Protein AF-0000000067176131 (afdb_homodimer)

Structure (mmCIF, N/CA/C/O backbone):
data_AF-0000000067176131-model_v1
#
loop_
_entity.id
_entity.type
_entity.pdbx_description
1 polymer 'Epoxide hydrolase'
#
loop_
_atom_site.group_PDB
_atom_site.id
_atom_site.type_symbol
_atom_site.label_atom_id
_atom_site.label_alt_id
_atom_site.label_comp_id
_atom_site.label_asym_id
_atom_site.label_entity_id
_atom_site.label_seq_id
_atom_site.pdbx_PDB_ins_code
_atom_site.Cartn_x
_atom_site.Cartn_y
_atom_site.Cartn_z
_atom_site.occupancy
_atom_site.B_iso_or_equiv
_atom_site.auth_seq_id
_atom_site.auth_comp_id
_atom_site.auth_asym_id
_atom_site.auth_atom_id
_atom_site.pdbx_PDB_model_num
ATOM 1 N N . MET A 1 1 ? 10.133 44.125 2.357 1 37.44 1 MET A N 1
ATOM 2 C CA . MET A 1 1 ? 11.18 43.875 3.346 1 37.44 1 MET A CA 1
ATOM 3 C C . MET A 1 1 ? 10.859 42.656 4.18 1 37.44 1 MET A C 1
ATOM 5 O O . MET A 1 1 ? 9.844 42.594 4.871 1 37.44 1 MET A O 1
ATOM 9 N N . THR A 1 2 ? 11.188 41.375 3.748 1 45.94 2 THR A N 1
ATOM 10 C CA . THR A 1 2 ? 10.844 40.219 4.559 1 45.94 2 THR A CA 1
ATOM 11 C C . THR A 1 2 ? 11.297 40.406 6.004 1 45.94 2 THR A C 1
ATOM 13 O O . THR A 1 2 ? 12.5 40.469 6.277 1 45.94 2 THR A O 1
ATOM 16 N N . SER A 1 3 ? 10.68 41.219 6.742 1 50.34 3 SER A N 1
ATOM 17 C CA . SER A 1 3 ? 11.047 41.594 8.109 1 50.34 3 SER A CA 1
ATOM 18 C C . SER A 1 3 ? 11.586 40.375 8.875 1 50.34 3 SER A C 1
ATOM 20 O O . SER A 1 3 ? 11.148 39.25 8.648 1 50.34 3 SER A O 1
ATOM 22 N N . ASP A 1 4 ? 12.828 40.438 9.344 1 65.94 4 ASP A N 1
ATOM 23 C CA . ASP A 1 4 ? 13.523 39.469 10.188 1 65.94 4 ASP A CA 1
ATOM 24 C C . ASP A 1 4 ? 12.602 38.938 11.281 1 65.94 4 ASP A C 1
ATOM 26 O O . ASP A 1 4 ? 12.328 39.656 12.266 1 65.94 4 ASP A O 1
ATOM 30 N N . VAL A 1 5 ? 11.617 38 10.844 1 85.44 5 VAL A N 1
ATOM 31 C CA . VAL A 1 5 ? 10.688 37.438 11.82 1 85.44 5 VAL A CA 1
ATOM 32 C C . VAL A 1 5 ? 11.438 36.5 12.766 1 85.44 5 VAL A C 1
ATOM 34 O O . VAL A 1 5 ? 12.203 35.625 12.312 1 85.44 5 VAL A O 1
ATOM 37 N N . THR A 1 6 ? 11.414 36.875 14.016 1 90 6 THR A N 1
ATOM 38 C CA . THR A 1 6 ? 12.008 36 15.031 1 90 6 THR A CA 1
ATOM 39 C C . THR A 1 6 ? 11.117 34.781 15.297 1 90 6 THR A C 1
ATOM 41 O O . THR A 1 6 ? 9.961 34.938 15.688 1 90 6 THR A O 1
ATOM 44 N N . LEU A 1 7 ? 11.664 33.625 15.016 1 94.62 7 LEU A N 1
ATOM 45 C CA . LEU A 1 7 ? 10.984 32.375 15.32 1 94.62 7 LEU A CA 1
ATOM 46 C C . LEU A 1 7 ? 11.352 31.891 16.719 1 94.62 7 LEU A C 1
ATOM 48 O O . LEU A 1 7 ? 12.531 31.844 17.078 1 94.62 7 LEU A O 1
ATOM 52 N N . VAL A 1 8 ? 10.328 31.641 17.484 1 97.12 8 VAL A N 1
ATOM 53 C CA . VAL A 1 8 ? 10.562 31.141 18.844 1 97.12 8 VAL A CA 1
ATOM 54 C C . VAL A 1 8 ? 10.117 29.688 18.938 1 97.12 8 VAL A C 1
ATOM 56 O O . VAL A 1 8 ? 8.953 29.359 18.688 1 97.12 8 VAL A O 1
ATOM 59 N N . HIS A 1 9 ? 11.047 28.812 19.25 1 98.19 9 HIS A N 1
ATOM 60 C CA . HIS A 1 9 ? 10.742 27.422 19.562 1 98.19 9 HIS A CA 1
ATOM 61 C C . HIS A 1 9 ? 10.398 27.25 21.031 1 98.19 9 HIS A C 1
ATOM 63 O O . HIS A 1 9 ? 11.047 27.844 21.906 1 98.19 9 HIS A O 1
ATOM 69 N N . ASP A 1 10 ? 9.43 26.469 21.266 1 98.38 10 ASP A N 1
ATOM 70 C CA . ASP A 1 10 ? 9.047 26.172 22.641 1 98.38 10 ASP A CA 1
ATOM 71 C C . ASP A 1 10 ? 8.312 24.844 22.719 1 98.38 10 ASP A C 1
ATOM 73 O O . ASP A 1 10 ? 8.133 24.156 21.719 1 98.38 10 ASP A O 1
ATOM 77 N N . SER A 1 11 ? 8 24.391 23.938 1 98.56 11 SER A N 1
ATOM 78 C CA . SER A 1 11 ? 7.23 23.172 24.188 1 98.56 11 SER A CA 1
ATOM 79 C C . SER A 1 11 ? 6.141 23.406 25.219 1 98.56 11 SER A C 1
ATOM 81 O O . SER A 1 11 ? 6.352 24.125 26.203 1 98.56 11 SER A O 1
ATOM 83 N N . ALA A 1 12 ? 5.027 22.922 24.953 1 98.56 12 ALA A N 1
ATOM 84 C CA . ALA A 1 12 ? 3.969 22.812 25.953 1 98.56 12 ALA A CA 1
ATOM 85 C C . ALA A 1 12 ? 3.969 21.422 26.594 1 98.56 12 ALA A C 1
ATOM 87 O O . ALA A 1 12 ? 4.148 20.406 25.906 1 98.56 12 ALA A O 1
ATOM 88 N N . TYR A 1 13 ? 3.801 21.359 27.953 1 98 13 TYR A N 1
ATOM 89 C CA . TYR A 1 13 ? 3.803 20.094 28.703 1 98 13 TYR A CA 1
ATOM 90 C C . TYR A 1 13 ? 2.402 19.75 29.188 1 98 13 TYR A C 1
ATOM 92 O O . TYR A 1 13 ? 1.78 20.547 29.906 1 98 13 TYR A O 1
ATOM 100 N N . PHE A 1 14 ? 1.959 18.703 28.734 1 97.62 14 PHE A N 1
ATOM 101 C CA . PHE A 1 14 ? 0.714 18.109 29.219 1 97.62 14 PHE A CA 1
ATOM 102 C C . PHE A 1 14 ? 0.974 16.781 29.906 1 97.62 14 PHE A C 1
ATOM 104 O O . PHE A 1 14 ? 2.098 16.266 29.891 1 97.62 14 PHE A O 1
ATOM 111 N N . ASP A 1 15 ? 0.055 16.172 30.625 1 94.88 15 ASP A N 1
ATOM 112 C CA . ASP A 1 15 ? 0.247 14.938 31.375 1 94.88 15 ASP A CA 1
ATOM 113 C C . ASP A 1 15 ? 0.688 13.805 30.453 1 94.88 15 ASP A C 1
ATOM 115 O O . ASP A 1 15 ? 1.525 12.984 30.828 1 94.88 15 ASP A O 1
ATOM 119 N N . ASP A 1 16 ? 0.283 13.875 29.234 1 95.12 16 ASP A N 1
ATOM 120 C CA . ASP A 1 16 ? 0.465 12.727 28.344 1 95.12 16 ASP A CA 1
ATOM 121 C C . ASP A 1 16 ? 1.309 13.102 27.141 1 95.12 16 ASP A C 1
ATOM 123 O O . ASP A 1 16 ? 1.624 12.242 26.312 1 95.12 16 ASP A O 1
ATOM 127 N N . LEU A 1 17 ? 1.76 14.383 27.078 1 96.69 17 LEU A N 1
ATOM 128 C CA . LEU A 1 17 ? 2.342 14.844 25.828 1 96.69 17 LEU A CA 1
ATOM 129 C C . LEU A 1 17 ? 3.242 16.047 26.047 1 96.69 17 LEU A C 1
ATOM 131 O O . LEU A 1 17 ? 2.863 16.984 26.75 1 96.69 17 LEU A O 1
ATOM 135 N N . LYS A 1 18 ? 4.461 15.984 25.578 1 98.44 18 LYS A N 1
ATOM 136 C CA . LYS A 1 18 ? 5.254 17.188 25.344 1 98.44 18 LYS A CA 1
ATOM 137 C C . LYS A 1 18 ? 5.145 17.625 23.891 1 98.44 18 LYS A C 1
ATOM 139 O O . LYS A 1 18 ? 5.535 16.906 22.984 1 98.44 18 LYS A O 1
ATOM 144 N N . MET A 1 19 ? 4.625 18.828 23.672 1 98.75 19 MET A N 1
ATOM 145 C CA . MET A 1 19 ? 4.336 19.281 22.312 1 98.75 19 MET A CA 1
ATOM 146 C C . MET A 1 19 ? 5.254 20.438 21.922 1 98.75 19 MET A C 1
ATOM 148 O O . MET A 1 19 ? 5.23 21.5 22.547 1 98.75 19 MET A O 1
ATOM 152 N N . HIS A 1 20 ? 6.074 20.156 20.922 1 98.88 20 HIS A N 1
ATOM 153 C CA . HIS A 1 20 ? 6.906 21.219 20.344 1 98.88 20 HIS A CA 1
ATOM 154 C C . HIS A 1 20 ? 6.086 22.125 19.453 1 98.88 20 HIS A C 1
ATOM 156 O O . HIS A 1 20 ? 5.211 21.656 18.719 1 98.88 20 HIS A O 1
ATOM 162 N N . TYR A 1 21 ? 6.348 23.406 19.516 1 98.88 21 TYR A N 1
ATOM 163 C CA . TYR A 1 21 ? 5.738 24.359 18.578 1 98.88 21 TYR A CA 1
ATOM 164 C C . TYR A 1 21 ? 6.664 25.547 18.328 1 98.88 21 TYR A C 1
ATOM 166 O O . TYR A 1 21 ? 7.613 25.766 19.094 1 98.88 21 TYR A O 1
ATOM 174 N N . VAL A 1 22 ? 6.379 26.188 17.219 1 98.69 22 VAL A N 1
ATOM 175 C CA . VAL A 1 22 ? 7.047 27.438 16.859 1 98.69 22 VAL A CA 1
ATOM 176 C C . VAL A 1 22 ? 6.031 28.578 16.812 1 98.69 22 VAL A C 1
ATOM 178 O O . VAL A 1 22 ? 4.875 28.359 16.438 1 98.69 22 VAL A O 1
ATOM 181 N N . ARG A 1 23 ? 6.492 29.781 17.203 1 98.06 23 ARG A N 1
ATOM 182 C CA . ARG A 1 23 ? 5.637 30.969 17.156 1 98.06 23 ARG A CA 1
ATOM 183 C C . ARG A 1 23 ? 6.375 32.156 16.531 1 98.06 23 ARG A C 1
ATOM 185 O O . ARG A 1 23 ? 7.602 32.219 16.609 1 98.06 23 ARG A O 1
ATOM 192 N N . ALA A 1 24 ? 5.566 32.938 15.977 1 98.25 24 ALA A N 1
ATOM 193 C CA . ALA A 1 24 ? 6.086 34.188 15.414 1 98.25 24 ALA A CA 1
ATOM 194 C C . ALA A 1 24 ? 4.973 35.219 15.234 1 98.25 24 ALA A C 1
ATOM 196 O O . ALA A 1 24 ? 3.826 34.844 14.961 1 98.25 24 ALA A O 1
ATOM 197 N N . GLY A 1 25 ? 5.332 36.5 15.43 1 97.56 25 GLY A N 1
ATOM 198 C CA . GLY A 1 25 ? 4.41 37.594 15.125 1 97.56 25 GLY A CA 1
ATOM 199 C C . GLY A 1 25 ? 3.453 37.906 16.266 1 97.56 25 GLY A C 1
ATOM 200 O O . GLY A 1 25 ? 3.619 37.375 17.375 1 97.56 25 GLY A O 1
ATOM 201 N N . ALA A 1 26 ? 2.641 38.844 16.016 1 95.81 26 ALA A N 1
ATOM 202 C CA . ALA A 1 26 ? 1.606 39.281 16.953 1 95.81 26 ALA A CA 1
ATOM 203 C C . ALA A 1 26 ? 0.303 39.594 16.219 1 95.81 26 ALA A C 1
ATOM 205 O O . ALA A 1 26 ? 0.316 39.938 15.023 1 95.81 26 ALA A O 1
ATOM 206 N N . GLY A 1 27 ? -0.75 39.469 16.938 1 95.81 27 GLY A N 1
ATOM 207 C CA . GLY A 1 27 ? -2.068 39.688 16.344 1 95.81 27 GLY A CA 1
ATOM 208 C C . GLY A 1 27 ? -2.998 38.5 16.578 1 95.81 27 GLY A C 1
ATOM 209 O O . GLY A 1 27 ? -2.846 37.75 17.562 1 95.81 27 GLY A O 1
ATOM 210 N N . GLU A 1 28 ? -4.035 38.438 15.703 1 96.88 28 GLU A N 1
ATOM 211 C CA . GLU A 1 28 ? -4.934 37.281 15.805 1 96.88 28 GLU A CA 1
ATOM 212 C C . GLU A 1 28 ? -4.184 35.969 15.578 1 96.88 28 GLU A C 1
ATOM 214 O O . GLU A 1 28 ? -3.334 35.906 14.688 1 96.88 28 GLU A O 1
ATOM 219 N N . PRO A 1 29 ? -4.453 35 16.391 1 98.56 29 PRO A N 1
ATOM 220 C CA . PRO A 1 29 ? -3.705 33.75 16.281 1 98.56 29 PRO A CA 1
ATOM 221 C C . PRO A 1 29 ? -4.125 32.906 15.078 1 98.56 29 PRO A C 1
ATOM 223 O O . PRO A 1 29 ? -5.32 32.75 14.812 1 98.56 29 PRO A O 1
ATOM 226 N N . VAL A 1 30 ? -3.182 32.438 14.328 1 98.81 30 VAL A N 1
ATOM 227 C CA . VAL A 1 30 ? -3.35 31.484 13.234 1 98.81 30 VAL A CA 1
ATOM 228 C C . VAL A 1 30 ? -2.529 30.234 13.508 1 98.81 30 VAL A C 1
ATOM 230 O O . VAL A 1 30 ? -1.309 30.297 13.672 1 98.81 30 VAL A O 1
ATOM 233 N N . VAL A 1 31 ? -3.184 29.094 13.609 1 98.94 31 VAL A N 1
ATOM 234 C CA . VAL A 1 31 ? -2.516 27.797 13.797 1 98.94 31 VAL A CA 1
ATOM 235 C C . VAL A 1 31 ? -2.271 27.141 12.438 1 98.94 31 VAL A C 1
ATOM 237 O O . VAL A 1 31 ? -3.193 27.016 11.633 1 98.94 31 VAL A O 1
ATOM 240 N N . LEU A 1 32 ? -1.024 26.766 12.125 1 98.94 32 LEU A N 1
ATOM 241 C CA . LEU A 1 32 ? -0.66 26.062 10.906 1 98.94 32 LEU A CA 1
ATOM 242 C C . LEU A 1 32 ? -0.301 24.609 11.195 1 98.94 32 LEU A C 1
ATOM 244 O O . LEU A 1 32 ? 0.671 24.328 11.906 1 98.94 32 LEU A O 1
ATOM 248 N N . LEU A 1 33 ? -1.079 23.703 10.672 1 99 33 LEU A N 1
ATOM 249 C CA . LEU A 1 33 ? -0.899 22.281 10.922 1 99 33 LEU A CA 1
ATOM 250 C C . LEU A 1 33 ? -0.298 21.578 9.703 1 99 33 LEU A C 1
ATOM 252 O O . LEU A 1 33 ? -0.863 21.641 8.609 1 99 33 LEU A O 1
ATOM 256 N N . HIS A 1 34 ? 0.819 20.906 9.93 1 98.94 34 HIS A N 1
ATOM 257 C CA . HIS A 1 34 ? 1.607 20.344 8.836 1 98.94 34 HIS A CA 1
ATOM 258 C C . HIS A 1 34 ? 0.994 19.047 8.328 1 98.94 34 HIS A C 1
ATOM 260 O O . HIS A 1 34 ? 0.142 18.453 9 1 98.94 34 HIS A O 1
ATOM 266 N N . GLY A 1 35 ? 1.409 18.672 7.164 1 98.56 35 GLY A N 1
ATOM 267 C CA . GLY A 1 35 ? 0.997 17.406 6.559 1 98.56 35 GLY A CA 1
ATOM 268 C C . GLY A 1 35 ? 2.033 16.312 6.699 1 98.56 35 GLY A C 1
ATOM 269 O O . GLY A 1 35 ? 3.068 16.5 7.34 1 98.56 35 GLY A O 1
ATOM 270 N N . TRP A 1 36 ? 1.744 15.195 6.145 1 98.06 36 TRP A N 1
ATOM 271 C CA . TRP A 1 36 ? 2.629 14.039 6.094 1 98.06 36 TRP A CA 1
ATOM 272 C C . TRP A 1 36 ? 3.475 14.055 4.824 1 98.06 36 TRP A C 1
ATOM 274 O O . TRP A 1 36 ? 2.98 14.391 3.744 1 98.06 36 TRP A O 1
ATOM 284 N N . PRO A 1 37 ? 4.742 13.672 4.965 1 97.56 37 PRO A N 1
ATOM 285 C CA . PRO A 1 37 ? 5.512 13.227 6.129 1 97.56 37 PRO A CA 1
ATOM 286 C C . PRO A 1 37 ? 6.391 14.328 6.715 1 97.56 37 PRO A C 1
ATOM 288 O O . PRO A 1 37 ? 7.586 14.109 6.949 1 97.56 37 PRO A O 1
ATOM 291 N N . GLN A 1 38 ? 5.758 15.391 7.066 1 98.62 38 GLN A N 1
ATOM 292 C CA . GLN A 1 38 ? 6.5 16.609 7.387 1 98.62 38 GLN A CA 1
ATOM 293 C C . GLN A 1 38 ? 6.402 16.938 8.875 1 98.62 38 GLN A C 1
ATOM 295 O O . GLN A 1 38 ? 6.141 16.047 9.695 1 98.62 38 GLN A O 1
ATOM 300 N N . THR A 1 39 ? 6.875 18.125 9.266 1 98.69 39 THR A N 1
ATOM 301 C CA . THR A 1 39 ? 6.887 18.75 10.578 1 98.69 39 THR A CA 1
ATOM 302 C C . THR A 1 39 ? 6.508 20.219 10.484 1 98.69 39 THR A C 1
ATOM 304 O O . THR A 1 39 ? 6.121 20.703 9.422 1 98.69 39 THR A O 1
ATOM 307 N N . TRP A 1 40 ? 6.605 20.891 11.617 1 98.81 40 TRP A N 1
ATOM 308 C CA . TRP A 1 40 ? 6.387 22.328 11.602 1 98.81 40 TRP A CA 1
ATOM 309 C C . TRP A 1 40 ? 7.199 22.984 10.484 1 98.81 40 TRP A C 1
ATOM 311 O O . TRP A 1 40 ? 6.797 24.016 9.938 1 98.81 40 TRP A O 1
ATOM 321 N N . TYR A 1 41 ? 8.273 22.406 10.148 1 98.75 41 TYR A N 1
ATOM 322 C CA . TYR A 1 41 ? 9.266 22.969 9.242 1 98.75 41 TYR A CA 1
ATOM 323 C C . TYR A 1 41 ? 8.672 23.188 7.852 1 98.75 41 TYR A C 1
ATOM 325 O O . TYR A 1 41 ? 9.18 24 7.074 1 98.75 41 TYR A O 1
ATOM 333 N N . ALA A 1 42 ? 7.598 22.516 7.566 1 98.75 42 ALA A N 1
ATOM 334 C CA . ALA A 1 42 ? 6.918 22.641 6.281 1 98.75 42 ALA A CA 1
ATOM 335 C C . ALA A 1 42 ? 6.414 24.062 6.059 1 98.75 42 ALA A C 1
ATOM 337 O O . ALA A 1 42 ? 6.215 24.5 4.918 1 98.75 42 ALA A O 1
ATOM 338 N N . TRP A 1 43 ? 6.242 24.766 7.156 1 98.81 43 TRP A N 1
ATOM 339 C CA . TRP A 1 43 ? 5.629 26.094 7.098 1 98.81 43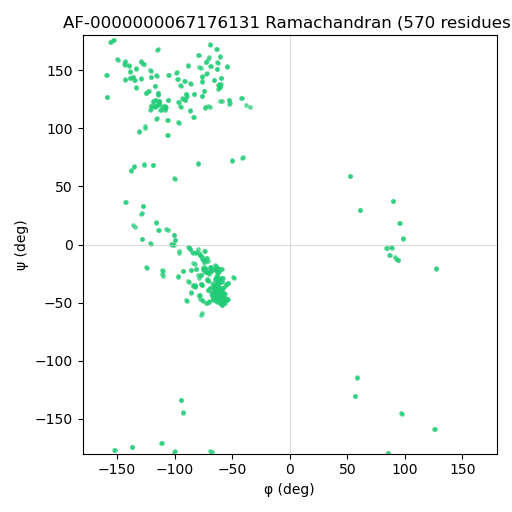 TRP A CA 1
ATOM 340 C C . TRP A 1 43 ? 6.691 27.188 7.172 1 98.81 43 TRP A C 1
ATOM 342 O O . TRP A 1 43 ? 6.367 28.375 7.172 1 98.81 43 TRP A O 1
ATOM 352 N N . ARG A 1 44 ? 7.98 26.875 7.102 1 98.19 44 ARG A N 1
ATOM 353 C CA . ARG A 1 44 ? 9.07 27.797 7.391 1 98.19 44 ARG A CA 1
ATOM 354 C C . ARG A 1 44 ? 9.062 28.984 6.43 1 98.19 44 ARG A C 1
ATOM 356 O O . ARG A 1 44 ? 9.43 30.094 6.805 1 98.19 44 ARG A O 1
ATOM 363 N N . LYS A 1 45 ? 8.602 28.75 5.195 1 98.12 45 LYS A N 1
ATOM 364 C CA . LYS A 1 45 ? 8.609 29.812 4.203 1 98.12 45 LYS A CA 1
ATOM 365 C C . LYS A 1 45 ? 7.348 30.672 4.305 1 98.12 45 LYS A C 1
ATOM 367 O O . LYS A 1 45 ? 7.336 31.828 3.873 1 98.12 45 LYS A O 1
ATOM 372 N N . VAL A 1 46 ? 6.301 30.125 4.887 1 98.56 46 VAL A N 1
ATOM 373 C CA . VAL A 1 46 ? 5.012 30.797 4.988 1 98.56 46 VAL A CA 1
ATOM 374 C C . VAL A 1 46 ? 4.969 31.641 6.258 1 98.56 46 VAL A C 1
ATOM 376 O O . VAL A 1 46 ? 4.375 32.719 6.273 1 98.56 46 VAL A O 1
ATOM 379 N N . ILE A 1 47 ? 5.648 31.25 7.332 1 98.56 47 ILE A N 1
ATOM 380 C CA . ILE A 1 47 ? 5.602 31.875 8.648 1 98.56 47 ILE A CA 1
ATOM 381 C C . ILE A 1 47 ? 5.969 33.344 8.539 1 98.56 47 ILE A C 1
ATOM 383 O O . ILE A 1 47 ? 5.207 34.219 8.969 1 98.56 47 ILE A O 1
ATOM 387 N N . PRO A 1 48 ? 7.082 33.719 7.824 1 97.81 48 PRO A N 1
ATOM 388 C CA . PRO A 1 48 ? 7.445 35.125 7.781 1 97.81 48 PRO A CA 1
ATOM 389 C C . PRO A 1 48 ? 6.457 35.969 6.98 1 97.81 48 PRO A C 1
ATOM 391 O O . PRO A 1 48 ? 6.359 37.188 7.188 1 97.81 48 PRO A O 1
ATOM 394 N N . LEU A 1 49 ? 5.672 35.344 6.117 1 97.94 49 LEU A N 1
ATOM 395 C CA . LEU A 1 49 ? 4.742 36.031 5.246 1 97.94 49 LEU A CA 1
ATOM 396 C C . LEU A 1 49 ? 3.438 36.344 5.977 1 97.94 49 LEU A C 1
ATOM 398 O O . LEU A 1 49 ? 2.666 37.219 5.547 1 97.94 49 LEU A O 1
ATOM 402 N N . LEU A 1 50 ? 3.186 35.688 7.113 1 98.06 50 LEU A N 1
ATOM 403 C CA . LEU A 1 50 ? 1.948 35.875 7.863 1 98.06 50 LEU A CA 1
ATOM 404 C C . LEU A 1 50 ? 2.219 36.594 9.188 1 98.06 50 LEU A C 1
ATOM 406 O O . LEU A 1 50 ? 1.326 37.219 9.742 1 98.06 50 LEU A O 1
ATOM 410 N N . ALA A 1 51 ? 3.439 36.531 9.648 1 97.56 51 ALA A N 1
ATOM 411 C CA . ALA A 1 51 ? 3.793 36.906 11.016 1 97.56 51 ALA A CA 1
ATOM 412 C C . ALA A 1 51 ? 3.727 38.438 11.188 1 97.56 51 ALA A C 1
ATOM 414 O O . ALA A 1 51 ? 3.742 38.938 12.312 1 97.56 51 ALA A O 1
ATOM 415 N N . GLY A 1 52 ? 3.615 39.188 10.148 1 95 52 GLY A N 1
ATOM 416 C CA . GLY A 1 52 ? 3.479 40.625 10.227 1 95 52 GLY A CA 1
ATOM 417 C C . GLY A 1 52 ? 2.098 41.062 10.672 1 95 52 GLY A C 1
ATOM 418 O O . GLY A 1 52 ? 1.926 42.188 11.164 1 95 52 GLY A O 1
ATOM 419 N N . GLU A 1 53 ? 1.151 40.219 10.531 1 96.06 53 GLU A N 1
ATOM 420 C CA . GLU A 1 53 ? -0.236 40.594 10.789 1 96.06 53 GLU A CA 1
ATOM 421 C C . GLU A 1 53 ? -0.877 39.656 11.812 1 96.06 53 GLU A C 1
ATOM 423 O O . GLU A 1 53 ? -1.893 40 12.422 1 96.06 53 GLU A O 1
ATOM 428 N N . PHE A 1 54 ? -0.298 38.5 11.984 1 97.75 54 PHE A N 1
ATOM 429 C CA . PHE A 1 54 ? -0.893 37.5 12.828 1 97.75 54 PHE A CA 1
ATOM 430 C C . PHE A 1 54 ? 0.125 36.969 13.836 1 97.75 54 PHE A C 1
ATOM 432 O O . PHE A 1 54 ? 1.333 37.094 13.641 1 97.75 54 PHE A O 1
ATOM 439 N N . GLU A 1 55 ? -0.35 36.438 14.883 1 98.12 55 GLU A N 1
ATOM 440 C CA . GLU A 1 55 ? 0.451 35.469 15.664 1 98.12 55 GLU A CA 1
ATOM 441 C C . GLU A 1 55 ? 0.364 34.062 15.086 1 98.12 55 GLU A C 1
ATOM 443 O O . GLU A 1 55 ? -0.675 33.406 15.195 1 98.12 55 GLU A O 1
ATOM 448 N N . VAL A 1 56 ? 1.449 33.656 14.539 1 98.75 56 VAL A N 1
ATOM 449 C CA . VAL A 1 56 ? 1.483 32.344 13.906 1 98.75 56 VAL A CA 1
ATOM 450 C C . VAL A 1 56 ? 1.928 31.281 14.93 1 98.75 56 VAL A C 1
ATOM 452 O O . VAL A 1 56 ? 2.941 31.469 15.609 1 98.75 56 VAL A O 1
ATOM 455 N N . ILE A 1 57 ? 1.145 30.25 15.125 1 98.88 57 ILE A N 1
ATOM 456 C CA . ILE A 1 57 ? 1.408 29.125 16.016 1 98.88 57 ILE A CA 1
ATOM 457 C C . ILE A 1 57 ? 1.522 27.844 15.203 1 98.88 57 ILE A C 1
ATOM 459 O O . ILE A 1 57 ? 0.569 27.438 14.531 1 98.88 57 ILE A O 1
ATOM 463 N N . VAL A 1 58 ? 2.66 27.156 15.242 1 98.94 58 VAL A N 1
ATOM 464 C CA . VAL A 1 58 ? 2.934 26.016 14.359 1 98.94 58 VAL A CA 1
ATOM 465 C C . VAL A 1 58 ? 3.449 24.844 15.172 1 98.94 58 VAL A C 1
ATOM 467 O O . VAL A 1 58 ? 4.656 24.703 15.398 1 98.94 58 VAL A O 1
ATOM 470 N N . PRO A 1 59 ? 2.643 23.938 15.516 1 98.94 59 PRO A N 1
ATOM 471 C CA . PRO A 1 59 ? 3.076 22.766 16.281 1 98.94 59 PRO A CA 1
ATOM 472 C C . PRO A 1 59 ? 3.549 21.625 15.391 1 98.94 59 PRO A C 1
ATOM 474 O O . PRO A 1 59 ? 3.164 21.547 14.227 1 98.94 59 PRO A O 1
ATOM 477 N N . ASP A 1 60 ? 4.414 20.812 15.961 1 98.94 60 ASP A N 1
ATOM 478 C CA . ASP A 1 60 ? 4.504 19.422 15.508 1 98.94 60 ASP A CA 1
ATOM 479 C C . ASP A 1 60 ? 3.338 18.594 16.031 1 98.94 60 ASP A C 1
ATOM 481 O O . ASP A 1 60 ? 3.078 18.578 17.234 1 98.94 60 ASP A O 1
ATOM 485 N N . LEU A 1 61 ? 2.701 17.953 15.188 1 98.88 61 LEU A N 1
ATOM 486 C CA . LEU A 1 61 ? 1.594 17.094 15.609 1 98.88 61 LEU A CA 1
ATOM 487 C C . LEU A 1 61 ? 2.104 15.898 16.391 1 98.88 61 LEU A C 1
ATOM 489 O O . LEU A 1 61 ? 3.254 15.484 16.234 1 98.88 61 LEU A O 1
ATOM 493 N N . ARG A 1 62 ? 1.242 15.391 17.25 1 98.5 62 ARG A N 1
ATOM 494 C CA . ARG A 1 62 ? 1.521 14.164 17.984 1 98.5 62 ARG A CA 1
ATOM 495 C C . ARG A 1 62 ? 2.164 13.117 17.078 1 98.5 62 ARG A C 1
ATOM 497 O O . ARG A 1 62 ? 1.677 12.859 15.977 1 98.5 62 ARG A O 1
ATOM 504 N N . GLY A 1 63 ? 3.336 12.609 17.516 1 98.5 63 GLY A N 1
ATOM 505 C CA . GLY A 1 63 ? 3.996 11.562 16.75 1 98.5 63 GLY A CA 1
ATOM 506 C C . GLY A 1 63 ? 4.941 12.102 15.695 1 98.5 63 GLY A C 1
ATOM 507 O O . GLY A 1 63 ? 5.652 11.336 15.047 1 98.5 63 GLY A O 1
ATOM 508 N N . CYS A 1 64 ? 5.051 13.406 15.516 1 98.62 64 CYS A N 1
ATOM 509 C CA . CYS A 1 64 ? 5.852 14.016 14.461 1 98.62 64 CYS A CA 1
ATOM 510 C C . CYS A 1 64 ? 6.828 15.039 15.039 1 98.62 64 CYS A C 1
ATOM 512 O O . CYS A 1 64 ? 6.578 15.617 16.094 1 98.62 64 CYS A O 1
ATOM 514 N N . GLY A 1 65 ? 7.902 15.242 14.258 1 98.56 65 GLY A N 1
ATOM 515 C CA . GLY A 1 65 ? 8.867 16.25 14.672 1 98.56 65 GLY A CA 1
ATOM 516 C C . GLY A 1 65 ? 9.422 16.016 16.062 1 98.56 65 GLY A C 1
ATOM 517 O O . GLY A 1 65 ? 9.859 14.906 16.375 1 98.56 65 GLY A O 1
ATOM 518 N N . ASP A 1 66 ? 9.391 17.062 16.844 1 98.69 66 ASP A N 1
ATOM 519 C CA . ASP A 1 66 ? 9.969 16.969 18.188 1 98.69 66 ASP A CA 1
ATOM 520 C C . ASP A 1 66 ? 8.883 16.906 19.25 1 98.69 66 ASP A C 1
ATOM 522 O O . ASP A 1 66 ? 9.141 17.203 20.422 1 98.69 66 ASP A O 1
ATOM 526 N N . THR A 1 67 ? 7.656 16.688 18.844 1 98.81 67 THR A N 1
ATOM 527 C CA . THR A 1 67 ? 6.566 16.344 19.75 1 98.81 67 THR A CA 1
ATOM 528 C C . THR A 1 67 ? 6.645 14.883 20.172 1 98.81 67 THR A C 1
ATOM 530 O O . THR A 1 67 ? 7.109 14.039 19.391 1 98.81 67 THR A O 1
ATOM 533 N N . SER A 1 68 ? 6.113 14.555 21.406 1 98.31 68 SER A N 1
ATOM 534 C CA . SER A 1 68 ? 6.121 13.203 21.953 1 98.31 68 SER A CA 1
ATOM 535 C C . SER A 1 68 ? 5.488 12.211 20.984 1 98.31 68 SER A C 1
ATOM 537 O O . SER A 1 68 ? 4.637 12.578 20.172 1 98.31 68 SER A O 1
ATOM 539 N N . LYS A 1 69 ? 5.93 10.953 21.125 1 98.25 69 LYS A N 1
ATOM 540 C CA . LYS A 1 69 ? 5.398 9.852 20.328 1 98.25 69 LYS A CA 1
ATOM 541 C C . LYS A 1 69 ? 4.754 8.789 21.219 1 98.25 69 LYS A C 1
ATOM 543 O O . LYS A 1 69 ? 5.23 7.656 21.297 1 98.25 69 LYS A O 1
ATOM 548 N N . PRO A 1 70 ? 3.65 9.211 21.797 1 97.62 70 PRO A N 1
ATOM 549 C CA . PRO A 1 70 ? 3.008 8.227 22.672 1 97.62 70 PRO A CA 1
ATOM 550 C C . PRO A 1 70 ? 2.525 6.988 21.922 1 97.62 70 PRO A C 1
ATOM 552 O O . PRO A 1 70 ? 2.486 6.988 20.688 1 97.62 70 PRO A O 1
ATOM 555 N N . SER A 1 71 ? 2.127 5.887 22.656 1 96.19 71 SER A N 1
ATOM 556 C CA . SER A 1 71 ? 1.764 4.609 22.047 1 96.19 71 SER A CA 1
ATOM 557 C C . SER A 1 71 ? 0.387 4.68 21.391 1 96.19 71 SER A C 1
ATOM 559 O O . SER A 1 71 ? 0.034 3.818 20.594 1 96.19 71 SER A O 1
ATOM 561 N N . GLY A 1 72 ? -0.409 5.695 21.672 1 97.19 72 GLY A N 1
ATOM 562 C CA . GLY A 1 72 ? -1.751 5.789 21.125 1 97.19 72 GLY A CA 1
ATOM 563 C C . GLY A 1 72 ? -2.248 7.219 21 1 97.19 72 GLY A C 1
ATOM 564 O O . GLY A 1 72 ? -1.484 8.164 21.188 1 97.19 72 GLY A O 1
ATOM 565 N N . GLY A 1 73 ? -3.512 7.395 20.562 1 98.06 73 GLY A N 1
ATOM 566 C CA . GLY A 1 73 ? -4.148 8.703 20.5 1 98.06 73 GLY A CA 1
ATOM 567 C C . GLY A 1 73 ? -3.924 9.406 19.172 1 98.06 73 GLY A C 1
ATOM 568 O O . GLY A 1 73 ? -3.795 10.633 19.141 1 98.06 73 GLY A O 1
ATOM 569 N N . TYR A 1 74 ? -3.924 8.672 18.078 1 98.75 74 TYR A N 1
ATOM 570 C CA . TYR A 1 74 ? -3.533 9.289 16.812 1 98.75 74 TYR A CA 1
ATOM 571 C C . TYR A 1 74 ? -4.754 9.602 15.961 1 98.75 74 TYR A C 1
ATOM 573 O O . TYR A 1 74 ? -4.625 10.086 14.836 1 98.75 74 TYR A O 1
ATOM 581 N N . ASP A 1 75 ? -6.004 9.25 16.516 1 98.88 75 ASP A N 1
ATOM 582 C CA . ASP A 1 75 ? -7.211 9.719 15.836 1 98.88 75 ASP A CA 1
ATOM 583 C C . ASP A 1 75 ? -7.285 11.242 15.836 1 98.88 75 ASP A C 1
ATOM 585 O O . ASP A 1 75 ? -6.812 11.891 16.766 1 98.88 75 ASP A O 1
ATOM 589 N N . LYS A 1 76 ? -7.918 11.805 14.844 1 98.88 76 LYS A N 1
ATOM 590 C CA . LYS A 1 76 ? -7.824 13.242 14.602 1 98.88 76 LYS A CA 1
ATOM 591 C C . LYS A 1 76 ? -8.578 14.031 15.672 1 98.88 76 LYS A C 1
ATOM 593 O O . LYS A 1 76 ? -8.266 15.203 15.914 1 98.88 76 LYS A O 1
ATOM 598 N N . LYS A 1 77 ? -9.547 13.453 16.344 1 98.88 77 LYS A N 1
ATOM 599 C CA . LYS A 1 77 ? -10.18 14.133 17.469 1 98.88 77 LYS A CA 1
ATOM 600 C C . LYS A 1 77 ? -9.18 14.367 18.609 1 98.88 77 LYS A C 1
ATOM 602 O O . LYS A 1 77 ? -9.117 15.461 19.172 1 98.88 77 LYS A O 1
ATOM 607 N N . THR A 1 78 ? -8.406 13.312 18.891 1 98.81 78 THR A N 1
ATOM 608 C CA . THR A 1 78 ? -7.418 13.406 19.953 1 98.81 78 THR A CA 1
ATOM 609 C C . THR A 1 78 ? -6.301 14.375 19.578 1 98.81 78 THR A C 1
ATOM 611 O O . THR A 1 78 ? -5.891 15.203 20.391 1 98.81 78 THR A O 1
ATOM 614 N N . VAL A 1 79 ? -5.84 14.297 18.359 1 98.94 79 VAL A N 1
ATOM 615 C CA . VAL A 1 79 ? -4.762 15.172 17.906 1 98.94 79 VAL A CA 1
ATOM 616 C C . VAL A 1 79 ? -5.238 16.625 17.906 1 98.94 79 VAL A C 1
ATOM 618 O O . VAL A 1 79 ? -4.488 17.531 18.266 1 98.94 79 VAL A O 1
ATOM 621 N N . ALA A 1 80 ? -6.484 16.844 17.5 1 98.94 80 ALA A N 1
ATOM 622 C CA . ALA A 1 80 ? -7.07 18.188 17.562 1 98.94 80 ALA A CA 1
ATOM 623 C C . ALA A 1 80 ? -7.137 18.688 19 1 98.94 80 ALA A C 1
ATOM 625 O O . ALA A 1 80 ? -6.938 19.891 19.25 1 98.94 80 ALA A O 1
ATOM 626 N N . HIS A 1 81 ? -7.449 17.797 19.891 1 98.81 81 HIS A N 1
ATOM 627 C CA . HIS A 1 81 ? -7.473 18.172 21.297 1 98.81 81 HIS A CA 1
ATOM 628 C C . HIS A 1 81 ? -6.102 18.656 21.766 1 98.81 81 HIS A C 1
ATOM 630 O O . HIS A 1 81 ? -6.008 19.609 22.547 1 98.81 81 HIS A O 1
ATOM 636 N N . ASP A 1 82 ? -5.027 18.016 21.344 1 98.88 82 ASP A N 1
ATOM 637 C CA . ASP A 1 82 ? -3.678 18.484 21.656 1 98.88 82 ASP A CA 1
ATOM 638 C C . ASP A 1 82 ? -3.486 19.922 21.203 1 98.88 82 ASP A C 1
ATOM 640 O O . ASP A 1 82 ? -2.957 20.75 21.938 1 98.88 82 ASP A O 1
ATOM 644 N N . VAL A 1 83 ? -3.904 20.203 19.953 1 98.88 83 VAL A N 1
ATOM 645 C CA . VAL A 1 83 ? -3.748 21.531 19.375 1 98.88 83 VAL A CA 1
ATOM 646 C C . VAL A 1 83 ? -4.551 22.547 20.188 1 98.88 83 VAL A C 1
ATOM 648 O O . VAL A 1 83 ? -4.066 23.641 20.484 1 98.88 83 VAL A O 1
ATOM 651 N N . ARG A 1 84 ? -5.777 22.203 20.562 1 98.88 84 ARG A N 1
ATOM 652 C CA . ARG A 1 84 ? -6.625 23.078 21.359 1 98.88 84 ARG A CA 1
ATOM 653 C C . ARG A 1 84 ? -5.961 23.422 22.688 1 98.88 84 ARG A C 1
ATOM 655 O O . ARG A 1 84 ? -5.949 24.578 23.109 1 98.88 84 ARG A O 1
ATOM 662 N N . ARG A 1 85 ? -5.438 22.375 23.328 1 98.69 85 ARG A N 1
ATOM 663 C CA . ARG A 1 85 ? -4.766 22.609 24.609 1 98.69 85 ARG A CA 1
ATOM 664 C C . ARG A 1 85 ? -3.602 23.578 24.453 1 98.69 85 ARG A C 1
ATOM 666 O O . ARG A 1 85 ? -3.369 24.422 25.312 1 98.69 85 ARG A O 1
ATOM 673 N N . LEU A 1 86 ? -2.857 23.422 23.359 1 98.81 86 LEU A N 1
ATOM 674 C CA . LEU A 1 86 ? -1.775 24.359 23.078 1 98.81 86 LEU A CA 1
ATOM 675 C C . LEU A 1 86 ? -2.312 25.781 22.953 1 98.81 86 LEU A C 1
ATOM 677 O O . LEU A 1 86 ? -1.77 26.719 23.547 1 98.81 86 LEU A O 1
ATOM 681 N N . VAL A 1 87 ? -3.365 25.953 22.188 1 98.75 87 VAL A N 1
ATOM 682 C CA . VAL A 1 87 ? -3.988 27.25 21.953 1 98.75 87 VAL A CA 1
ATOM 683 C C . VAL A 1 87 ? -4.426 27.859 23.281 1 98.75 87 VAL A C 1
ATOM 685 O O . VAL A 1 87 ? -4.148 29.031 23.547 1 98.75 87 VAL A O 1
ATOM 688 N N . GLU A 1 88 ? -5.066 27.031 24.109 1 98.38 88 GLU A N 1
ATOM 689 C CA . GLU A 1 88 ? -5.508 27.484 25.438 1 98.38 88 GLU A CA 1
ATOM 690 C C . GLU A 1 88 ? -4.324 27.891 26.297 1 98.38 88 GLU A C 1
ATOM 692 O O . GLU A 1 88 ? -4.375 28.906 27 1 98.38 88 GLU A O 1
ATOM 697 N N . THR A 1 89 ? -3.328 27.094 26.266 1 98.12 89 THR A N 1
ATOM 698 C CA . THR A 1 89 ? -2.125 27.359 27.047 1 98.12 89 THR A CA 1
ATOM 699 C C . THR A 1 89 ? -1.513 28.703 26.672 1 98.12 89 THR A C 1
ATOM 701 O O . THR A 1 89 ? -0.967 29.406 27.516 1 98.12 89 THR A O 1
ATOM 704 N N . LEU A 1 90 ? -1.667 29.062 25.406 1 98.19 90 LEU A N 1
ATOM 705 C CA . LEU A 1 90 ? -1.079 30.297 24.906 1 98.19 90 LEU A CA 1
ATOM 706 C C . LEU A 1 90 ? -2.023 31.484 25.109 1 98.19 90 LEU A C 1
ATOM 708 O O . LEU A 1 90 ? -1.717 32.594 24.719 1 98.19 90 LEU A O 1
ATOM 712 N N . GLY A 1 91 ? -3.223 31.25 25.641 1 98 91 GLY A N 1
ATOM 713 C CA . GLY A 1 91 ? -4.113 32.312 26.109 1 98 91 GLY A CA 1
ATOM 714 C C . GLY A 1 91 ? -5.129 32.719 25.078 1 98 91 GLY A C 1
ATOM 715 O O . GLY A 1 91 ? -5.676 33.844 25.156 1 98 91 GLY A O 1
ATOM 716 N N . HIS A 1 92 ? -5.352 31.891 24.094 1 98.12 92 HIS A N 1
ATOM 717 C CA . HIS A 1 92 ? -6.301 32.25 23.047 1 98.12 92 HIS A CA 1
ATOM 718 C C . HIS A 1 92 ? -7.605 31.484 23.188 1 98.12 92 HIS A C 1
ATOM 720 O O . HIS A 1 92 ? -7.598 30.312 23.578 1 98.12 92 HIS A O 1
ATOM 726 N N . SER A 1 93 ? -8.758 32.094 22.844 1 96.62 93 SER A N 1
ATOM 727 C CA . SER A 1 93 ? -10.07 31.469 22.938 1 96.62 93 SER A CA 1
ATOM 728 C C . SER A 1 93 ? -10.648 31.203 21.547 1 96.62 93 SER A C 1
ATOM 730 O O . SER A 1 93 ? -11.539 30.375 21.391 1 96.62 93 SER A O 1
ATOM 732 N N . ALA A 1 94 ? -10.18 32.031 20.531 1 97.12 94 ALA A N 1
ATOM 733 C CA . ALA A 1 94 ? -10.578 31.828 19.141 1 97.12 94 ALA A CA 1
ATOM 734 C C . ALA A 1 94 ? -9.367 31.938 18.219 1 97.12 94 ALA A C 1
ATOM 736 O O . ALA A 1 94 ? -8.492 32.781 18.406 1 97.12 94 ALA A O 1
ATOM 737 N N . VAL A 1 95 ? -9.344 31.094 17.203 1 98.5 95 VAL A N 1
ATOM 738 C CA . VAL A 1 95 ? -8.18 31.062 16.328 1 98.5 95 VAL A CA 1
ATOM 739 C C . VAL A 1 95 ? -8.625 30.812 14.891 1 98.5 95 VAL A C 1
ATOM 741 O O . VAL A 1 95 ? -9.75 30.375 14.648 1 98.5 95 VAL A O 1
ATOM 744 N N . HIS A 1 96 ? -7.781 31.219 13.914 1 98.81 96 HIS A N 1
ATOM 745 C CA . HIS A 1 96 ? -7.82 30.656 12.57 1 98.81 96 HIS A CA 1
ATOM 746 C C . HIS A 1 96 ? -7.039 29.344 12.492 1 98.81 96 HIS A C 1
ATOM 748 O O . HIS A 1 96 ? -5.902 29.266 12.961 1 98.81 96 HIS A O 1
ATOM 754 N N . VAL A 1 97 ? -7.629 28.344 11.969 1 98.94 97 VAL A N 1
ATOM 755 C CA . VAL A 1 97 ? -6.938 27.062 11.867 1 98.94 97 VAL A CA 1
ATOM 756 C C . VAL A 1 97 ? -6.699 26.719 10.398 1 98.94 97 VAL A C 1
ATOM 758 O O . VAL A 1 97 ? -7.641 26.688 9.602 1 98.94 97 VAL A O 1
ATOM 761 N N . VAL A 1 98 ? -5.461 26.5 10.031 1 98.94 98 VAL A N 1
ATOM 762 C CA . VAL A 1 98 ? -5.031 26.125 8.688 1 98.94 98 VAL A CA 1
ATOM 763 C C . VAL A 1 98 ? -4.344 24.766 8.719 1 98.94 98 VAL A C 1
ATOM 765 O O . VAL A 1 98 ? -3.379 24.578 9.469 1 98.94 98 VAL A O 1
ATOM 768 N N . GLY A 1 99 ? -4.836 23.844 7.961 1 98.94 99 GLY A N 1
ATOM 769 C CA . GLY A 1 99 ? -4.242 22.516 7.941 1 98.94 99 GLY A CA 1
ATOM 770 C C . GLY A 1 99 ? -3.941 22.016 6.539 1 98.94 99 GLY A C 1
ATOM 771 O O . GLY A 1 99 ? -4.719 22.25 5.613 1 98.94 99 GLY A O 1
ATOM 772 N N . HIS A 1 100 ? -2.85 21.328 6.402 1 98.88 100 HIS A N 1
ATOM 773 C CA . HIS A 1 100 ? -2.42 20.703 5.16 1 98.88 100 HIS A CA 1
ATOM 774 C C . HIS A 1 100 ? -2.418 19.172 5.289 1 98.88 100 HIS A C 1
ATOM 776 O O . HIS A 1 100 ? -1.831 18.625 6.227 1 98.88 100 HIS A O 1
ATOM 782 N N . ASP A 1 101 ? -3.092 18.453 4.285 1 98.31 101 ASP A N 1
ATOM 783 C CA . ASP A 1 101 ? -3.02 17 4.227 1 98.31 101 ASP A CA 1
ATOM 784 C C . ASP A 1 101 ? -3.531 16.359 5.52 1 98.31 101 ASP A C 1
ATOM 786 O O . ASP A 1 101 ? -4.68 16.578 5.91 1 98.31 101 ASP A O 1
ATOM 790 N N . ILE A 1 102 ? -2.744 15.695 6.328 1 98.56 102 ILE A N 1
ATOM 791 C CA . ILE A 1 102 ? -3.178 15.148 7.605 1 98.56 102 ILE A CA 1
ATOM 792 C C . ILE A 1 102 ? -3.537 16.281 8.562 1 98.56 102 ILE A C 1
ATOM 794 O O . ILE A 1 102 ? -4.449 16.141 9.383 1 98.56 102 ILE A O 1
ATOM 798 N N . GLY A 1 103 ? -2.785 17.344 8.453 1 98.88 103 GLY A N 1
ATOM 799 C CA . GLY A 1 103 ? -3.102 18.516 9.258 1 98.88 103 GLY A CA 1
ATOM 800 C C . GLY A 1 103 ? -4.461 19.109 8.945 1 98.88 103 GLY A C 1
ATOM 801 O O . GLY A 1 103 ? -5.105 19.703 9.812 1 98.88 103 GLY A O 1
ATOM 802 N N . ALA A 1 104 ? -4.871 18.984 7.699 1 98.88 104 ALA A N 1
ATOM 803 C CA . ALA A 1 104 ? -6.207 19.438 7.32 1 98.88 104 ALA A CA 1
ATOM 804 C C . ALA A 1 104 ? -7.289 18.609 8.016 1 98.88 104 ALA A C 1
ATOM 806 O O . ALA A 1 104 ? -8.297 19.156 8.477 1 98.88 104 ALA A O 1
ATOM 807 N N . ALA A 1 105 ? -7.047 17.312 8.094 1 98.88 105 ALA A N 1
ATOM 808 C CA . ALA A 1 105 ? -7.98 16.453 8.812 1 98.88 105 ALA A CA 1
ATOM 809 C C . ALA A 1 105 ? -8.055 16.828 10.289 1 98.88 105 ALA A C 1
ATOM 811 O O . ALA A 1 105 ? -9.125 16.797 10.891 1 98.88 105 ALA A O 1
ATOM 812 N N . VAL A 1 106 ? -6.922 17.203 10.836 1 98.94 106 VAL A N 1
ATOM 813 C CA . VAL A 1 106 ? -6.867 17.641 12.227 1 98.94 106 VAL A CA 1
ATOM 814 C C . VAL A 1 106 ? -7.598 18.969 12.375 1 98.94 106 VAL A C 1
ATOM 816 O O . VAL A 1 106 ? -8.344 19.172 13.328 1 98.94 106 VAL A O 1
ATOM 819 N N . ALA A 1 107 ? -7.391 19.859 11.422 1 98.94 107 ALA A N 1
ATOM 820 C CA . ALA A 1 107 ? -8.07 21.156 11.438 1 98.94 107 ALA A CA 1
ATOM 821 C C . ALA A 1 107 ? -9.586 20.984 11.406 1 98.94 107 ALA A C 1
ATOM 823 O O . ALA A 1 107 ? -10.305 21.656 12.148 1 98.94 107 ALA A O 1
ATOM 824 N N . TYR A 1 108 ? -10.055 20.094 10.594 1 98.94 108 TYR A N 1
ATOM 825 C CA . TYR A 1 108 ? -11.484 19.828 10.547 1 98.94 108 TYR A CA 1
ATOM 826 C C . TYR A 1 108 ? -11.992 19.312 11.891 1 98.94 108 TYR A C 1
ATOM 828 O O . TYR A 1 108 ? -13.016 19.781 12.391 1 98.94 108 TYR A O 1
ATOM 836 N N . ALA A 1 109 ? -11.281 18.312 12.43 1 98.94 109 ALA A N 1
ATOM 837 C CA . ALA A 1 109 ? -11.688 17.766 13.719 1 98.94 109 ALA A CA 1
ATOM 838 C C . ALA A 1 109 ? -11.758 18.859 14.789 1 98.94 109 ALA A C 1
ATOM 840 O O . ALA A 1 109 ? -12.68 18.875 15.609 1 98.94 109 ALA A O 1
ATOM 841 N N . TYR A 1 110 ? -10.75 19.734 14.766 1 98.94 110 TYR A N 1
ATOM 842 C CA . TYR A 1 110 ? -10.727 20.875 15.688 1 98.94 110 TYR A CA 1
ATOM 843 C C . TYR A 1 110 ? -11.961 21.75 15.5 1 98.94 110 TYR A C 1
ATOM 845 O O . TYR A 1 110 ? -12.711 21.984 16.453 1 98.94 110 TYR A O 1
ATOM 853 N N . ALA A 1 111 ? -12.266 22.156 14.32 1 98.94 111 ALA A N 1
ATOM 854 C CA . ALA A 1 111 ? -13.352 23.078 14.008 1 98.94 111 ALA A CA 1
ATOM 855 C C . ALA A 1 111 ? -14.711 22.453 14.305 1 98.94 111 ALA A C 1
ATOM 857 O O . ALA A 1 111 ? -15.633 23.125 14.758 1 98.94 111 ALA A O 1
ATOM 858 N N . ALA A 1 112 ? -14.812 21.156 14.078 1 98.94 112 ALA A N 1
ATOM 859 C CA . ALA A 1 112 ? -16.094 20.469 14.258 1 98.94 112 ALA A CA 1
ATOM 860 C C . ALA A 1 112 ? -16.391 20.234 15.734 1 98.94 112 ALA A C 1
ATOM 862 O O . ALA A 1 112 ? -17.547 20.297 16.156 1 98.94 112 ALA A O 1
ATOM 863 N N . GLN A 1 113 ? -15.344 19.984 16.516 1 98.81 113 GLN A N 1
ATOM 864 C CA . GLN A 1 113 ? -15.539 19.719 17.938 1 98.81 113 GLN A CA 1
ATOM 865 C C . GLN A 1 113 ? -15.805 21 18.703 1 98.81 113 GLN A C 1
ATOM 867 O O . GLN A 1 113 ? -16.562 21.016 19.672 1 98.81 113 GLN A O 1
ATOM 872 N N . TRP A 1 114 ? -15.18 22.078 18.266 1 98.69 114 TRP A N 1
ATOM 873 C CA . TRP A 1 114 ? -15.289 23.359 18.969 1 98.69 114 TRP A CA 1
ATOM 874 C C . TRP A 1 114 ? -15.516 24.5 18 1 98.69 114 TRP A C 1
ATOM 876 O O . TRP A 1 114 ? -14.703 25.438 17.906 1 98.69 114 TRP A O 1
ATOM 886 N N . PRO A 1 115 ? -16.688 24.516 17.344 1 98.56 115 PRO A N 1
ATOM 887 C CA . PRO A 1 115 ? -16.938 25.469 16.25 1 98.56 115 PRO A CA 1
ATOM 888 C C . PRO A 1 115 ? -16.875 26.922 16.719 1 98.56 115 PRO A C 1
ATOM 890 O O . PRO A 1 115 ? -16.469 27.797 15.953 1 98.56 115 PRO A O 1
ATOM 893 N N . SER A 1 116 ? -17.203 27.219 17.906 1 98.25 116 SER A N 1
ATOM 894 C CA . SER A 1 116 ? -17.234 28.594 18.406 1 98.25 116 SER A CA 1
ATOM 895 C C . SER A 1 116 ? -15.828 29.125 18.656 1 98.25 116 SER A C 1
ATOM 897 O O . SER A 1 116 ? -15.633 30.328 18.844 1 98.25 116 SER A O 1
ATOM 899 N N . GLU A 1 117 ? -14.844 28.234 18.656 1 98.69 117 GLU A N 1
ATOM 900 C CA . GLU A 1 117 ? -13.461 28.625 18.938 1 98.69 117 GLU A CA 1
ATOM 901 C C . GLU A 1 117 ? -12.656 28.781 17.656 1 98.69 117 GLU A C 1
ATOM 903 O O . GLU A 1 117 ? -11.461 29.094 17.703 1 98.69 117 GLU A O 1
ATOM 908 N N . VAL A 1 118 ? -13.297 28.641 16.531 1 98.69 118 VAL A N 1
ATOM 909 C CA . VAL A 1 118 ? -12.609 28.703 15.242 1 98.69 118 VAL A CA 1
ATOM 910 C C . VAL A 1 118 ? -13.203 29.828 14.398 1 98.69 118 VAL A C 1
ATOM 912 O O . VAL A 1 118 ? -14.375 29.781 14.023 1 98.69 118 VAL A O 1
ATOM 915 N N . GLN A 1 119 ? -12.367 30.797 14.125 1 98.25 119 GLN A N 1
ATOM 916 C CA . GLN A 1 119 ? -12.82 31.938 13.336 1 98.25 119 GLN A CA 1
ATOM 917 C C . GLN A 1 119 ? -12.945 31.562 11.859 1 98.25 119 GLN A C 1
ATOM 919 O O . GLN A 1 119 ? -13.93 31.938 11.203 1 98.25 119 GLN A O 1
ATOM 924 N N . THR A 1 120 ? -11.977 30.953 11.32 1 98.62 120 THR A N 1
ATOM 925 C CA . THR A 1 120 ? -11.977 30.391 9.977 1 98.62 120 THR A CA 1
ATOM 926 C C . THR A 1 120 ? -11.203 29.078 9.93 1 98.62 120 THR A C 1
ATOM 928 O O . THR A 1 120 ? -10.352 28.828 10.789 1 98.62 120 THR A O 1
ATOM 931 N N . MET A 1 121 ? -11.523 28.266 9.023 1 98.62 121 MET A N 1
ATOM 932 C CA . MET A 1 121 ? -10.812 27.016 8.805 1 98.62 121 MET A CA 1
ATOM 933 C C . MET A 1 121 ? -10.32 26.906 7.367 1 98.62 121 MET A C 1
ATOM 935 O O . MET A 1 121 ? -11.047 27.234 6.43 1 98.62 121 MET A O 1
ATOM 939 N N . THR A 1 122 ? -9.094 26.594 7.168 1 98.88 122 THR A N 1
ATOM 940 C CA . THR A 1 122 ? -8.539 26.359 5.84 1 98.88 122 THR A CA 1
ATOM 941 C C . THR A 1 122 ? -8.109 24.891 5.688 1 98.88 122 THR A C 1
ATOM 943 O O . THR A 1 122 ? -7.434 24.344 6.559 1 98.88 122 THR A O 1
ATOM 946 N N . PHE A 1 123 ? -8.539 24.297 4.633 1 98.81 123 PHE A N 1
ATOM 947 C CA . PHE A 1 123 ? -8.328 22.906 4.281 1 98.81 123 PHE A CA 1
ATOM 948 C C . PHE A 1 123 ? -7.496 22.781 3.014 1 98.81 123 PHE A C 1
ATOM 950 O O . PHE A 1 123 ? -7.996 23.016 1.912 1 98.81 123 PHE A O 1
ATOM 957 N N . ILE A 1 124 ? -6.215 22.328 3.17 1 98.75 124 ILE A N 1
ATOM 958 C CA . ILE A 1 124 ? -5.281 22.391 2.053 1 98.75 124 ILE A CA 1
ATOM 959 C C . ILE A 1 124 ? -4.922 20.984 1.605 1 98.75 124 ILE A C 1
ATOM 961 O O . ILE A 1 124 ? -4.387 20.188 2.389 1 98.75 124 ILE A O 1
ATOM 965 N N . GLU A 1 125 ? -5.156 20.594 0.361 1 98.19 125 GLU A N 1
ATOM 966 C CA . GLU A 1 125 ? -4.648 19.406 -0.325 1 98.19 125 GLU A CA 1
ATOM 967 C C . GLU A 1 125 ? -4.922 18.141 0.479 1 98.19 125 GLU A C 1
ATOM 969 O O . GLU A 1 125 ? -4 17.391 0.803 1 98.19 125 GLU A O 1
ATOM 974 N N . SER A 1 126 ? -6.227 17.828 0.78 1 97.75 126 SER A N 1
ATOM 975 C CA . SER A 1 126 ? -6.629 16.656 1.552 1 97.75 126 SER A CA 1
ATOM 976 C C . SER A 1 126 ? -8.039 16.219 1.183 1 97.75 126 SER A C 1
ATOM 978 O O . SER A 1 126 ? -8.625 16.719 0.217 1 97.75 126 SER A O 1
ATOM 980 N N . SER A 1 127 ? -8.484 15.172 1.729 1 97.44 127 SER A N 1
ATOM 981 C CA . SER A 1 127 ? -9.844 14.641 1.716 1 97.44 127 SER A CA 1
ATOM 982 C C . SER A 1 127 ? -10.195 14 3.053 1 97.44 127 SER A C 1
ATOM 984 O O . SER A 1 127 ? -9.336 13.391 3.703 1 97.44 127 SER A O 1
ATOM 986 N N . LEU A 1 128 ? -11.406 14.211 3.4 1 98.06 128 LEU A N 1
ATOM 987 C CA . LEU A 1 128 ? -11.836 13.773 4.723 1 98.06 128 LEU A CA 1
ATOM 988 C C . LEU A 1 128 ? -12.375 12.344 4.664 1 98.06 128 LEU A C 1
ATOM 990 O O . LEU A 1 128 ? -13.242 12.031 3.848 1 98.06 128 LEU A O 1
ATOM 994 N N . SER A 1 129 ? -11.883 11.469 5.562 1 98.31 129 SER A N 1
ATOM 995 C CA . SER A 1 129 ? -12.445 10.125 5.641 1 98.31 129 SER A CA 1
ATOM 996 C C . SER A 1 129 ? -13.922 10.156 6.008 1 98.31 129 SER A C 1
ATOM 998 O O . SER A 1 129 ? -14.336 10.953 6.852 1 98.31 129 SER A O 1
ATOM 1000 N N . GLY A 1 130 ? -14.695 9.375 5.387 1 98.31 130 GLY A N 1
ATOM 1001 C CA . GLY A 1 130 ? -16.141 9.43 5.539 1 98.31 130 GLY A CA 1
ATOM 1002 C C . GLY A 1 130 ? -16.828 10.32 4.52 1 98.31 130 GLY A C 1
ATOM 1003 O O . GLY A 1 130 ? -18.031 10.258 4.34 1 98.31 130 GLY A O 1
ATOM 1004 N N . PHE A 1 131 ? -16.062 11.094 3.834 1 98.44 131 PHE A N 1
ATOM 1005 C CA . PHE A 1 131 ? -16.641 12.07 2.918 1 98.44 131 PHE A CA 1
ATOM 1006 C C . PHE A 1 131 ? -15.805 12.188 1.648 1 98.44 131 PHE A C 1
ATOM 1008 O O . PHE A 1 131 ? -15.617 13.281 1.115 1 98.44 131 PHE A O 1
ATOM 1015 N N . GLY A 1 132 ? -15.266 11.055 1.189 1 96.69 132 GLY A N 1
ATOM 1016 C CA . GLY A 1 132 ? -14.633 11.039 -0.122 1 96.69 132 GLY A CA 1
ATOM 1017 C C . GLY A 1 132 ? -13.219 10.5 -0.103 1 96.69 132 GLY A C 1
ATOM 1018 O O . GLY A 1 132 ? -12.688 10.094 -1.141 1 96.69 132 GLY A O 1
ATOM 1019 N N . GLN A 1 133 ? -12.516 10.477 1.074 1 97.62 133 GLN A N 1
ATOM 1020 C CA . GLN A 1 133 ? -11.125 10.023 1.141 1 97.62 133 GLN A CA 1
ATOM 1021 C C . GLN A 1 133 ? -11.008 8.555 0.745 1 97.62 133 GLN A C 1
ATOM 1023 O O . GLN A 1 133 ? -9.938 8.109 0.326 1 97.62 133 GLN A O 1
ATOM 1028 N N . GLU A 1 134 ? -12.102 7.809 0.88 1 97.44 134 GLU A N 1
ATOM 1029 C CA . GLU A 1 134 ? -12.086 6.383 0.566 1 97.44 134 GLU A CA 1
ATOM 1030 C C . GLU A 1 134 ? -11.703 6.145 -0.892 1 97.44 134 GLU A C 1
ATOM 1032 O O . GLU A 1 134 ? -11.102 5.121 -1.219 1 97.44 134 GLU A O 1
ATOM 1037 N N . GLU A 1 135 ? -12.008 7.07 -1.756 1 95.19 135 GLU A N 1
ATOM 1038 C CA . GLU A 1 135 ? -11.648 6.953 -3.166 1 95.19 135 GLU A CA 1
ATOM 1039 C C . GLU A 1 135 ? -10.141 6.871 -3.346 1 95.19 135 GLU A C 1
ATOM 1041 O O . GLU A 1 135 ? -9.648 6.172 -4.238 1 95.19 135 GLU A O 1
ATOM 1046 N N . LEU A 1 136 ? -9.438 7.543 -2.49 1 95.81 136 LEU A N 1
ATOM 1047 C CA . LEU A 1 136 ? -7.98 7.594 -2.57 1 95.81 136 LEU A CA 1
ATOM 1048 C C . LEU A 1 136 ? -7.359 6.316 -2.018 1 95.81 136 LEU A C 1
ATOM 1050 O O . LEU A 1 136 ? -6.16 6.086 -2.174 1 95.81 136 LEU A O 1
ATOM 1054 N N . MET A 1 137 ? -8.156 5.473 -1.407 1 97.5 137 MET A N 1
ATOM 1055 C CA . MET A 1 137 ? -7.676 4.25 -0.769 1 97.5 137 MET A CA 1
ATOM 1056 C C . MET A 1 137 ? -7.926 3.037 -1.658 1 97.5 137 MET A C 1
ATOM 1058 O O . MET A 1 137 ? -7.617 1.907 -1.276 1 97.5 137 MET A O 1
ATOM 1062 N N . ASP A 1 138 ? -8.516 3.182 -2.834 1 97.38 138 ASP A N 1
ATOM 1063 C CA . ASP A 1 138 ? -8.852 2.127 -3.785 1 97.38 138 ASP A CA 1
ATOM 1064 C C . ASP A 1 138 ? -7.898 2.141 -4.977 1 97.38 138 ASP A C 1
ATOM 1066 O O . ASP A 1 138 ? -8.164 2.801 -5.984 1 97.38 138 ASP A O 1
ATOM 1070 N N . VAL A 1 139 ? -6.836 1.349 -4.953 1 97.19 139 VAL A N 1
ATOM 1071 C CA . VAL A 1 139 ? -5.777 1.413 -5.953 1 97.19 139 VAL A CA 1
ATOM 1072 C C . VAL A 1 139 ? -6.273 0.814 -7.27 1 97.19 139 VAL A C 1
ATOM 1074 O O . VAL A 1 139 ? -5.684 1.046 -8.328 1 97.19 139 VAL A O 1
ATOM 1077 N N . ALA A 1 140 ? -7.32 -0.01 -7.273 1 96.88 140 ALA A N 1
ATOM 1078 C CA . ALA A 1 140 ? -7.902 -0.526 -8.508 1 96.88 140 ALA A CA 1
ATOM 1079 C C . ALA A 1 140 ? -8.508 0.601 -9.344 1 96.88 140 ALA A C 1
ATOM 1081 O O . ALA A 1 140 ? -8.688 0.456 -10.555 1 96.88 140 ALA A O 1
ATOM 1082 N N . ASN A 1 141 ? -8.812 1.72 -8.664 1 95.38 141 ASN A N 1
ATOM 1083 C CA . ASN A 1 141 ? -9.484 2.828 -9.344 1 95.38 141 ASN A CA 1
ATOM 1084 C C . ASN A 1 141 ? -8.727 4.141 -9.148 1 95.38 141 ASN A C 1
ATOM 1086 O O . ASN A 1 141 ? -9.344 5.191 -8.961 1 95.38 141 ASN A O 1
ATOM 1090 N N . GLY A 1 142 ? -7.477 4.047 -9.07 1 92.62 142 GLY A N 1
ATOM 1091 C CA . GLY A 1 142 ? -6.645 5.238 -9.141 1 92.62 142 GLY A CA 1
ATOM 1092 C C . GLY A 1 142 ? -6.211 5.746 -7.777 1 92.62 142 GLY A C 1
ATOM 1093 O O . GLY A 1 142 ? -5.602 6.812 -7.672 1 92.62 142 GLY A O 1
ATOM 1094 N N . GLY A 1 143 ? -6.516 5.047 -6.684 1 94.38 143 GLY A N 1
ATOM 1095 C CA . GLY A 1 143 ? -6.082 5.445 -5.355 1 94.38 143 GLY A CA 1
ATOM 1096 C C . GLY A 1 143 ? -4.586 5.293 -5.145 1 94.38 143 GLY A C 1
ATOM 1097 O O . GLY A 1 143 ? -3.893 4.711 -5.98 1 94.38 143 GLY A O 1
ATOM 1098 N N . SER A 1 144 ? -4.18 5.809 -4.039 1 95.81 144 SER A N 1
ATOM 1099 C CA . SER A 1 144 ? -2.754 5.84 -3.727 1 95.81 144 SER A CA 1
ATOM 1100 C C . SER A 1 144 ? -2.361 4.676 -2.824 1 95.81 144 SER A C 1
ATOM 1102 O O . SER A 1 144 ? -3.068 4.359 -1.865 1 95.81 144 SER A O 1
ATOM 1104 N N . TRP A 1 145 ? -1.188 4.125 -3.057 1 97.31 145 TRP A N 1
ATOM 1105 C CA . TRP A 1 145 ? -0.747 2.904 -2.391 1 97.31 145 TRP A CA 1
ATOM 1106 C C . TRP A 1 145 ? -0.39 3.18 -0.933 1 97.31 145 TRP A C 1
ATOM 1108 O O . TRP A 1 145 ? -0.439 2.277 -0.094 1 97.31 145 TRP A O 1
ATOM 1118 N N . HIS A 1 146 ? -0.09 4.406 -0.601 1 96.75 146 HIS A N 1
ATOM 1119 C CA . HIS A 1 146 ? 0.513 4.676 0.7 1 96.75 146 HIS A CA 1
ATOM 1120 C C . HIS A 1 146 ? -0.512 4.543 1.821 1 96.75 146 HIS A C 1
ATOM 1122 O O . HIS A 1 146 ? -0.146 4.352 2.982 1 96.75 146 HIS A O 1
ATOM 1128 N N . PHE A 1 147 ? -1.844 4.715 1.472 1 97.75 147 PHE A N 1
ATOM 1129 C CA . PHE A 1 147 ? -2.836 4.555 2.527 1 97.75 147 PHE A CA 1
ATOM 1130 C C . PHE A 1 147 ? -2.756 3.16 3.139 1 97.75 147 PHE A C 1
ATOM 1132 O O . PHE A 1 147 ? -2.604 3.018 4.355 1 97.75 147 PHE A O 1
ATOM 1139 N N . GLY A 1 148 ? -2.762 2.178 2.258 1 98.12 148 GLY A N 1
ATOM 1140 C CA . GLY A 1 148 ? -2.65 0.815 2.752 1 98.12 148 GLY A CA 1
ATOM 1141 C C . GLY A 1 148 ? -1.31 0.523 3.4 1 98.12 148 GLY A C 1
ATOM 1142 O O . GLY A 1 148 ? -1.253 -0.06 4.484 1 98.12 148 GLY A O 1
ATOM 1143 N N . PHE A 1 149 ? -0.23 0.929 2.777 1 98.56 149 PHE A N 1
ATOM 1144 C CA . PHE A 1 149 ? 1.113 0.677 3.285 1 98.56 149 PHE A CA 1
ATOM 1145 C C . PHE A 1 149 ? 1.295 1.299 4.664 1 98.56 149 PHE A C 1
ATOM 1147 O O . PHE A 1 149 ? 1.794 0.646 5.586 1 98.56 149 PHE A O 1
ATOM 1154 N N . ASN A 1 150 ? 0.847 2.537 4.828 1 98.56 150 ASN A N 1
ATOM 1155 C CA . ASN A 1 150 ? 1.016 3.238 6.098 1 98.56 150 ASN A CA 1
ATOM 1156 C C . ASN A 1 150 ? 0.165 2.617 7.199 1 98.56 150 ASN A C 1
ATOM 1158 O O . ASN A 1 150 ? 0.485 2.744 8.383 1 98.56 150 ASN A O 1
ATOM 1162 N N . MET A 1 151 ? -0.83 1.885 6.852 1 97.75 151 MET A N 1
ATOM 1163 C CA . MET A 1 151 ? -1.734 1.292 7.832 1 97.75 151 MET A CA 1
ATOM 1164 C C . MET A 1 151 ? -1.324 -0.141 8.156 1 97.75 151 MET A C 1
ATOM 1166 O O . MET A 1 151 ? -1.902 -0.771 9.039 1 97.75 151 MET A O 1
ATOM 1170 N N . ALA A 1 152 ? -0.326 -0.706 7.48 1 96.19 152 ALA A N 1
ATOM 1171 C CA . ALA A 1 152 ? -0.031 -2.135 7.465 1 96.19 152 ALA A CA 1
ATOM 1172 C C . ALA A 1 152 ? 0.563 -2.588 8.797 1 96.19 152 ALA A C 1
ATOM 1174 O O . ALA A 1 152 ? 0.597 -3.783 9.094 1 96.19 152 ALA A O 1
ATOM 1175 N N . GLY A 1 153 ? 1.023 -1.676 9.703 1 93.5 153 GLY A N 1
ATOM 1176 C CA . GLY A 1 153 ? 1.583 -2.051 10.992 1 93.5 153 GLY A CA 1
ATOM 1177 C C . GLY A 1 153 ? 3.1 -2.111 10.992 1 93.5 153 GLY A C 1
ATOM 1178 O O . GLY A 1 153 ? 3.754 -1.363 10.266 1 93.5 153 GLY A O 1
ATOM 1179 N N . ASP A 1 154 ? 3.68 -3.016 11.742 1 95.62 154 ASP A N 1
ATOM 1180 C CA . ASP A 1 154 ? 5.113 -3.047 12.031 1 95.62 154 ASP A CA 1
ATOM 1181 C C . ASP A 1 154 ? 5.922 -3.262 10.75 1 95.62 154 ASP A C 1
ATOM 1183 O O . ASP A 1 154 ? 7.055 -2.793 10.648 1 95.62 154 ASP A O 1
ATOM 1187 N N . ILE A 1 155 ? 5.355 -3.928 9.781 1 97.81 155 ILE A N 1
ATOM 1188 C CA . ILE A 1 155 ? 6.082 -4.254 8.562 1 97.81 155 ILE A CA 1
ATOM 1189 C C . ILE A 1 155 ? 6.469 -2.969 7.832 1 97.81 155 ILE A C 1
ATOM 1191 O O . ILE A 1 155 ? 7.551 -2.879 7.254 1 97.81 155 ILE A O 1
ATOM 1195 N N . SER A 1 156 ? 5.562 -1.951 7.863 1 98.25 156 SER A N 1
ATOM 1196 C CA . SER A 1 156 ? 5.891 -0.672 7.242 1 98.25 156 SER A CA 1
ATOM 1197 C C . SER A 1 156 ? 7.09 -0.021 7.926 1 98.25 156 SER A C 1
ATOM 1199 O O . SER A 1 156 ? 8.016 0.448 7.254 1 98.25 156 SER A O 1
ATOM 1201 N N . GLU A 1 157 ? 7.043 0.004 9.289 1 98.38 157 GLU A N 1
ATOM 1202 C CA . GLU A 1 157 ? 8.164 0.555 10.039 1 98.38 157 GLU A CA 1
ATOM 1203 C C . GLU A 1 157 ? 9.461 -0.186 9.727 1 98.38 157 GLU A C 1
ATOM 1205 O O . GLU A 1 157 ? 10.492 0.439 9.477 1 98.38 157 GLU A O 1
ATOM 1210 N N . ASP A 1 158 ? 9.367 -1.519 9.672 1 98.25 158 ASP A N 1
ATOM 1211 C CA . ASP A 1 158 ? 10.57 -2.326 9.492 1 98.25 158 ASP A CA 1
ATOM 1212 C C . ASP A 1 158 ? 11.156 -2.146 8.094 1 98.25 158 ASP A C 1
ATOM 1214 O O . ASP A 1 158 ? 12.375 -2.137 7.922 1 98.25 158 ASP A O 1
ATOM 1218 N N . LEU A 1 159 ? 10.328 -2.016 7.105 1 98.5 159 LEU A N 1
ATOM 1219 C CA . LEU A 1 159 ? 10.812 -1.824 5.742 1 98.5 159 LEU A CA 1
ATOM 1220 C C . LEU A 1 159 ? 11.414 -0.436 5.566 1 98.5 159 LEU A C 1
ATOM 1222 O O . LEU A 1 159 ? 12.367 -0.26 4.805 1 98.5 159 LEU A O 1
ATOM 1226 N N . VAL A 1 160 ? 10.922 0.598 6.32 1 98.69 160 VAL A N 1
ATOM 1227 C CA . VAL A 1 160 ? 11.32 1.982 6.098 1 98.69 160 VAL A CA 1
ATOM 1228 C C . VAL A 1 160 ? 12.5 2.328 7.004 1 98.69 160 VAL A C 1
ATOM 1230 O O . VAL A 1 160 ? 13.242 3.277 6.73 1 98.69 160 VAL A O 1
ATOM 1233 N N . ARG A 1 161 ? 12.664 1.577 8.109 1 98.44 161 ARG A N 1
ATOM 1234 C CA . ARG A 1 161 ? 13.711 1.882 9.07 1 98.44 161 ARG A CA 1
ATOM 1235 C C . ARG A 1 161 ? 15.07 1.982 8.391 1 98.44 161 ARG A C 1
ATOM 1237 O O . ARG A 1 161 ? 15.5 1.048 7.707 1 98.44 161 ARG A O 1
ATOM 1244 N N . GLY A 1 162 ? 15.727 3.131 8.586 1 98.19 162 GLY A N 1
ATOM 1245 C CA . GLY A 1 162 ? 17.016 3.385 7.965 1 98.19 162 GLY A CA 1
ATOM 1246 C C . GLY A 1 162 ? 16.906 3.918 6.547 1 98.19 162 GLY A C 1
ATOM 1247 O O . GLY A 1 162 ? 17.906 4.219 5.91 1 98.19 162 GLY A O 1
ATOM 1248 N N . ARG A 1 163 ? 15.672 4.031 6.035 1 98.56 163 ARG A N 1
ATOM 1249 C CA . ARG A 1 163 ? 15.414 4.508 4.68 1 98.56 163 ARG A CA 1
ATOM 1250 C C . ARG A 1 163 ? 14.375 5.621 4.68 1 98.56 163 ARG A C 1
ATOM 1252 O O . ARG A 1 163 ? 13.641 5.793 3.703 1 98.56 163 ARG A O 1
ATOM 1259 N N . GLU A 1 164 ? 14.266 6.344 5.789 1 98.75 164 GLU A N 1
ATOM 1260 C CA . GLU A 1 164 ? 13.289 7.414 5.938 1 98.75 164 GLU A CA 1
ATOM 1261 C C . GLU A 1 164 ? 13.461 8.477 4.859 1 98.75 164 GLU A C 1
ATOM 1263 O O . GLU A 1 164 ? 12.492 8.906 4.234 1 98.75 164 GLU A O 1
ATOM 1268 N N . ARG A 1 165 ? 14.719 8.867 4.621 1 98.62 165 ARG A N 1
ATOM 1269 C CA . ARG A 1 165 ? 15.016 9.906 3.639 1 98.62 165 ARG A CA 1
ATOM 1270 C C . ARG A 1 165 ? 14.586 9.477 2.24 1 98.62 165 ARG A C 1
ATOM 1272 O O . ARG A 1 165 ? 14.062 10.281 1.472 1 98.62 165 ARG A O 1
ATOM 1279 N N . LEU A 1 166 ? 14.812 8.211 1.937 1 98.19 166 LEU A N 1
ATOM 1280 C CA . LEU A 1 166 ? 14.406 7.645 0.655 1 98.19 166 LEU A CA 1
ATOM 1281 C C . LEU A 1 166 ? 12.898 7.734 0.479 1 98.19 166 LEU A C 1
ATOM 1283 O O . LEU A 1 166 ? 12.414 8.211 -0.553 1 98.19 166 LEU A O 1
ATOM 1287 N N . LEU A 1 167 ? 12.172 7.281 1.466 1 98.38 167 LEU A N 1
ATOM 1288 C CA . LEU A 1 167 ? 10.719 7.301 1.394 1 98.38 167 LEU A CA 1
ATOM 1289 C C . LEU A 1 167 ? 10.203 8.727 1.253 1 98.38 167 LEU A C 1
ATOM 1291 O O . LEU A 1 167 ? 9.359 9.008 0.393 1 98.38 167 LEU A O 1
ATOM 1295 N N . ILE A 1 168 ? 10.695 9.617 2.061 1 98.44 168 ILE A N 1
ATOM 1296 C CA . ILE A 1 168 ? 10.219 11 2.102 1 98.44 168 ILE A CA 1
ATOM 1297 C C . ILE A 1 168 ? 10.508 11.68 0.764 1 98.44 168 ILE A C 1
ATOM 1299 O O . ILE A 1 168 ? 9.633 12.336 0.197 1 98.44 168 ILE A O 1
ATOM 1303 N N . GLU A 1 169 ? 11.695 11.539 0.317 1 97.81 169 GLU A N 1
ATOM 1304 C CA . GLU A 1 169 ? 12.055 12.156 -0.96 1 97.81 169 GLU A CA 1
ATOM 1305 C C . GLU A 1 169 ? 11.188 11.609 -2.094 1 97.81 169 GLU A C 1
ATOM 1307 O O . GLU A 1 169 ? 10.719 12.367 -2.939 1 97.81 169 GLU A O 1
ATOM 1312 N N . TYR A 1 170 ? 11.023 10.312 -2.115 1 97.44 170 TYR A N 1
ATOM 1313 C CA . TYR A 1 170 ? 10.148 9.719 -3.121 1 97.44 170 TYR A CA 1
ATOM 1314 C C . TYR A 1 170 ? 8.75 10.312 -3.047 1 97.44 170 TYR A C 1
ATOM 1316 O O . TYR A 1 170 ? 8.18 10.703 -4.07 1 97.44 170 TYR A O 1
ATOM 1324 N N . TRP A 1 171 ? 8.234 10.414 -1.834 1 95.12 171 TRP A N 1
ATOM 1325 C CA . TRP A 1 171 ? 6.859 10.859 -1.657 1 95.12 171 TRP A CA 1
ATOM 1326 C C . TRP A 1 171 ? 6.695 12.312 -2.105 1 95.12 171 TRP A C 1
ATOM 1328 O O . TRP A 1 171 ? 5.754 12.641 -2.834 1 95.12 171 TRP A O 1
ATOM 1338 N N . MET A 1 172 ? 7.559 13.125 -1.723 1 97.12 172 MET A N 1
ATOM 1339 C CA . MET A 1 172 ? 7.398 14.555 -1.979 1 97.12 172 MET A CA 1
ATOM 1340 C C . MET A 1 172 ? 7.684 14.883 -3.441 1 97.12 172 MET A C 1
ATOM 1342 O O . MET A 1 172 ? 7.172 15.875 -3.971 1 97.12 172 MET A O 1
ATOM 1346 N N . ARG A 1 173 ? 8.422 14.039 -4.133 1 95.94 173 ARG A N 1
ATOM 1347 C CA . ARG A 1 173 ? 8.805 14.328 -5.512 1 95.94 173 ARG A CA 1
ATOM 1348 C C . ARG A 1 173 ? 8.148 13.352 -6.48 1 95.94 173 ARG A C 1
ATOM 1350 O O . ARG A 1 173 ? 8.516 13.289 -7.652 1 95.94 173 ARG A O 1
ATOM 1357 N N . ARG A 1 174 ? 7.195 12.609 -6.008 1 92.06 174 ARG A N 1
ATOM 1358 C CA . ARG A 1 174 ? 6.555 11.586 -6.824 1 92.06 174 ARG A CA 1
ATOM 1359 C C . ARG A 1 174 ? 5.883 12.203 -8.047 1 92.06 174 ARG A C 1
ATOM 1361 O O . ARG A 1 174 ? 5.531 13.383 -8.039 1 92.06 174 ARG A O 1
ATOM 1368 N N . THR A 1 175 ? 5.594 11.375 -9.023 1 87 175 THR A N 1
ATOM 1369 C CA . THR A 1 175 ? 5.152 11.82 -10.344 1 87 175 THR A CA 1
ATOM 1370 C C . THR A 1 175 ? 3.674 12.195 -10.32 1 87 175 THR A C 1
ATOM 1372 O O . THR A 1 175 ? 3.225 13.008 -11.133 1 87 175 THR A O 1
ATOM 1375 N N . THR A 1 176 ? 2.883 11.648 -9.508 1 86.56 176 THR A N 1
ATOM 1376 C CA . THR A 1 176 ? 1.436 11.836 -9.539 1 86.56 176 THR A CA 1
ATOM 1377 C C . THR A 1 176 ? 1.051 13.195 -8.969 1 86.56 176 THR A C 1
ATOM 1379 O O . THR A 1 176 ? 0.459 14.023 -9.672 1 86.56 176 THR A O 1
ATOM 1382 N N . VAL A 1 177 ? 1.423 13.492 -7.672 1 92.44 177 VAL A N 1
ATOM 1383 C CA . VAL A 1 177 ? 0.961 14.734 -7.059 1 92.44 177 VAL A CA 1
ATOM 1384 C C . VAL A 1 177 ? 2.115 15.398 -6.309 1 92.44 177 VAL A C 1
ATOM 1386 O O . VAL A 1 177 ? 1.896 16.297 -5.496 1 92.44 177 VAL A O 1
ATOM 1389 N N . GLY A 1 178 ? 3.299 15.016 -6.57 1 95.44 178 GLY A N 1
ATOM 1390 C CA . GLY A 1 178 ? 4.449 15.625 -5.918 1 95.44 178 GLY A CA 1
ATOM 1391 C C . GLY A 1 178 ? 4.691 17.062 -6.359 1 95.44 178 GLY A C 1
ATOM 1392 O O . GLY A 1 178 ? 3.889 17.625 -7.094 1 95.44 178 GLY A O 1
ATOM 1393 N N . VAL A 1 179 ? 5.734 17.656 -5.84 1 97.94 179 VAL A N 1
ATOM 1394 C CA . VAL A 1 179 ? 6.066 19.031 -6.152 1 97.94 179 VAL A CA 1
ATOM 1395 C C . VAL A 1 179 ? 6.309 19.188 -7.652 1 97.94 179 VAL A C 1
ATOM 1397 O O . VAL A 1 179 ? 6.867 18.297 -8.289 1 97.94 179 VAL A O 1
ATOM 1400 N N . VAL A 1 180 ? 5.898 20.297 -8.195 1 97.62 180 VAL A N 1
ATOM 1401 C CA . VAL A 1 180 ? 6.098 20.594 -9.609 1 97.62 180 VAL A CA 1
ATOM 1402 C C . VAL A 1 180 ? 7.57 20.891 -9.875 1 97.62 180 VAL A C 1
ATOM 1404 O O . VAL A 1 180 ? 8.164 20.344 -10.812 1 97.62 180 VAL A O 1
ATOM 1407 N N . ASP A 1 181 ? 8.148 21.781 -9.078 1 97.25 181 ASP A N 1
ATOM 1408 C CA . ASP A 1 181 ? 9.578 22.094 -9.094 1 97.25 181 ASP A CA 1
ATOM 1409 C C . ASP A 1 181 ? 10.312 21.312 -8 1 97.25 181 ASP A C 1
ATOM 1411 O O . ASP A 1 181 ? 10.211 21.656 -6.816 1 97.25 181 ASP A O 1
ATOM 1415 N N . PRO A 1 182 ? 11.016 20.328 -8.367 1 95.5 182 PRO A N 1
ATOM 1416 C CA . PRO A 1 182 ? 11.672 19.5 -7.348 1 95.5 182 PRO A CA 1
ATOM 1417 C C . PRO A 1 182 ? 12.633 20.297 -6.473 1 95.5 182 PRO A C 1
ATOM 1419 O O . PRO A 1 182 ? 12.953 19.875 -5.359 1 95.5 182 PRO A O 1
ATOM 1422 N N . THR A 1 183 ? 13.07 21.406 -6.949 1 96.38 183 THR A N 1
ATOM 1423 C CA . THR A 1 183 ? 14.016 22.203 -6.176 1 96.38 183 THR A CA 1
ATOM 1424 C C . THR A 1 183 ? 13.297 23.031 -5.125 1 96.38 183 THR A C 1
ATOM 1426 O O . THR A 1 183 ? 13.93 23.656 -4.266 1 96.38 183 THR A O 1
ATOM 1429 N N . SER A 1 184 ? 11.93 23.031 -5.16 1 97 184 SER A N 1
ATOM 1430 C CA . SER A 1 184 ? 11.148 23.781 -4.184 1 97 184 SER A CA 1
ATOM 1431 C C . SER A 1 184 ? 11.281 23.172 -2.789 1 97 184 SER A C 1
ATOM 1433 O O . SER A 1 184 ? 11.031 23.844 -1.787 1 97 184 SER A O 1
ATOM 1435 N N . VAL A 1 185 ? 11.625 21.906 -2.699 1 97.5 185 VAL A N 1
ATOM 1436 C CA . VAL A 1 185 ? 11.969 21.25 -1.44 1 97.5 185 VAL A CA 1
ATOM 1437 C C . VAL A 1 185 ? 13.477 21.016 -1.371 1 97.5 185 VAL A C 1
ATOM 1439 O O . VAL A 1 185 ? 14 20.109 -2.016 1 97.5 185 VAL A O 1
ATOM 1442 N N . GLU A 1 186 ? 14.094 21.781 -0.555 1 97.25 186 GLU A N 1
ATOM 1443 C CA . GLU A 1 186 ? 15.547 21.734 -0.464 1 97.25 186 GLU A CA 1
ATOM 1444 C C . GLU A 1 186 ? 16.016 20.453 0.236 1 97.25 186 GLU A C 1
ATOM 1446 O O . GLU A 1 186 ? 15.281 19.891 1.048 1 97.25 186 GLU A O 1
ATOM 1451 N N . PRO A 1 187 ? 17.281 20.047 -0.035 1 97.44 187 PRO A N 1
ATOM 1452 C CA . PRO A 1 187 ? 17.828 18.875 0.647 1 97.44 187 PRO A CA 1
ATOM 1453 C C . PRO A 1 187 ? 17.766 19 2.168 1 97.44 187 PRO A C 1
ATOM 1455 O O . PRO A 1 187 ? 17.5 18.016 2.859 1 97.44 187 PRO A O 1
ATOM 1458 N N . ASP A 1 188 ? 17.938 20.203 2.658 1 97.5 188 ASP A N 1
ATOM 1459 C CA . ASP A 1 188 ? 17.906 20.406 4.105 1 97.5 188 ASP A CA 1
ATOM 1460 C C . ASP A 1 188 ? 16.516 20.109 4.668 1 97.5 188 ASP A C 1
ATOM 1462 O O . ASP A 1 188 ? 16.391 19.641 5.801 1 97.5 188 ASP A O 1
ATOM 1466 N N . ALA A 1 189 ? 15.547 20.469 3.949 1 98.31 189 ALA A N 1
ATOM 1467 C CA . ALA A 1 189 ? 14.188 20.172 4.383 1 98.31 189 ALA A CA 1
ATOM 1468 C C . ALA A 1 189 ? 13.953 18.656 4.43 1 98.31 189 ALA A C 1
ATOM 1470 O O . ALA A 1 189 ? 13.414 18.141 5.41 1 98.31 189 ALA A O 1
ATOM 1471 N N . LEU A 1 190 ? 14.367 18 3.371 1 98.44 190 LEU A N 1
ATOM 1472 C CA . LEU A 1 190 ? 14.25 16.547 3.334 1 98.44 190 LEU A CA 1
ATOM 1473 C C . LEU A 1 190 ? 15.008 15.914 4.492 1 98.44 190 LEU A C 1
ATOM 1475 O O . LEU A 1 190 ? 14.508 14.984 5.129 1 98.44 190 LEU A O 1
ATOM 1479 N N . ASP A 1 191 ? 16.203 16.422 4.754 1 98.56 191 ASP A N 1
ATOM 1480 C CA . ASP A 1 191 ? 17.016 15.906 5.852 1 98.56 191 ASP A CA 1
ATOM 1481 C C . ASP A 1 191 ? 16.312 16.125 7.195 1 98.56 191 ASP A C 1
ATOM 1483 O O . ASP A 1 191 ? 16.359 15.258 8.07 1 98.56 191 ASP A O 1
ATOM 1487 N N . GLU A 1 192 ? 15.68 17.234 7.312 1 98.62 192 GLU A N 1
ATOM 1488 C CA . GLU A 1 192 ? 14.969 17.531 8.555 1 98.62 192 GLU A CA 1
ATOM 1489 C C . GLU A 1 192 ? 13.781 16.594 8.758 1 98.62 192 GLU A C 1
ATOM 1491 O O . GLU A 1 192 ? 13.57 16.078 9.859 1 98.62 192 GLU A O 1
ATOM 1496 N N . TYR A 1 193 ? 13.023 16.406 7.777 1 98.81 193 TYR A N 1
ATOM 1497 C CA . TYR A 1 193 ? 11.898 15.477 7.875 1 98.81 193 TYR A CA 1
ATOM 1498 C C . TYR A 1 193 ? 12.375 14.062 8.164 1 98.81 193 TYR A C 1
ATOM 1500 O O . TYR A 1 193 ? 11.766 13.352 8.969 1 98.81 193 TYR A O 1
ATOM 1508 N N . ALA A 1 194 ? 13.461 13.672 7.504 1 98.81 194 ALA A N 1
ATOM 1509 C CA . ALA A 1 194 ? 14.023 12.344 7.727 1 98.81 194 ALA A CA 1
ATOM 1510 C C . ALA A 1 194 ? 14.531 12.195 9.156 1 98.81 194 ALA A C 1
ATOM 1512 O O . ALA A 1 194 ? 14.297 11.172 9.797 1 98.81 194 ALA A O 1
ATOM 1513 N N . ARG A 1 195 ? 15.25 13.203 9.633 1 98.62 195 ARG A N 1
ATOM 1514 C CA . ARG A 1 195 ? 15.727 13.203 11.016 1 98.62 195 ARG A CA 1
ATOM 1515 C C . ARG A 1 195 ? 14.57 12.992 11.992 1 98.62 195 ARG A C 1
ATOM 1517 O O . ARG A 1 195 ? 14.68 12.188 12.914 1 98.62 195 ARG A O 1
ATOM 1524 N N . ALA A 1 196 ? 13.516 13.727 11.766 1 98.69 196 ALA A N 1
ATOM 1525 C CA . ALA A 1 196 ? 12.352 13.672 12.648 1 98.69 196 ALA A CA 1
ATOM 1526 C C . ALA A 1 196 ? 11.719 12.281 12.625 1 98.69 196 ALA A C 1
ATOM 1528 O O . ALA A 1 196 ? 11.414 11.711 13.68 1 98.69 196 ALA A O 1
ATOM 1529 N N . MET A 1 197 ? 11.547 11.727 11.469 1 98.56 197 MET A N 1
ATOM 1530 C CA . MET A 1 197 ? 10.883 10.438 11.312 1 98.56 197 MET A CA 1
ATOM 1531 C C . MET A 1 197 ? 11.758 9.305 11.852 1 98.56 197 MET A C 1
ATOM 1533 O O . MET A 1 197 ? 11.25 8.281 12.297 1 98.56 197 MET A O 1
ATOM 1537 N N . ALA A 1 198 ? 13.055 9.516 11.875 1 98.62 198 ALA A N 1
ATOM 1538 C CA . ALA A 1 198 ? 14 8.469 12.266 1 98.62 198 ALA A CA 1
ATOM 1539 C C . ALA A 1 198 ? 14.156 8.398 13.781 1 98.62 198 ALA A C 1
ATOM 1541 O O . ALA A 1 198 ? 14.805 7.492 14.305 1 98.62 198 ALA A O 1
ATOM 1542 N N . GLN A 1 199 ? 13.578 9.328 14.516 1 98.38 199 GLN A N 1
ATOM 1543 C CA . GLN A 1 199 ? 13.648 9.312 15.977 1 98.38 199 GLN A CA 1
ATOM 1544 C C . GLN A 1 199 ? 12.969 8.062 16.547 1 98.38 199 GLN A C 1
ATOM 1546 O O . GLN A 1 199 ? 12.125 7.453 15.883 1 98.38 199 GLN A O 1
ATOM 1551 N N . PRO A 1 200 ? 13.391 7.684 17.781 1 97.62 200 PRO A N 1
ATOM 1552 C CA . PRO A 1 200 ? 12.641 6.598 18.422 1 97.62 200 PRO A CA 1
ATOM 1553 C C . PRO A 1 200 ? 11.133 6.852 18.453 1 97.62 200 PRO A C 1
ATOM 1555 O O . PRO A 1 200 ? 10.695 7.91 18.922 1 97.62 200 PRO A O 1
ATOM 1558 N N . GLY A 1 201 ? 10.375 5.949 17.859 1 97.81 201 GLY A N 1
ATOM 1559 C CA . GLY A 1 201 ? 8.93 6.07 17.812 1 97.81 201 GLY A CA 1
ATOM 1560 C C . GLY A 1 201 ? 8.445 6.902 16.641 1 97.81 201 GLY A C 1
ATOM 1561 O O . GLY A 1 201 ? 7.242 6.996 16.391 1 97.81 201 GLY A O 1
ATOM 1562 N N . GLY A 1 202 ? 9.367 7.574 15.914 1 98.5 202 GLY A N 1
ATOM 1563 C CA . GLY A 1 202 ? 8.992 8.477 14.836 1 98.5 202 GLY A CA 1
ATOM 1564 C C . GLY A 1 202 ? 8.242 7.785 13.711 1 98.5 202 GLY A C 1
ATOM 1565 O O . GLY A 1 202 ? 7.234 8.297 13.227 1 98.5 202 GLY A O 1
ATOM 1566 N N . LEU A 1 203 ? 8.758 6.594 13.289 1 98.69 203 LEU A N 1
ATOM 1567 C CA . LEU A 1 203 ? 8.047 5.828 12.266 1 98.69 203 LEU A CA 1
ATOM 1568 C C . LEU A 1 203 ? 6.676 5.391 12.758 1 98.69 203 LEU A C 1
ATOM 1570 O O . LEU A 1 203 ? 5.676 5.57 12.062 1 98.69 203 LEU A O 1
ATOM 1574 N N . ARG A 1 204 ? 6.625 4.875 13.977 1 98.31 204 ARG A N 1
ATOM 1575 C CA . ARG A 1 204 ? 5.363 4.426 14.555 1 98.31 204 ARG A CA 1
ATOM 1576 C C . ARG A 1 204 ? 4.359 5.574 14.633 1 98.31 204 ARG A C 1
ATOM 1578 O O . ARG A 1 204 ? 3.209 5.43 14.211 1 98.31 204 ARG A O 1
ATOM 1585 N N . GLY A 1 205 ? 4.797 6.684 15.211 1 98.5 205 GLY A N 1
ATOM 1586 C CA . GLY A 1 205 ? 3.922 7.836 15.336 1 98.5 205 GLY A CA 1
ATOM 1587 C C . GLY A 1 205 ? 3.438 8.367 14 1 98.5 205 GLY A C 1
ATOM 1588 O O . GLY A 1 205 ? 2.254 8.672 13.836 1 98.5 205 GLY A O 1
ATOM 1589 N N . SER A 1 206 ? 4.371 8.453 13.047 1 98.06 206 SER A N 1
ATOM 1590 C CA . SER A 1 206 ? 4.062 8.93 11.703 1 98.06 206 SER A CA 1
ATOM 1591 C C . SER A 1 206 ? 3 8.055 11.031 1 98.06 206 SER A C 1
ATOM 1593 O O . SER A 1 206 ? 1.996 8.562 10.531 1 98.06 206 SER A O 1
ATOM 1595 N N . PHE A 1 207 ? 3.131 6.742 11.086 1 98.75 207 PHE A N 1
ATOM 1596 C CA . PHE A 1 207 ? 2.217 5.816 10.43 1 98.75 207 PHE A CA 1
ATOM 1597 C C . PHE A 1 207 ? 0.919 5.684 11.2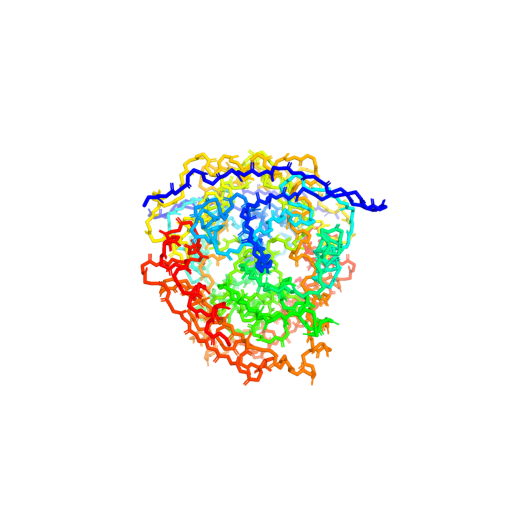19 1 98.75 207 PHE A C 1
ATOM 1599 O O . PHE A 1 207 ? -0.142 5.441 10.641 1 98.75 207 PHE A O 1
ATOM 1606 N N . ALA A 1 208 ? 0.969 5.918 12.531 1 98.69 208 ALA A N 1
ATOM 1607 C CA . ALA A 1 208 ? -0.212 5.797 13.375 1 98.69 208 ALA A CA 1
ATOM 1608 C C . ALA A 1 208 ? -1.279 6.812 12.984 1 98.69 208 ALA A C 1
ATOM 1610 O O . ALA A 1 208 ? -2.475 6.562 13.148 1 98.69 208 ALA A O 1
ATOM 1611 N N . LEU A 1 209 ? -0.835 7.902 12.414 1 98.69 209 LEU A N 1
ATOM 1612 C CA . LEU A 1 209 ? -1.787 8.898 11.938 1 98.69 209 LEU A CA 1
ATOM 1613 C C . LEU A 1 209 ? -2.674 8.312 10.844 1 98.69 209 LEU A C 1
ATOM 1615 O O . LEU A 1 209 ? -3.844 8.688 10.719 1 98.69 209 LEU A O 1
ATOM 1619 N N . TYR A 1 210 ? -2.164 7.422 10.055 1 98.56 210 TYR A N 1
ATOM 1620 C CA . TYR A 1 210 ? -2.938 6.754 9.008 1 98.56 210 TYR A CA 1
ATOM 1621 C C . TYR A 1 210 ? -3.705 5.566 9.578 1 98.56 210 TYR A C 1
ATOM 1623 O O . TYR A 1 210 ? -4.836 5.297 9.164 1 98.56 210 TYR A O 1
ATOM 1631 N N . ARG A 1 211 ? -3.133 4.871 10.539 1 98.25 211 ARG A N 1
ATOM 1632 C CA . ARG A 1 211 ? -3.779 3.707 11.133 1 98.25 211 ARG A CA 1
ATOM 1633 C C . ARG A 1 211 ? -5.059 4.105 11.867 1 98.25 211 ARG A C 1
ATOM 1635 O O . ARG A 1 211 ? -5.941 3.273 12.078 1 98.25 211 ARG A O 1
ATOM 1642 N N . ALA A 1 212 ? -5.18 5.371 12.156 1 98.69 212 ALA A N 1
ATOM 1643 C CA . ALA A 1 212 ? -6.336 5.875 12.891 1 98.69 212 ALA A CA 1
ATOM 1644 C C . ALA A 1 212 ? -7.488 6.199 11.945 1 98.69 212 ALA A C 1
ATOM 1646 O O . ALA A 1 212 ? -8.594 6.523 12.391 1 98.69 212 ALA A O 1
ATOM 1647 N N . ILE A 1 213 ? -7.305 6.086 10.672 1 98.62 213 ILE A N 1
ATOM 1648 C CA . ILE A 1 213 ? -8.25 6.57 9.672 1 98.62 213 ILE A CA 1
ATOM 1649 C C . ILE A 1 213 ? -9.594 5.863 9.852 1 98.62 213 ILE A C 1
ATOM 1651 O O . ILE A 1 213 ? -10.648 6.492 9.758 1 98.62 213 ILE A O 1
ATOM 1655 N N . PRO A 1 214 ? -9.617 4.531 10.141 1 98.12 214 PRO A N 1
ATOM 1656 C CA . PRO A 1 214 ? -10.93 3.922 10.352 1 98.12 214 PRO A CA 1
ATOM 1657 C C . PRO A 1 214 ? -11.711 4.574 11.484 1 98.12 214 PRO A C 1
ATOM 1659 O O . PRO A 1 214 ? -12.914 4.809 11.367 1 98.12 214 PRO A O 1
ATOM 1662 N N . GLN A 1 215 ? -11.016 4.875 12.57 1 98.69 215 GLN A N 1
ATOM 1663 C CA . GLN A 1 215 ? -11.656 5.602 13.656 1 98.69 215 GLN A CA 1
ATOM 1664 C C . GLN A 1 215 ? -12.047 7.012 13.219 1 98.69 215 GLN A C 1
ATOM 1666 O O . GLN A 1 215 ? -13.133 7.492 13.555 1 98.69 215 GLN A O 1
ATOM 1671 N N . ASP A 1 216 ? -11.195 7.68 12.516 1 98.88 216 ASP A N 1
ATOM 1672 C CA . ASP A 1 216 ? -11.484 9.016 12.008 1 98.88 216 ASP A CA 1
ATOM 1673 C C . ASP A 1 216 ? -12.742 9.008 11.133 1 98.88 216 ASP A C 1
ATOM 1675 O O . ASP A 1 216 ? -13.539 9.953 11.188 1 98.88 216 ASP A O 1
ATOM 1679 N N . ARG A 1 217 ? -12.891 8.023 10.305 1 98.69 217 ARG A N 1
ATOM 1680 C CA . ARG A 1 217 ? -14.047 7.898 9.422 1 98.69 217 ARG A CA 1
ATOM 1681 C C . ARG A 1 217 ? -15.344 7.895 10.227 1 98.69 217 ARG A C 1
ATOM 1683 O O . ARG A 1 217 ? -16.281 8.633 9.914 1 98.69 217 ARG A O 1
ATOM 1690 N N . ALA A 1 218 ? -15.359 7.051 11.227 1 98.75 218 ALA A N 1
ATOM 1691 C CA . ALA A 1 218 ? -16.531 6.992 12.102 1 98.75 218 ALA A CA 1
ATOM 1692 C C . ALA A 1 218 ? -16.766 8.336 12.789 1 98.75 218 ALA A C 1
ATOM 1694 O O . ALA A 1 218 ? -17.891 8.828 12.836 1 98.75 218 ALA A O 1
ATOM 1695 N N . ASP A 1 219 ? -15.727 8.914 13.297 1 98.88 219 ASP A N 1
ATOM 1696 C CA . ASP A 1 219 ? -15.812 10.195 13.984 1 98.88 219 ASP A CA 1
ATOM 1697 C C . ASP A 1 219 ? -16.297 11.297 13.039 1 98.88 219 ASP A C 1
ATOM 1699 O O . ASP A 1 219 ? -17.141 12.109 13.398 1 98.88 219 ASP A O 1
ATOM 1703 N N . ASN A 1 220 ? -15.734 11.328 11.859 1 98.88 220 ASN A N 1
ATOM 1704 C CA . ASN A 1 220 ? -16.109 12.344 10.883 1 98.88 220 ASN A CA 1
ATOM 1705 C C . ASN A 1 220 ? -17.578 12.227 10.492 1 98.88 220 ASN A C 1
ATOM 1707 O O . ASN A 1 220 ? -18.25 13.242 10.273 1 98.88 220 ASN A O 1
ATOM 1711 N N . ARG A 1 221 ? -18.062 11.016 10.359 1 98.62 221 ARG A N 1
ATOM 1712 C CA . ARG A 1 221 ? -19.469 10.836 10.031 1 98.62 221 ARG A CA 1
ATOM 1713 C C . ARG A 1 221 ? -20.375 11.422 11.117 1 98.62 221 ARG A C 1
ATOM 1715 O O . ARG A 1 221 ? -21.422 12.008 10.812 1 98.62 221 ARG A O 1
ATOM 1722 N N . GLU A 1 222 ? -19.938 11.242 12.344 1 98.75 222 GLU A N 1
ATOM 1723 C CA . GLU A 1 222 ? -20.688 11.828 13.453 1 98.75 222 GLU A CA 1
ATOM 1724 C C . GLU A 1 222 ? -20.562 13.352 13.461 1 98.75 222 GLU A C 1
ATOM 1726 O O . GLU A 1 222 ? -21.562 14.062 13.539 1 98.75 222 GLU A O 1
ATOM 1731 N N . LEU A 1 223 ? -19.391 13.836 13.352 1 98.75 223 LEU A N 1
ATOM 1732 C CA . LEU A 1 223 ? -19.125 15.273 13.359 1 98.75 223 LEU A CA 1
ATOM 1733 C C . LEU A 1 223 ? -19.781 15.953 12.172 1 98.75 223 LEU A C 1
ATOM 1735 O O . LEU A 1 223 ? -20.281 17.078 12.281 1 98.75 223 LEU A O 1
ATOM 1739 N N . GLY A 1 224 ? -19.781 15.242 11.07 1 98.38 224 GLY A N 1
ATOM 1740 C CA . GLY A 1 224 ? -20.281 15.797 9.82 1 98.38 224 GLY A CA 1
ATOM 1741 C C . GLY A 1 224 ? -21.797 15.906 9.773 1 98.38 224 GLY A C 1
ATOM 1742 O O . GLY A 1 224 ? -22.344 16.469 8.836 1 98.38 224 GLY A O 1
ATOM 1743 N N . ARG A 1 225 ? -22.484 15.398 10.797 1 98.06 225 ARG A N 1
ATOM 1744 C CA . ARG A 1 225 ? -23.938 15.562 10.875 1 98.06 225 ARG A CA 1
ATOM 1745 C C . ARG A 1 225 ? -24.312 17.031 11 1 98.06 225 ARG A C 1
ATOM 1747 O O . ARG A 1 225 ? -25.422 17.438 10.633 1 98.06 225 ARG A O 1
ATOM 1754 N N . THR A 1 226 ? -23.438 17.828 11.57 1 98.5 226 THR A N 1
ATOM 1755 C CA . THR A 1 226 ? -23.594 19.281 11.641 1 98.5 226 THR A CA 1
ATOM 1756 C C . THR A 1 226 ? -22.516 19.984 10.82 1 98.5 226 THR A C 1
ATOM 1758 O O . THR A 1 226 ? -21.328 19.844 11.117 1 98.5 226 THR A O 1
ATOM 1761 N N . LYS A 1 227 ? -22.922 20.719 9.883 1 98.69 227 LYS A N 1
ATOM 1762 C CA . LYS A 1 227 ? -21.953 21.391 9.031 1 98.69 227 LYS A CA 1
ATOM 1763 C C . LYS A 1 227 ? -21.266 22.531 9.773 1 98.69 227 LYS A C 1
ATOM 1765 O O . LYS A 1 227 ? -21.875 23.172 10.641 1 98.69 227 LYS A O 1
ATOM 1770 N N . LEU A 1 228 ? -20.016 22.734 9.398 1 98.81 228 LEU A N 1
ATOM 1771 C CA . LEU A 1 228 ? -19.297 23.891 9.922 1 98.81 228 LEU A CA 1
ATOM 1772 C C . LEU A 1 228 ? -19.969 25.188 9.492 1 98.81 228 LEU A C 1
ATOM 1774 O O . LEU A 1 228 ? -20.281 25.375 8.312 1 98.81 228 LEU A O 1
ATOM 1778 N N . ALA A 1 229 ? -20.156 26.094 10.383 1 98.25 229 ALA A N 1
ATOM 1779 C CA . ALA A 1 229 ? -20.859 27.344 10.078 1 98.25 229 ALA A CA 1
ATOM 1780 C C . ALA A 1 229 ? -19.875 28.469 9.766 1 98.25 229 ALA A C 1
ATOM 1782 O O . ALA A 1 229 ? -20.234 29.438 9.094 1 98.25 229 ALA A O 1
ATOM 1783 N N . MET A 1 230 ? -18.625 28.359 10.359 1 98.25 230 MET A N 1
ATOM 1784 C CA . MET A 1 230 ? -17.641 29.406 10.094 1 98.25 230 MET A CA 1
ATOM 1785 C C . MET A 1 230 ? -17.141 29.344 8.656 1 98.25 230 MET A C 1
ATOM 1787 O O . MET A 1 230 ? -17.281 28.312 7.992 1 98.25 230 MET A O 1
ATOM 1791 N N . PRO A 1 231 ? -16.547 30.406 8.102 1 98.44 231 PRO A N 1
ATOM 1792 C CA . PRO A 1 231 ? -16.016 30.375 6.738 1 98.44 231 PRO A CA 1
ATOM 1793 C C . PRO A 1 231 ? -14.898 29.344 6.574 1 98.44 231 PRO A C 1
ATOM 1795 O O . PRO A 1 231 ? -14.055 29.188 7.461 1 98.44 231 PRO A O 1
ATOM 1798 N N . VAL A 1 232 ? -14.938 28.609 5.48 1 98.75 232 VAL A N 1
ATOM 1799 C CA . VAL A 1 232 ? -13.945 27.594 5.172 1 98.75 232 VAL A CA 1
ATOM 1800 C C . VAL A 1 232 ? -13.289 27.891 3.826 1 98.75 232 VAL A C 1
ATOM 1802 O O . VAL A 1 232 ? -13.977 28.234 2.859 1 98.75 232 VAL A O 1
ATOM 1805 N N . LEU A 1 233 ? -12 27.844 3.779 1 98.81 233 LEU A N 1
ATOM 1806 C CA . LEU A 1 233 ? -11.227 27.953 2.545 1 98.81 233 LEU A CA 1
ATOM 1807 C C . LEU A 1 233 ? -10.633 26.594 2.168 1 98.81 233 LEU A C 1
ATOM 1809 O O . LEU A 1 233 ? -9.898 26 2.955 1 98.81 233 LEU A O 1
ATOM 1813 N N . ALA A 1 234 ? -11.008 26.078 1.042 1 98.75 234 ALA A N 1
ATOM 1814 C CA . ALA A 1 234 ? -10.383 24.891 0.472 1 98.75 234 ALA A CA 1
ATOM 1815 C C . ALA A 1 234 ? -9.312 25.266 -0.551 1 98.75 234 ALA A C 1
ATOM 1817 O O . ALA A 1 234 ? -9.594 25.969 -1.523 1 98.75 234 ALA A O 1
ATOM 1818 N N . VAL A 1 235 ? -8.086 24.812 -0.33 1 98.75 235 VAL A N 1
ATOM 1819 C CA . VAL A 1 235 ? -6.965 25.172 -1.197 1 98.75 235 VAL A CA 1
ATOM 1820 C C . VAL A 1 235 ? -6.418 23.906 -1.874 1 98.75 235 VAL A C 1
ATOM 1822 O O . VAL A 1 235 ? -6.246 22.875 -1.229 1 98.75 235 VAL A O 1
ATOM 1825 N N . GLU A 1 236 ? -6.145 24 -3.104 1 98.19 236 GLU A N 1
ATOM 1826 C CA . GLU A 1 236 ? -5.574 22.906 -3.881 1 98.19 236 GLU A CA 1
ATOM 1827 C C . GLU A 1 236 ? -4.449 23.391 -4.785 1 98.19 236 GLU A C 1
ATOM 1829 O O . GLU A 1 236 ? -4.453 24.547 -5.223 1 98.19 236 GLU A O 1
ATOM 1834 N N . GLY A 1 237 ? -3.432 22.562 -4.961 1 97.88 237 GLY A N 1
ATOM 1835 C CA . GLY A 1 237 ? -2.453 22.844 -6.004 1 97.88 237 GLY A CA 1
ATOM 1836 C C . GLY A 1 237 ? -2.959 22.516 -7.398 1 97.88 237 GLY A C 1
ATOM 1837 O O . GLY A 1 237 ? -3.672 21.516 -7.586 1 97.88 237 GLY A O 1
ATOM 1838 N N . GLU A 1 238 ? -2.584 23.266 -8.352 1 97.12 238 GLU A N 1
ATOM 1839 C CA . GLU A 1 238 ? -2.996 23.047 -9.742 1 97.12 238 GLU A CA 1
ATOM 1840 C C . GLU A 1 238 ? -2.676 21.625 -10.195 1 97.12 238 GLU A C 1
ATOM 1842 O O . GLU A 1 238 ? -3.43 21.031 -10.961 1 97.12 238 GLU A O 1
ATOM 1847 N N . HIS A 1 239 ? -1.606 21.109 -9.68 1 96.25 239 HIS A N 1
ATOM 1848 C CA . HIS A 1 239 ? -1.152 19.766 -10.055 1 96.25 239 HIS A CA 1
ATOM 1849 C C . HIS A 1 239 ? -1.189 18.828 -8.859 1 96.25 239 HIS A C 1
ATOM 1851 O O . HIS A 1 239 ? -0.446 17.844 -8.82 1 96.25 239 HIS A O 1
ATOM 1857 N N . GLY A 1 240 ? -1.973 19.188 -7.816 1 96 240 GLY A N 1
ATOM 1858 C CA . GLY A 1 240 ? -2.125 18.359 -6.637 1 96 240 GLY A CA 1
ATOM 1859 C C . GLY A 1 240 ? -3.316 17.422 -6.723 1 96 240 GLY A C 1
ATOM 1860 O O . GLY A 1 240 ? -3.562 16.812 -7.766 1 96 240 GLY A O 1
ATOM 1861 N N . GLN A 1 241 ? -3.938 17.203 -5.609 1 90.69 241 GLN A N 1
ATOM 1862 C CA . GLN A 1 241 ? -5.148 16.391 -5.543 1 90.69 241 GLN A CA 1
ATOM 1863 C C . GLN A 1 241 ? -6.371 17.188 -5.984 1 90.69 241 GLN A C 1
ATOM 1865 O O . GLN A 1 241 ? -7.316 17.359 -5.211 1 90.69 241 GLN A O 1
ATOM 1870 N N . ALA A 1 242 ? -6.449 17.5 -7.234 1 83.94 242 ALA A N 1
ATOM 1871 C CA . ALA A 1 242 ? -7.418 18.438 -7.789 1 83.94 242 ALA A CA 1
ATOM 1872 C C . ALA A 1 242 ? -8.844 17.984 -7.512 1 83.94 242 ALA A C 1
ATOM 1874 O O . ALA A 1 242 ? -9.203 16.828 -7.773 1 83.94 242 ALA A O 1
ATOM 1875 N N . GLY A 1 243 ? -9.539 18.844 -6.895 1 89.75 243 GLY A N 1
ATOM 1876 C CA . GLY A 1 243 ? -10.969 18.688 -6.707 1 89.75 243 GLY A CA 1
ATOM 1877 C C . GLY A 1 243 ? -11.328 18.031 -5.383 1 89.75 243 GLY A C 1
ATOM 1878 O O . GLY A 1 243 ? -12.469 18.141 -4.922 1 89.75 243 GLY A O 1
ATOM 1879 N N . HIS A 1 244 ? -10.438 17.453 -4.688 1 93.38 244 HIS A N 1
ATOM 1880 C CA . HIS A 1 244 ? -10.758 16.656 -3.506 1 93.38 244 HIS A CA 1
ATOM 1881 C C . HIS A 1 244 ? -11.047 17.547 -2.305 1 93.38 244 HIS A C 1
ATOM 1883 O O . HIS A 1 244 ? -12.023 17.328 -1.58 1 93.38 244 HIS A O 1
ATOM 1889 N N . SER A 1 245 ? -10.211 18.594 -2.117 1 97.75 245 SER A N 1
ATOM 1890 C CA . SER A 1 245 ? -10.383 19.453 -0.961 1 97.75 245 SER A CA 1
ATOM 1891 C C . SER A 1 245 ? -11.711 20.219 -1.03 1 97.75 245 SER A C 1
ATOM 1893 O O . SER A 1 245 ? -12.445 20.266 -0.047 1 97.75 245 SER A O 1
ATOM 1895 N N . THR A 1 246 ? -11.969 20.75 -2.197 1 98 246 THR A N 1
ATOM 1896 C CA . THR A 1 246 ? -13.188 21.531 -2.373 1 98 246 THR A CA 1
ATOM 1897 C C . THR A 1 246 ? -14.422 20.641 -2.242 1 98 246 THR A C 1
ATOM 1899 O O . THR A 1 246 ? -15.359 20.969 -1.517 1 98 246 THR A O 1
ATOM 1902 N N . GLU A 1 247 ? -14.414 19.484 -2.865 1 97.56 247 GLU A N 1
ATOM 1903 C CA . GLU A 1 247 ? -15.57 18.594 -2.871 1 97.56 247 GLU A CA 1
ATOM 1904 C C . GLU A 1 247 ? -15.867 18.062 -1.47 1 97.56 247 GLU A C 1
ATOM 1906 O O . GLU A 1 247 ? -17.031 18.016 -1.053 1 97.56 247 GLU A O 1
ATOM 1911 N N . THR A 1 248 ? -14.867 17.734 -0.767 1 98.19 248 THR A N 1
ATOM 1912 C CA . THR A 1 248 ? -15.078 17.156 0.562 1 98.19 248 THR A CA 1
ATOM 1913 C C . THR A 1 248 ? -15.586 18.234 1.527 1 98.19 248 THR A C 1
ATOM 1915 O O . THR A 1 248 ? -16.469 17.969 2.342 1 98.19 248 THR A O 1
ATOM 1918 N N . MET A 1 249 ? -15.055 19.438 1.417 1 98.56 249 MET A N 1
ATOM 1919 C CA . MET A 1 249 ? -15.445 20.484 2.355 1 98.56 249 MET A CA 1
ATOM 1920 C C . MET A 1 249 ? -16.875 20.969 2.076 1 98.56 249 MET A C 1
ATOM 1922 O O . MET A 1 249 ? -17.594 21.328 3 1 98.56 249 MET A O 1
ATOM 1926 N N . LYS A 1 250 ? -17.297 20.906 0.83 1 98.5 250 LYS A N 1
ATOM 1927 C CA . LYS A 1 250 ? -18.656 21.297 0.487 1 98.5 250 LYS A CA 1
ATOM 1928 C C . LYS A 1 250 ? -19.672 20.359 1.138 1 98.5 250 LYS A C 1
ATOM 1930 O O . LYS A 1 250 ? -20.844 20.734 1.333 1 98.5 250 LYS A O 1
ATOM 1935 N N . LYS A 1 251 ? -19.25 19.188 1.476 1 98.44 251 LYS A N 1
ATOM 1936 C CA . LYS A 1 251 ? -20.141 18.203 2.104 1 98.44 251 LYS A CA 1
ATOM 1937 C C . LYS A 1 251 ? -20.281 18.484 3.598 1 98.44 251 LYS A C 1
ATOM 1939 O O . LYS A 1 251 ? -21.281 18.094 4.207 1 98.44 251 LYS A O 1
ATOM 1944 N N . VAL A 1 252 ? -19.297 19.234 4.207 1 98.81 252 VAL A N 1
ATOM 1945 C CA . VAL A 1 252 ? -19.281 19.281 5.668 1 98.81 252 VAL A CA 1
ATOM 1946 C C . VAL A 1 252 ? -19.234 20.719 6.148 1 98.81 252 VAL A C 1
ATOM 1948 O O . VAL A 1 252 ? -19.094 20.984 7.344 1 98.81 252 VAL A O 1
ATOM 1951 N N . ALA A 1 253 ? -19.312 21.734 5.312 1 98.81 253 ALA A N 1
ATOM 1952 C CA . ALA A 1 253 ? -19.297 23.141 5.691 1 98.81 253 ALA A CA 1
ATOM 1953 C C . ALA A 1 253 ? -20.312 23.938 4.883 1 98.81 253 ALA A C 1
ATOM 1955 O O . ALA A 1 253 ? -20.578 23.625 3.721 1 98.81 253 ALA A O 1
ATOM 1956 N N . ASP A 1 254 ? -20.875 24.984 5.43 1 98.5 254 ASP A N 1
ATOM 1957 C CA . ASP A 1 254 ? -21.938 25.781 4.812 1 98.5 254 ASP A CA 1
ATOM 1958 C C . ASP A 1 254 ? -21.375 26.797 3.828 1 98.5 254 ASP A C 1
ATOM 1960 O O . ASP A 1 254 ? -22 27.109 2.818 1 98.5 254 ASP A O 1
ATOM 1964 N N . HIS A 1 255 ? -20.25 27.344 4.152 1 97.88 255 HIS A N 1
ATOM 1965 C CA . HIS A 1 255 ? -19.641 28.391 3.355 1 97.88 255 HIS A CA 1
ATOM 1966 C C . HIS A 1 255 ? -18.203 28.031 2.965 1 97.88 255 HIS A C 1
ATOM 1968 O O . HIS A 1 255 ? -17.266 28.266 3.736 1 97.88 255 HIS A O 1
ATOM 1974 N N . VAL A 1 256 ? -18.047 27.594 1.733 1 98.44 256 VAL A N 1
ATOM 1975 C CA . VAL A 1 256 ? -16.734 27.141 1.266 1 98.44 256 VAL A CA 1
ATOM 1976 C C . VAL A 1 256 ? -16.266 28.016 0.108 1 98.44 256 VAL A C 1
ATOM 1978 O O . VAL A 1 256 ? -16.984 28.172 -0.889 1 98.44 256 VAL A O 1
ATOM 1981 N N . THR A 1 257 ? -15.188 28.656 0.282 1 97.69 257 THR A N 1
ATOM 1982 C CA . THR A 1 257 ? -14.438 29.297 -0.791 1 97.69 257 THR A CA 1
ATOM 1983 C C . THR A 1 257 ? -13.273 28.422 -1.242 1 97.69 257 THR A C 1
ATOM 1985 O O . THR A 1 257 ? -12.75 27.625 -0.457 1 97.69 257 THR A O 1
ATOM 1988 N N . SER A 1 258 ? -12.945 28.5 -2.494 1 97.75 258 SER A N 1
ATOM 1989 C CA . SER A 1 258 ? -11.859 27.672 -3.014 1 97.75 258 SER A CA 1
ATOM 1990 C C . SER A 1 258 ? -10.75 28.531 -3.607 1 97.75 258 SER A C 1
ATOM 1992 O O . SER A 1 258 ? -10.992 29.641 -4.066 1 97.75 258 SER A O 1
ATOM 1994 N N . ALA A 1 259 ? -9.578 28.062 -3.539 1 98 259 ALA A N 1
ATOM 1995 C CA . ALA A 1 259 ? -8.406 28.656 -4.18 1 98 259 ALA A CA 1
ATOM 1996 C C . ALA A 1 259 ? -7.508 27.578 -4.789 1 98 259 ALA A C 1
ATOM 1998 O O . ALA A 1 259 ? -7.383 26.484 -4.238 1 98 259 ALA A O 1
ATOM 1999 N N . VAL A 1 260 ? -6.922 27.875 -5.918 1 98.12 260 VAL A N 1
ATOM 2000 C CA . VAL A 1 260 ? -5.953 27 -6.578 1 98.12 260 VAL A CA 1
ATOM 2001 C C . VAL A 1 260 ? -4.594 27.688 -6.641 1 98.12 260 VAL A C 1
ATOM 2003 O O . VAL A 1 260 ? -4.492 28.844 -7.066 1 98.12 260 VAL A O 1
ATOM 2006 N N . ILE A 1 261 ? -3.572 27.094 -6.141 1 98.38 261 ILE A N 1
ATOM 2007 C CA . ILE A 1 261 ? -2.211 27.609 -6.242 1 98.38 261 ILE A CA 1
ATOM 2008 C C . ILE A 1 261 ? -1.574 27.141 -7.547 1 98.38 261 ILE A C 1
ATOM 2010 O O . ILE A 1 261 ? -1.345 25.938 -7.734 1 98.38 261 ILE A O 1
ATOM 2014 N N . ALA A 1 262 ? -1.27 28.078 -8.414 1 96.69 262 ALA A N 1
ATOM 2015 C CA . ALA A 1 262 ? -0.714 27.75 -9.727 1 96.69 262 ALA A CA 1
ATOM 2016 C C . ALA A 1 262 ? 0.671 27.125 -9.594 1 96.69 262 ALA A C 1
ATOM 2018 O O . ALA A 1 262 ? 1.474 27.547 -8.758 1 96.69 262 ALA A O 1
ATOM 2019 N N . ARG A 1 263 ? 0.968 26.141 -10.43 1 96.69 263 ARG A N 1
ATOM 2020 C CA . ARG A 1 263 ? 2.262 25.484 -10.539 1 96.69 263 ARG A CA 1
ATOM 2021 C C . ARG A 1 263 ? 2.648 24.812 -9.227 1 96.69 263 ARG A C 1
ATOM 2023 O O . ARG A 1 263 ? 3.822 24.812 -8.844 1 96.69 263 ARG A O 1
ATOM 2030 N N . ALA A 1 264 ? 1.688 24.375 -8.453 1 97.69 264 ALA A N 1
ATOM 2031 C CA . ALA A 1 264 ? 1.955 23.641 -7.227 1 97.69 264 ALA A CA 1
ATOM 2032 C C . ALA A 1 264 ? 1.314 22.25 -7.27 1 97.69 264 ALA A C 1
ATOM 2034 O O . ALA A 1 264 ? 0.261 22.062 -7.883 1 97.69 264 ALA A O 1
ATOM 2035 N N . GLY A 1 265 ? 2.035 21.344 -6.688 1 98 265 GLY A N 1
ATOM 2036 C CA . GLY A 1 265 ? 1.468 20.031 -6.398 1 98 265 GLY A CA 1
ATOM 2037 C C . GLY A 1 265 ? 0.902 19.922 -4.996 1 98 265 GLY A C 1
ATOM 2038 O O . GLY A 1 265 ? 0.152 20.797 -4.555 1 98 265 GLY A O 1
ATOM 2039 N N . HIS A 1 266 ? 1.245 18.844 -4.336 1 97.94 266 HIS A N 1
ATOM 2040 C CA . HIS A 1 266 ? 0.624 18.484 -3.066 1 97.94 266 HIS A CA 1
ATOM 2041 C C . HIS A 1 266 ? 1.162 19.344 -1.926 1 97.94 266 HIS A C 1
ATOM 2043 O O . HIS A 1 266 ? 0.586 19.375 -0.835 1 97.94 266 HIS A O 1
ATOM 2049 N N . TYR A 1 267 ? 2.264 20.141 -2.129 1 98.44 267 TYR A N 1
ATOM 2050 C CA . TYR A 1 267 ? 2.93 20.844 -1.034 1 98.44 267 TYR A CA 1
ATOM 2051 C C . TYR A 1 267 ? 3.057 22.328 -1.333 1 98.44 267 TYR A C 1
ATOM 2053 O O . TYR A 1 267 ? 4.168 22.859 -1.386 1 98.44 267 TYR A O 1
ATOM 2061 N N . PRO A 1 268 ? 1.947 23.016 -1.333 1 98.44 268 PRO A N 1
ATOM 2062 C CA . PRO A 1 268 ? 1.992 24.422 -1.759 1 98.44 268 PRO A CA 1
ATOM 2063 C C . PRO A 1 268 ? 2.82 25.297 -0.821 1 98.44 268 PRO A C 1
ATOM 2065 O O . PRO A 1 268 ? 3.434 26.266 -1.262 1 98.44 268 PRO A O 1
ATOM 2068 N N . ALA A 1 269 ? 2.92 25 0.477 1 98.69 269 ALA A N 1
ATOM 2069 C CA . ALA A 1 269 ? 3.725 25.781 1.411 1 98.69 269 ALA A CA 1
ATOM 2070 C C . ALA A 1 269 ? 5.207 25.719 1.051 1 98.69 269 ALA A C 1
ATOM 2072 O O . ALA A 1 269 ? 5.949 26.672 1.27 1 98.69 269 ALA A O 1
ATOM 2073 N N . GLU A 1 270 ? 5.633 24.578 0.502 1 98.31 270 GLU A N 1
ATOM 2074 C CA . GLU A 1 270 ? 7.008 24.391 0.056 1 98.31 270 GLU A CA 1
ATOM 2075 C C . GLU A 1 270 ? 7.227 24.984 -1.333 1 98.31 270 GLU A C 1
ATOM 2077 O O . GLU A 1 270 ? 8.266 25.578 -1.603 1 98.31 270 GLU A O 1
ATOM 2082 N N . GLU A 1 271 ? 6.227 24.906 -2.16 1 98.38 271 GLU A N 1
ATOM 2083 C CA . GLU A 1 271 ? 6.395 25.156 -3.588 1 98.38 271 GLU A CA 1
ATOM 2084 C C . GLU A 1 271 ? 6.168 26.625 -3.916 1 98.38 271 GLU A C 1
ATOM 2086 O O . GLU A 1 271 ? 6.973 27.234 -4.621 1 98.38 271 GLU A O 1
ATOM 2091 N N . ASN A 1 272 ? 5.094 27.172 -3.408 1 98.38 272 ASN A N 1
ATOM 2092 C CA . ASN A 1 272 ? 4.664 28.531 -3.711 1 98.38 272 ASN A CA 1
ATOM 2093 C C . ASN A 1 272 ? 4.18 29.266 -2.459 1 98.38 272 ASN A C 1
ATOM 2095 O O . ASN A 1 272 ? 3.029 29.703 -2.396 1 98.38 272 ASN A O 1
ATOM 2099 N N . PRO A 1 273 ? 5.137 29.438 -1.538 1 98.56 273 PRO A N 1
ATOM 2100 C CA . PRO A 1 273 ? 4.754 30 -0.237 1 98.56 273 PRO A CA 1
ATOM 2101 C C . PRO A 1 273 ? 4.137 31.391 -0.348 1 98.56 273 PRO A C 1
ATOM 2103 O O . PRO A 1 273 ? 3.217 31.719 0.403 1 98.56 273 PRO A O 1
ATOM 2106 N N . ALA A 1 274 ? 4.59 32.219 -1.218 1 98.5 274 ALA A N 1
ATOM 2107 C CA . ALA A 1 274 ? 4.062 33.562 -1.35 1 98.5 274 ALA A CA 1
ATOM 2108 C C . ALA A 1 274 ? 2.615 33.562 -1.836 1 98.5 274 ALA A C 1
ATOM 2110 O O . ALA A 1 274 ? 1.768 34.281 -1.311 1 98.5 274 ALA A O 1
ATOM 2111 N N . GLU A 1 275 ? 2.348 32.75 -2.861 1 98.56 275 GLU A N 1
ATOM 2112 C CA . GLU A 1 275 ? 0.991 32.625 -3.387 1 98.56 275 GLU A CA 1
ATOM 2113 C C . GLU A 1 275 ? 0.044 32.031 -2.348 1 98.56 275 GLU A C 1
ATOM 2115 O O . GLU A 1 275 ? -1.091 32.5 -2.199 1 98.56 275 GLU A O 1
ATOM 2120 N N . LEU A 1 276 ? 0.519 31.016 -1.674 1 98.75 276 LEU A N 1
ATOM 2121 C CA . LEU A 1 276 ? -0.3 30.422 -0.62 1 98.75 276 LEU A CA 1
ATOM 2122 C C . LEU A 1 276 ? -0.575 31.438 0.487 1 98.75 276 LEU A C 1
ATOM 2124 O O . LEU A 1 276 ? -1.717 31.578 0.928 1 98.75 276 LEU A O 1
ATOM 2128 N N . ALA A 1 277 ? 0.454 32.156 0.943 1 98.69 277 ALA A N 1
ATOM 2129 C CA . ALA A 1 277 ? 0.295 33.156 2 1 98.69 277 ALA A CA 1
ATOM 2130 C C . ALA A 1 277 ? -0.679 34.25 1.579 1 98.69 277 ALA A C 1
ATOM 2132 O O . ALA A 1 277 ? -1.47 34.719 2.393 1 98.69 277 ALA A O 1
ATOM 2133 N N . ALA A 1 278 ? -0.603 34.594 0.34 1 98.25 278 ALA A N 1
ATOM 2134 C CA . ALA A 1 278 ? -1.521 35.625 -0.164 1 98.25 278 ALA A CA 1
ATOM 2135 C C . ALA A 1 278 ? -2.967 35.156 -0.097 1 98.25 278 ALA A C 1
ATOM 2137 O O . ALA A 1 278 ? -3.859 35.875 0.319 1 98.25 278 ALA A O 1
ATOM 2138 N N . ALA A 1 279 ? -3.217 33.906 -0.539 1 98.25 279 ALA A N 1
ATOM 2139 C CA . ALA A 1 279 ? -4.555 33.344 -0.464 1 98.25 279 ALA A CA 1
ATOM 2140 C C . ALA A 1 279 ? -5.043 33.281 0.98 1 98.25 279 ALA A C 1
ATOM 2142 O O . ALA A 1 279 ? -6.195 33.625 1.269 1 98.25 279 ALA A O 1
ATOM 2143 N N . LEU A 1 280 ? -4.141 32.844 1.863 1 98.56 280 LEU A N 1
ATOM 2144 C CA . LEU A 1 280 ? -4.492 32.781 3.277 1 98.56 280 LEU A CA 1
ATOM 2145 C C . LEU A 1 280 ? -4.805 34.156 3.848 1 98.56 280 LEU A C 1
ATOM 2147 O O . LEU A 1 280 ? -5.832 34.344 4.504 1 98.56 280 LEU A O 1
ATOM 2151 N N . ARG A 1 281 ? -3.963 35.125 3.578 1 97.12 281 ARG A N 1
ATOM 2152 C CA . ARG A 1 281 ? -4.133 36.469 4.102 1 97.12 281 ARG A CA 1
ATOM 2153 C C . ARG A 1 281 ? -5.469 37.062 3.662 1 97.12 281 ARG A C 1
ATOM 2155 O O . ARG A 1 281 ? -6.211 37.625 4.484 1 97.12 281 ARG A O 1
ATOM 2162 N N . GLY A 1 282 ? -5.719 36.938 2.346 1 95.75 282 GLY A N 1
ATOM 2163 C CA . GLY A 1 282 ? -6.98 37.438 1.829 1 95.75 282 GLY A CA 1
ATOM 2164 C C . GLY A 1 282 ? -8.195 36.812 2.514 1 95.75 282 GLY A C 1
ATOM 2165 O O . GLY A 1 282 ? -9.148 37.531 2.832 1 95.75 282 GLY A O 1
ATOM 2166 N N . PHE A 1 283 ? -8.148 35.625 2.834 1 97.75 283 PHE A N 1
ATOM 2167 C CA . PHE A 1 283 ? -9.258 34.906 3.439 1 97.75 283 PHE A CA 1
ATOM 2168 C C . PHE A 1 283 ? -9.375 35.219 4.922 1 97.75 283 PHE A C 1
ATOM 2170 O O . PHE A 1 283 ? -10.477 35.469 5.426 1 97.75 283 PHE A O 1
ATOM 2177 N N . LEU A 1 284 ? -8.195 35.219 5.641 1 96.56 284 LEU A N 1
ATOM 2178 C CA . LEU A 1 284 ? -8.156 35.406 7.082 1 96.56 284 LEU A CA 1
ATOM 2179 C C . LEU A 1 284 ? -8.594 36.844 7.441 1 96.56 284 LEU A C 1
ATOM 2181 O O . LEU A 1 284 ? -9.211 37.062 8.492 1 96.56 284 LEU A O 1
ATOM 2185 N N . LEU A 1 285 ? -8.258 37.812 6.539 1 91 285 LEU A N 1
ATOM 2186 C CA . LEU A 1 285 ? -8.602 39.219 6.793 1 91 285 LEU A CA 1
ATOM 2187 C C . LEU A 1 285 ? -10.016 39.531 6.312 1 91 285 LEU A C 1
ATOM 2189 O O . LEU A 1 285 ? -10.648 40.469 6.789 1 91 285 LEU A O 1
ATOM 2193 N N . GLY A 1 286 ? -10.422 39 5.102 1 79.94 286 GLY A N 1
ATOM 2194 C CA . GLY A 1 286 ? -11.695 39.312 4.48 1 79.94 286 GLY A CA 1
ATOM 2195 C C . GLY A 1 286 ? -12.852 38.531 5.07 1 79.94 286 GLY A C 1
ATOM 2196 O O . GLY A 1 286 ? -14.008 38.719 4.688 1 79.94 286 GLY A O 1
ATOM 2197 N N . GLY A 1 287 ? -12.586 37.688 5.941 1 54.88 287 GLY A N 1
ATOM 2198 C CA . GLY A 1 287 ? -13.727 37 6.48 1 54.88 287 GLY A CA 1
ATOM 2199 C C . GLY A 1 287 ? -14.758 37.906 7.117 1 54.88 287 GLY A C 1
ATOM 2200 O O . GLY A 1 287 ? -14.469 39.062 7.418 1 54.88 287 GLY A O 1
ATOM 2201 N N . MET B 1 1 ? 4.039 -45.625 1.275 1 37.12 1 MET B N 1
ATOM 2202 C CA . MET B 1 1 ? 5.461 -45.562 0.938 1 37.12 1 MET B CA 1
ATOM 2203 C C . MET B 1 1 ? 5.754 -44.344 0.069 1 37.12 1 MET B C 1
ATOM 2205 O O . MET B 1 1 ? 5.227 -44.219 -1.037 1 37.12 1 MET B O 1
ATOM 2209 N N . THR B 1 2 ? 5.969 -43.125 0.629 1 44.97 2 THR B N 1
ATOM 2210 C CA . THR B 1 2 ? 6.207 -41.969 -0.22 1 44.97 2 THR B CA 1
ATOM 2211 C C . THR B 1 2 ? 7.293 -42.25 -1.247 1 44.97 2 THR B C 1
ATOM 2213 O O . THR B 1 2 ? 8.445 -42.531 -0.885 1 44.97 2 THR B O 1
ATOM 2216 N N . SER B 1 3 ? 7.023 -43.031 -2.195 1 49.84 3 SER B N 1
ATOM 2217 C CA . SER B 1 3 ? 7.977 -43.5 -3.201 1 49.84 3 SER B CA 1
ATOM 2218 C C . SER B 1 3 ? 8.992 -42.406 -3.533 1 49.84 3 SER B C 1
ATOM 2220 O O . SER B 1 3 ? 8.672 -41.219 -3.504 1 49.84 3 SER B O 1
ATOM 2222 N N . ASP B 1 4 ? 10.273 -42.625 -3.301 1 65.44 4 ASP B N 1
ATOM 2223 C CA . ASP B 1 4 ? 11.438 -41.812 -3.643 1 65.44 4 ASP B CA 1
ATOM 2224 C C . ASP B 1 4 ? 11.297 -41.219 -5.035 1 65.44 4 ASP B C 1
ATOM 2226 O O . ASP B 1 4 ? 11.469 -41.906 -6.043 1 65.44 4 ASP B O 1
ATOM 2230 N N . VAL B 1 5 ? 10.352 -40.094 -5.117 1 85.31 5 VAL B N 1
ATOM 2231 C CA . VAL B 1 5 ? 10.148 -39.469 -6.41 1 85.31 5 VAL B CA 1
ATOM 2232 C C . VAL B 1 5 ? 11.391 -38.688 -6.801 1 85.31 5 VAL B C 1
ATOM 2234 O O . VAL B 1 5 ? 11.93 -37.906 -5.992 1 85.31 5 VAL B O 1
ATOM 2237 N N . THR B 1 6 ? 11.977 -39.094 -7.906 1 89.75 6 THR B N 1
ATOM 2238 C CA . THR B 1 6 ? 13.109 -38.344 -8.445 1 89.75 6 THR B CA 1
ATOM 2239 C C . THR B 1 6 ? 12.656 -37.031 -9.086 1 89.75 6 THR B C 1
ATOM 2241 O O . THR B 1 6 ? 11.852 -37.031 -10.023 1 89.75 6 THR B O 1
ATOM 2244 N N . LEU B 1 7 ? 13.125 -35.938 -8.516 1 94.5 7 LEU B N 1
ATOM 2245 C CA . LEU B 1 7 ? 12.875 -34.625 -9.078 1 94.5 7 LEU B CA 1
ATOM 2246 C C . LEU B 1 7 ? 13.961 -34.25 -10.078 1 94.5 7 LEU B C 1
ATOM 2248 O O . LEU B 1 7 ? 15.156 -34.375 -9.781 1 94.5 7 LEU B O 1
ATOM 2252 N N . VAL B 1 8 ? 13.523 -33.875 -11.25 1 97.06 8 VAL B N 1
ATOM 2253 C CA . VAL B 1 8 ? 14.477 -33.469 -12.273 1 97.06 8 VAL B CA 1
ATOM 2254 C C . VAL B 1 8 ? 14.352 -31.969 -12.531 1 97.06 8 VAL B C 1
ATOM 2256 O O . VAL B 1 8 ? 13.281 -31.484 -12.898 1 97.06 8 VAL B O 1
ATOM 2259 N N . HIS B 1 9 ? 15.414 -31.25 -12.281 1 98.19 9 HIS B N 1
ATOM 2260 C CA . HIS B 1 9 ? 15.5 -29.844 -12.656 1 98.19 9 HIS B CA 1
ATOM 2261 C C . HIS B 1 9 ? 15.984 -29.672 -14.094 1 98.19 9 HIS B C 1
ATOM 2263 O O . HIS B 1 9 ? 16.891 -30.391 -14.531 1 98.19 9 HIS B O 1
ATOM 2269 N N . ASP B 1 10 ? 15.375 -28.797 -14.75 1 98.38 10 ASP B N 1
ATOM 2270 C CA . ASP B 1 10 ? 15.797 -28.5 -16.125 1 98.38 10 ASP B CA 1
ATOM 2271 C C . ASP B 1 10 ? 15.398 -27.078 -16.516 1 98.38 10 ASP B C 1
ATOM 2273 O O . ASP B 1 10 ? 14.82 -26.344 -15.719 1 98.38 10 ASP B O 1
ATOM 2277 N N . SER B 1 11 ? 15.812 -26.625 -17.703 1 98.56 11 SER B N 1
ATOM 2278 C CA . SER B 1 11 ? 15.453 -25.328 -18.266 1 98.56 11 SER B CA 1
ATOM 2279 C C . SER B 1 11 ? 15.031 -25.438 -19.719 1 98.56 11 SER B C 1
ATOM 2281 O O . SER B 1 11 ? 15.617 -26.219 -20.484 1 98.56 11 SER B O 1
ATOM 2283 N N . ALA B 1 12 ? 14.016 -24.812 -20.031 1 98.56 12 ALA B N 1
ATOM 2284 C CA . ALA B 1 12 ? 13.648 -24.578 -21.422 1 98.56 12 ALA B CA 1
ATOM 2285 C C . ALA B 1 12 ? 14.156 -23.234 -21.922 1 98.56 12 ALA B C 1
ATOM 2287 O O . ALA B 1 12 ? 14.086 -22.234 -21.203 1 98.56 12 ALA B O 1
ATOM 2288 N N . TYR B 1 13 ? 14.719 -23.188 -23.172 1 98 13 TYR B N 1
ATOM 2289 C CA . TYR B 1 13 ? 15.273 -21.969 -23.766 1 98 13 TYR B CA 1
ATOM 2290 C C . TYR B 1 13 ? 14.383 -21.453 -24.891 1 98 13 TYR B C 1
ATOM 2292 O O . TYR B 1 13 ? 14.117 -22.172 -25.859 1 98 13 TYR B O 1
ATOM 2300 N N . PHE B 1 14 ? 13.914 -20.344 -24.688 1 97.62 14 PHE B N 1
ATOM 2301 C CA . PHE B 1 14 ? 13.188 -19.609 -25.719 1 97.62 14 PHE B CA 1
ATOM 2302 C C . PHE B 1 14 ? 13.93 -18.344 -26.109 1 97.62 14 PHE B C 1
ATOM 2304 O O . PHE B 1 14 ? 14.938 -17.984 -25.5 1 97.62 14 PHE B O 1
ATOM 2311 N N . ASP B 1 15 ? 13.609 -17.641 -27.188 1 94.75 15 ASP B N 1
ATOM 2312 C CA . ASP B 1 15 ? 14.32 -16.469 -27.672 1 94.75 15 ASP B CA 1
ATOM 2313 C C . ASP B 1 15 ? 14.375 -15.383 -26.609 1 94.75 15 ASP B C 1
ATOM 2315 O O . ASP B 1 15 ? 15.391 -14.695 -26.453 1 94.75 15 ASP B O 1
ATOM 2319 N N . ASP B 1 16 ? 13.398 -15.352 -25.766 1 95.12 16 ASP B N 1
ATOM 2320 C CA . ASP B 1 16 ? 13.258 -14.211 -24.875 1 95.12 16 ASP B CA 1
ATOM 2321 C C . ASP B 1 16 ? 13.297 -14.648 -23.406 1 95.12 16 ASP B C 1
ATOM 2323 O O . ASP B 1 16 ? 13.242 -13.82 -22.5 1 95.12 16 ASP B O 1
ATOM 2327 N N . LEU B 1 17 ? 13.484 -15.984 -23.188 1 96.75 17 LEU B N 1
ATOM 2328 C CA . LEU B 1 17 ? 13.273 -16.469 -21.828 1 96.75 17 LEU B CA 1
ATOM 2329 C C . LEU B 1 17 ? 13.992 -17.797 -21.609 1 96.75 17 LEU B C 1
ATOM 2331 O O . LEU B 1 17 ? 13.914 -18.703 -22.453 1 96.75 17 LEU B O 1
ATOM 2335 N N . LYS B 1 18 ? 14.789 -17.891 -20.594 1 98.44 18 LYS B N 1
ATOM 2336 C CA . LYS B 1 18 ? 15.172 -19.172 -20.016 1 98.44 18 LYS B CA 1
ATOM 2337 C C . LYS B 1 18 ? 14.273 -19.547 -18.844 1 98.44 18 LYS B C 1
ATOM 2339 O O . LYS B 1 18 ? 14.234 -18.844 -17.828 1 98.44 18 LYS B O 1
ATOM 2344 N N . MET B 1 19 ? 13.562 -20.656 -18.984 1 98.75 19 MET B N 1
ATOM 2345 C CA . MET B 1 19 ? 12.562 -21.016 -17.984 1 98.75 19 MET B CA 1
ATOM 2346 C C . MET B 1 19 ? 12.992 -22.266 -17.219 1 98.75 19 MET B C 1
ATOM 2348 O O . MET B 1 19 ? 13.148 -23.344 -17.812 1 98.75 19 MET B O 1
ATOM 2352 N N . HIS B 1 20 ? 13.211 -22.062 -15.938 1 98.88 20 HIS B N 1
ATOM 2353 C CA . HIS B 1 20 ? 13.477 -23.203 -15.055 1 98.88 20 HIS B CA 1
ATOM 2354 C C . HIS B 1 20 ? 12.195 -23.969 -14.734 1 98.88 20 HIS B C 1
ATOM 2356 O O . HIS B 1 20 ? 11.141 -23.359 -14.539 1 98.88 20 HIS B O 1
ATOM 2362 N N . TYR B 1 21 ? 12.281 -25.281 -14.711 1 98.88 21 TYR B N 1
ATOM 2363 C CA . TYR B 1 21 ? 11.164 -26.109 -14.266 1 98.88 21 TYR B CA 1
ATOM 2364 C C . TYR B 1 21 ? 11.656 -27.391 -13.625 1 98.88 21 TYR B C 1
ATOM 2366 O O . TYR B 1 21 ? 12.82 -27.766 -13.797 1 98.88 21 TYR B O 1
ATOM 2374 N N . VAL B 1 22 ? 10.758 -27.953 -12.828 1 98.69 22 VAL B N 1
ATOM 2375 C CA . VAL B 1 22 ? 10.969 -29.266 -12.219 1 98.69 22 VAL B CA 1
ATOM 2376 C C . VAL B 1 22 ? 9.938 -30.25 -12.75 1 98.69 22 VAL B C 1
ATOM 2378 O O . VAL B 1 22 ? 8.789 -29.875 -13.008 1 98.69 22 VAL B O 1
ATOM 2381 N N . ARG B 1 23 ? 10.375 -31.531 -12.906 1 98.06 23 ARG B N 1
ATOM 2382 C CA . ARG B 1 23 ? 9.469 -32.594 -13.344 1 98.06 23 ARG B CA 1
ATOM 2383 C C . ARG B 1 23 ? 9.617 -33.844 -12.484 1 98.06 23 ARG B C 1
ATOM 2385 O O . ARG B 1 23 ? 10.68 -34.062 -11.914 1 98.06 23 ARG B O 1
ATOM 2392 N N . ALA B 1 24 ? 8.539 -34.469 -12.438 1 98.25 24 ALA B N 1
ATOM 2393 C CA . ALA B 1 24 ? 8.523 -35.75 -11.742 1 98.25 24 ALA B CA 1
ATOM 2394 C C . ALA B 1 24 ? 7.348 -36.625 -12.195 1 98.25 24 ALA B C 1
ATOM 2396 O O . ALA B 1 24 ? 6.285 -36.094 -12.539 1 98.25 24 ALA B O 1
ATOM 2397 N N . GLY B 1 25 ? 7.574 -37.969 -12.234 1 97.56 25 GLY B N 1
ATOM 2398 C CA . GLY B 1 25 ? 6.492 -38.906 -12.484 1 97.56 25 GLY B CA 1
ATOM 2399 C C . GLY B 1 25 ? 6.223 -39.125 -13.961 1 97.56 25 GLY B C 1
ATOM 2400 O O . GLY B 1 25 ? 7.004 -38.688 -14.812 1 97.56 25 GLY B O 1
ATOM 2401 N N . ALA B 1 26 ? 5.273 -39.938 -14.211 1 95.75 26 ALA B N 1
ATOM 2402 C CA . ALA B 1 26 ? 4.812 -40.281 -15.547 1 95.75 26 ALA B CA 1
ATOM 2403 C C . ALA B 1 26 ? 3.289 -40.375 -15.594 1 95.75 26 ALA B C 1
ATOM 2405 O O . ALA B 1 26 ? 2.648 -40.688 -14.586 1 95.75 26 ALA B O 1
ATOM 2406 N N . GLY B 1 27 ? 2.777 -40.156 -16.734 1 95.81 27 GLY B N 1
ATOM 2407 C CA . GLY B 1 27 ? 1.334 -40.125 -16.922 1 95.81 27 GLY B CA 1
ATOM 2408 C C . GLY B 1 27 ? 0.82 -38.875 -17.547 1 95.81 27 GLY B C 1
ATOM 2409 O O . GLY B 1 27 ? 1.549 -38.188 -18.281 1 95.81 27 GLY B O 1
ATOM 2410 N N . GLU B 1 28 ? -0.501 -38.625 -17.328 1 96.88 28 GLU B N 1
ATOM 2411 C CA . GLU B 1 28 ? -1.055 -37.375 -17.828 1 96.88 28 GLU B CA 1
ATOM 2412 C C . GLU B 1 28 ? -0.364 -36.188 -17.203 1 96.88 28 GLU B C 1
ATOM 2414 O O . GLU B 1 28 ? -0.086 -36.188 -16 1 96.88 28 GLU B O 1
ATOM 2419 N N . PRO B 1 29 ? -0.036 -35.188 -18 1 98.5 29 PRO B N 1
ATOM 2420 C CA . PRO B 1 29 ? 0.711 -34.031 -17.484 1 98.5 29 PRO B CA 1
ATOM 2421 C C . PRO B 1 29 ? -0.15 -33.125 -16.641 1 98.5 29 PRO B C 1
ATOM 2423 O O . PRO B 1 29 ? -1.282 -32.812 -17.016 1 98.5 29 PRO B O 1
ATOM 2426 N N . VAL B 1 30 ? 0.326 -32.75 -15.484 1 98.81 30 VAL B N 1
ATOM 2427 C CA . VAL B 1 30 ? -0.248 -31.75 -14.594 1 98.81 30 VAL B CA 1
ATOM 2428 C C . VAL B 1 30 ? 0.76 -30.625 -14.367 1 98.81 30 VAL B C 1
ATOM 2430 O O . VAL B 1 30 ? 1.869 -30.875 -13.883 1 98.81 30 VAL B O 1
ATOM 2433 N N . VAL B 1 31 ? 0.407 -29.406 -14.742 1 98.94 31 VAL B N 1
ATOM 2434 C CA . VAL B 1 31 ? 1.241 -28.234 -14.508 1 98.94 31 VAL B CA 1
ATOM 2435 C C . VAL B 1 31 ? 0.846 -27.562 -13.195 1 98.94 31 VAL B C 1
ATOM 2437 O O . VAL B 1 31 ? -0.333 -27.281 -12.961 1 98.94 31 VAL B O 1
ATOM 2440 N N . LEU B 1 32 ? 1.794 -27.344 -12.273 1 98.94 32 LEU B N 1
ATOM 2441 C CA . LEU B 1 32 ? 1.571 -26.641 -11.008 1 98.94 32 LEU B CA 1
ATOM 2442 C C . LEU B 1 32 ? 2.221 -25.266 -11.023 1 98.94 32 LEU B C 1
ATOM 2444 O O . LEU B 1 32 ? 3.445 -25.156 -11.125 1 98.94 32 LEU B O 1
ATOM 2448 N N . LEU B 1 33 ? 1.415 -24.25 -10.93 1 99 33 LEU B N 1
ATOM 2449 C CA . LEU B 1 33 ? 1.886 -22.859 -11 1 99 33 LEU B CA 1
ATOM 2450 C C . LEU B 1 33 ? 1.866 -22.219 -9.617 1 99 33 LEU B C 1
ATOM 2452 O O . LEU B 1 33 ? 0.819 -22.141 -8.977 1 99 33 LEU B O 1
ATOM 2456 N N . HIS B 1 34 ? 3.018 -21.703 -9.211 1 98.94 34 HIS B N 1
ATOM 2457 C CA . HIS B 1 34 ? 3.205 -21.219 -7.852 1 98.94 34 HIS B CA 1
ATOM 2458 C C . HIS B 1 34 ? 2.598 -19.828 -7.68 1 98.94 34 HIS B C 1
ATOM 2460 O O . HIS B 1 34 ? 2.297 -19.141 -8.664 1 98.94 34 HIS B O 1
ATOM 2466 N N . GLY B 1 35 ? 2.406 -19.469 -6.453 1 98.56 35 GLY B N 1
ATOM 2467 C CA . GLY B 1 35 ? 1.911 -18.141 -6.094 1 98.56 35 GLY B CA 1
ATOM 2468 C C . GLY B 1 35 ? 3.008 -17.203 -5.641 1 98.56 35 GLY B C 1
ATOM 2469 O O . GLY B 1 35 ? 4.188 -17.547 -5.66 1 98.56 35 GLY B O 1
ATOM 2470 N N . TRP B 1 36 ? 2.625 -16.031 -5.277 1 98 36 TRP B N 1
ATOM 2471 C CA . TRP B 1 36 ? 3.508 -15.008 -4.734 1 98 36 TRP B CA 1
ATOM 2472 C C . TRP B 1 36 ? 3.576 -15.094 -3.213 1 98 36 TRP B C 1
ATOM 2474 O O . TRP B 1 36 ? 2.561 -15.32 -2.551 1 98 36 TRP B O 1
ATOM 2484 N N . PRO B 1 37 ? 4.773 -14.883 -2.676 1 97.5 37 PRO B N 1
ATOM 2485 C CA . PRO B 1 37 ? 6.082 -14.586 -3.26 1 97.5 37 PRO B CA 1
ATOM 2486 C C . PRO B 1 37 ? 6.98 -15.812 -3.361 1 97.5 37 PRO B C 1
ATOM 2488 O O . PRO B 1 37 ? 8.148 -15.766 -2.969 1 97.5 37 PRO B O 1
ATOM 2491 N N . GLN B 1 38 ? 6.477 -16.797 -4.016 1 98.62 38 GLN B N 1
ATOM 2492 C CA . GLN B 1 38 ? 7.109 -18.109 -3.955 1 98.62 38 GLN B CA 1
ATOM 2493 C C . GLN B 1 38 ? 7.738 -18.484 -5.297 1 98.62 38 GLN B C 1
ATOM 2495 O O . GLN B 1 38 ? 8.047 -17.594 -6.105 1 98.62 38 GLN B O 1
ATOM 2500 N N . THR B 1 39 ? 8.188 -19.75 -5.438 1 98.69 39 THR B N 1
ATOM 2501 C CA . THR B 1 39 ? 8.789 -20.406 -6.59 1 98.69 39 THR B CA 1
ATOM 2502 C C . THR B 1 39 ? 8.219 -21.812 -6.758 1 98.69 39 THR B C 1
ATOM 2504 O O . THR B 1 39 ? 7.277 -22.188 -6.062 1 98.69 39 THR B O 1
ATOM 2507 N N . TRP B 1 40 ? 8.805 -22.531 -7.711 1 98.81 40 TRP B N 1
ATOM 2508 C CA . TRP B 1 40 ? 8.414 -23.922 -7.855 1 98.81 40 TRP B CA 1
ATOM 2509 C C . TRP B 1 40 ? 8.438 -24.641 -6.512 1 98.81 40 TRP B C 1
ATOM 2511 O O . TRP B 1 40 ? 7.68 -25.594 -6.289 1 98.81 40 TRP B O 1
ATOM 2521 N N . TYR B 1 41 ? 9.25 -24.203 -5.645 1 98.75 41 TYR B N 1
ATOM 2522 C CA . TYR B 1 41 ? 9.555 -24.859 -4.375 1 98.75 41 TYR B CA 1
ATOM 2523 C C . TYR B 1 41 ? 8.312 -24.938 -3.496 1 98.75 41 TYR B C 1
ATOM 2525 O O . TYR B 1 41 ? 8.242 -25.781 -2.6 1 98.75 41 TYR B O 1
ATOM 2533 N N . ALA B 1 42 ? 7.348 -24.125 -3.77 1 98.75 42 ALA B N 1
ATOM 2534 C CA . ALA B 1 42 ? 6.094 -24.109 -3.021 1 98.75 42 ALA B CA 1
ATOM 2535 C C . ALA B 1 42 ? 5.367 -25.453 -3.145 1 98.75 42 ALA B C 1
ATOM 2537 O O . ALA B 1 42 ? 4.562 -25.812 -2.283 1 98.75 42 ALA B O 1
ATOM 2538 N N . TRP B 1 43 ? 5.68 -26.156 -4.203 1 98.75 43 TRP B N 1
ATOM 2539 C CA . TRP B 1 43 ? 4.953 -27.391 -4.52 1 98.75 43 TRP B CA 1
ATOM 2540 C C . TRP B 1 43 ? 5.742 -28.609 -4.082 1 98.75 43 TRP B C 1
ATOM 2542 O O . TRP B 1 43 ? 5.305 -29.75 -4.297 1 98.75 43 TRP B O 1
ATOM 2552 N N . ARG B 1 44 ? 6.84 -28.469 -3.354 1 98.19 44 ARG B N 1
ATOM 2553 C CA . ARG B 1 44 ? 7.793 -29.531 -3.074 1 98.19 44 ARG B CA 1
ATOM 2554 C C . ARG B 1 44 ? 7.129 -30.672 -2.299 1 98.19 44 ARG B C 1
ATOM 2556 O O . ARG B 1 44 ? 7.484 -31.844 -2.473 1 98.19 44 ARG B O 1
ATOM 2563 N N . LYS B 1 45 ? 6.137 -30.344 -1.474 1 98.12 45 LYS B N 1
ATOM 2564 C CA . LYS B 1 45 ? 5.488 -31.375 -0.658 1 98.12 45 LYS B CA 1
ATOM 2565 C C . LYS B 1 45 ? 4.359 -32.062 -1.426 1 98.12 45 LYS B C 1
ATOM 2567 O O . LYS B 1 45 ? 3.975 -33.188 -1.104 1 98.12 45 LYS B O 1
ATOM 2572 N N . VAL B 1 46 ? 3.84 -31.391 -2.438 1 98.62 46 VAL B N 1
ATOM 2573 C CA . VAL B 1 46 ? 2.709 -31.891 -3.209 1 98.62 46 VAL B CA 1
ATOM 2574 C C . VAL B 1 46 ? 3.213 -32.781 -4.352 1 98.62 46 VAL B C 1
ATOM 2576 O O . VAL B 1 46 ? 2.572 -33.75 -4.711 1 98.62 46 VAL B O 1
ATOM 2579 N N . ILE B 1 47 ? 4.398 -32.5 -4.914 1 98.56 47 ILE B N 1
ATOM 2580 C CA . ILE B 1 47 ? 4.953 -33.156 -6.094 1 98.56 47 ILE B CA 1
ATOM 2581 C C . ILE B 1 47 ? 5.008 -34.656 -5.863 1 98.56 47 ILE B C 1
ATOM 2583 O O . ILE B 1 47 ? 4.465 -35.438 -6.652 1 98.56 47 ILE B O 1
ATOM 2587 N N . PRO B 1 48 ? 5.531 -35.156 -4.691 1 97.81 48 PRO B N 1
ATOM 2588 C CA . PRO B 1 48 ? 5.629 -36.594 -4.52 1 97.81 48 PRO B CA 1
ATOM 2589 C C . PRO B 1 48 ? 4.262 -37.281 -4.371 1 97.81 48 PRO B C 1
ATOM 2591 O O . PRO B 1 48 ? 4.125 -38.469 -4.648 1 97.81 48 PRO B O 1
ATOM 2594 N N . LEU B 1 49 ? 3.238 -36.5 -4.016 1 97.94 49 LEU B N 1
ATOM 2595 C CA . LEU B 1 49 ? 1.907 -37.062 -3.773 1 97.94 49 LEU B CA 1
ATOM 2596 C C . LEU B 1 49 ? 1.138 -37.219 -5.082 1 97.94 49 LEU B C 1
ATOM 2598 O O . LEU B 1 49 ? 0.145 -37.938 -5.141 1 97.94 49 LEU B O 1
ATOM 2602 N N . LEU B 1 50 ? 1.594 -36.562 -6.16 1 98 50 LEU B N 1
ATOM 2603 C CA . LEU B 1 50 ? 0.906 -36.594 -7.445 1 98 50 LEU B CA 1
ATOM 2604 C C . LEU B 1 50 ? 1.72 -37.406 -8.461 1 98 50 LEU B C 1
ATOM 2606 O O . LEU B 1 50 ? 1.166 -37.938 -9.43 1 98 50 LEU B O 1
ATOM 2610 N N . ALA B 1 51 ? 3.008 -37.531 -8.242 1 97.56 51 ALA B N 1
ATOM 2611 C CA . ALA B 1 51 ? 3.955 -38 -9.242 1 97.56 51 ALA B CA 1
ATOM 2612 C C . ALA B 1 51 ? 3.783 -39.5 -9.484 1 97.56 51 ALA B C 1
ATOM 2614 O O . ALA B 1 51 ? 4.305 -40.031 -10.469 1 97.56 51 ALA B O 1
ATOM 2615 N N . GLY B 1 52 ? 3.051 -40.188 -8.672 1 95 52 GLY B N 1
ATOM 2616 C CA . GLY B 1 52 ? 2.783 -41.625 -8.875 1 95 52 GLY B CA 1
ATOM 2617 C C . GLY B 1 52 ? 1.779 -41.875 -9.977 1 95 52 GLY B C 1
ATOM 2618 O O . GLY B 1 52 ? 1.734 -42.969 -10.531 1 95 52 GLY B O 1
ATOM 2619 N N . GLU B 1 53 ? 1.015 -40.906 -10.297 1 96 53 GLU B N 1
ATOM 2620 C CA . GLU B 1 53 ? -0.082 -41.094 -11.242 1 96 53 GLU B CA 1
ATOM 2621 C C . GLU B 1 53 ? 0.026 -40.125 -12.422 1 96 53 GLU B C 1
ATOM 2623 O O . GLU B 1 53 ? -0.573 -40.344 -13.477 1 96 53 GLU B O 1
ATOM 2628 N N . PHE B 1 54 ? 0.767 -39.062 -12.227 1 97.69 54 PHE B N 1
ATOM 2629 C CA . PHE B 1 54 ? 0.834 -38 -13.219 1 97.69 54 PHE B CA 1
ATOM 2630 C C . PHE B 1 54 ? 2.281 -37.656 -13.539 1 97.69 54 PHE B C 1
ATOM 2632 O O . PHE B 1 54 ? 3.188 -37.969 -12.758 1 97.69 54 PHE B O 1
ATOM 2639 N N . GLU B 1 55 ? 2.484 -37.094 -14.672 1 98.12 55 GLU B N 1
ATOM 2640 C CA . GLU B 1 55 ? 3.688 -36.312 -14.898 1 98.12 55 GLU B CA 1
ATOM 2641 C C . GLU B 1 55 ? 3.51 -34.875 -14.391 1 98.12 55 GLU B C 1
ATOM 2643 O O . GLU B 1 55 ? 2.768 -34.094 -14.984 1 98.12 55 GLU B O 1
ATOM 2648 N N . VAL B 1 56 ? 4.207 -34.594 -13.344 1 98.75 56 VAL B N 1
ATOM 2649 C CA . VAL B 1 56 ? 4.09 -33.25 -12.734 1 98.75 56 VAL B CA 1
ATOM 2650 C C . VAL B 1 56 ? 5.129 -32.312 -13.344 1 98.75 56 VAL B C 1
ATOM 2652 O O . VAL B 1 56 ? 6.312 -32.656 -13.414 1 98.75 56 VAL B O 1
ATOM 2655 N N . ILE B 1 57 ? 4.707 -31.188 -13.883 1 98.88 57 ILE B N 1
ATOM 2656 C CA . ILE B 1 57 ? 5.535 -30.141 -14.469 1 98.88 57 ILE B CA 1
ATOM 2657 C C . ILE B 1 57 ? 5.391 -28.859 -13.664 1 98.88 57 ILE B C 1
ATOM 2659 O O . ILE B 1 57 ? 4.293 -28.297 -13.562 1 98.88 57 ILE B O 1
ATOM 2663 N N . VAL B 1 58 ? 6.465 -28.328 -13.078 1 98.94 58 VAL B N 1
ATOM 2664 C CA . VAL B 1 58 ? 6.398 -27.219 -12.141 1 98.94 58 VAL B CA 1
ATOM 2665 C C . VAL B 1 58 ? 7.414 -26.141 -12.523 1 98.94 58 VAL B C 1
ATOM 2667 O O . VAL B 1 58 ? 8.57 -26.188 -12.094 1 98.94 58 VAL B O 1
ATOM 2670 N N . PRO B 1 59 ? 7.027 -25.156 -13.203 1 98.94 59 PRO B N 1
ATOM 2671 C CA . PRO B 1 59 ? 7.949 -24.094 -13.586 1 98.94 59 PRO B CA 1
ATOM 2672 C C . PRO B 1 59 ? 8.047 -22.984 -12.539 1 98.94 59 PRO B C 1
ATOM 2674 O O . PRO B 1 59 ? 7.129 -22.812 -11.727 1 98.94 59 PRO B O 1
ATOM 2677 N N . ASP B 1 60 ? 9.188 -22.312 -12.547 1 98.94 60 ASP B N 1
ATOM 2678 C CA . ASP B 1 60 ? 9.211 -20.938 -12.055 1 98.94 60 ASP B CA 1
ATOM 2679 C C . ASP B 1 60 ? 8.609 -19.969 -13.078 1 98.94 60 ASP B C 1
ATOM 2681 O O . ASP B 1 60 ? 9.008 -19.969 -14.25 1 98.94 60 ASP B O 1
ATOM 2685 N N . LEU B 1 61 ? 7.719 -19.219 -12.656 1 98.88 61 LEU B N 1
ATOM 2686 C CA . LEU B 1 61 ? 7.109 -18.25 -13.555 1 98.88 61 LEU B CA 1
ATOM 2687 C C . LEU B 1 61 ? 8.102 -17.156 -13.922 1 98.88 61 LEU B C 1
ATOM 2689 O O . LEU B 1 61 ? 9.055 -16.891 -13.172 1 98.88 61 LEU B O 1
ATOM 2693 N N . ARG B 1 62 ? 7.879 -16.578 -15.07 1 98.5 62 ARG B N 1
ATOM 2694 C CA . ARG B 1 62 ? 8.648 -15.414 -15.5 1 98.5 62 ARG B CA 1
ATOM 2695 C C . ARG B 1 62 ? 8.867 -14.438 -14.352 1 98.5 62 ARG B C 1
ATOM 2697 O O . ARG B 1 62 ? 7.922 -14.078 -13.648 1 98.5 62 ARG B O 1
ATOM 2704 N N . GLY B 1 63 ? 10.156 -14.094 -14.109 1 98.5 63 GLY B N 1
ATOM 2705 C CA . GLY B 1 63 ? 10.461 -13.117 -13.078 1 98.5 63 GLY B CA 1
ATOM 2706 C C . GLY B 1 63 ? 10.641 -13.742 -11.703 1 98.5 63 GLY B C 1
ATOM 2707 O O . GLY B 1 63 ? 11.008 -13.055 -10.75 1 98.5 63 GLY B O 1
ATOM 2708 N N . CYS B 1 64 ? 10.477 -15.047 -11.547 1 98.62 64 CYS B N 1
ATOM 2709 C CA . CYS B 1 64 ? 10.531 -15.727 -10.25 1 98.62 64 CYS B CA 1
ATOM 2710 C C . CYS B 1 64 ? 11.523 -16.891 -10.281 1 98.62 64 CYS B C 1
ATOM 2712 O O . CYS B 1 64 ? 11.773 -17.453 -11.344 1 98.62 64 CYS B O 1
ATOM 2714 N N . GLY B 1 65 ? 12 -17.203 -9.078 1 98.56 65 GLY B N 1
ATOM 2715 C CA . GLY B 1 65 ? 12.891 -18.344 -8.977 1 98.56 65 GLY B CA 1
ATOM 2716 C C . GLY B 1 65 ? 14.102 -18.234 -9.875 1 98.56 65 GLY B C 1
ATOM 2717 O O . GLY B 1 65 ? 14.781 -17.203 -9.891 1 98.56 65 GLY B O 1
ATOM 2718 N N . ASP B 1 66 ? 14.344 -19.297 -10.617 1 98.69 66 ASP B N 1
ATOM 2719 C CA . ASP B 1 66 ? 15.539 -19.328 -11.461 1 98.69 66 ASP B CA 1
ATOM 2720 C C . ASP B 1 66 ? 15.172 -19.172 -12.93 1 98.69 66 ASP B C 1
ATOM 2722 O O . ASP B 1 66 ? 15.961 -19.531 -13.812 1 98.69 66 ASP B O 1
ATOM 2726 N N . THR B 1 67 ? 13.953 -18.766 -13.188 1 98.81 67 THR B N 1
ATOM 2727 C CA . THR B 1 67 ? 13.547 -18.328 -14.516 1 98.81 67 THR B CA 1
ATOM 2728 C C . THR B 1 67 ? 14.023 -16.891 -14.773 1 98.81 67 THR B C 1
ATOM 2730 O O . THR B 1 67 ? 14.141 -16.094 -13.844 1 98.81 67 THR B O 1
ATOM 2733 N N . SER B 1 68 ? 14.242 -16.531 -16.094 1 98.31 68 SER B N 1
ATOM 2734 C CA . SER B 1 68 ? 14.711 -15.219 -16.516 1 98.31 68 SER B CA 1
ATOM 2735 C C . SER B 1 68 ? 13.812 -14.109 -15.969 1 98.31 68 SER B C 1
ATOM 2737 O O . SER B 1 68 ? 12.625 -14.336 -15.727 1 98.31 68 SER B O 1
ATOM 2739 N N . LYS B 1 69 ? 14.43 -12.945 -15.812 1 98.25 69 LYS B N 1
ATOM 2740 C CA . LYS B 1 69 ? 13.719 -11.75 -15.359 1 98.25 69 LYS B CA 1
ATOM 2741 C C . LYS B 1 69 ? 13.773 -10.648 -16.406 1 98.25 69 LYS B C 1
ATOM 2743 O O . LYS B 1 69 ? 14.359 -9.586 -16.188 1 98.25 69 LYS B O 1
ATOM 2748 N N . PRO B 1 70 ? 13.078 -10.93 -17.484 1 97.62 70 PRO B N 1
ATOM 2749 C CA . PRO B 1 70 ? 13.117 -9.898 -18.531 1 97.62 70 PRO B CA 1
ATOM 2750 C C . PRO B 1 70 ? 12.477 -8.586 -18.078 1 97.62 70 PRO B C 1
ATOM 2752 O O . PRO B 1 70 ? 11.82 -8.539 -17.031 1 97.62 70 PRO B O 1
ATOM 2755 N N . SER B 1 71 ? 12.656 -7.473 -18.859 1 96.19 71 SER B N 1
ATOM 2756 C CA . SER B 1 71 ? 12.203 -6.141 -18.484 1 96.19 71 SER B CA 1
ATOM 2757 C C . SER B 1 71 ? 10.688 -6 -18.625 1 96.19 71 SER B C 1
ATOM 2759 O O . SER B 1 71 ? 10.086 -5.074 -18.078 1 96.19 71 SER B O 1
ATOM 2761 N N . GLY B 1 72 ? 10.023 -6.898 -19.328 1 97.19 72 GLY B N 1
ATOM 2762 C CA . GLY B 1 72 ? 8.594 -6.789 -19.547 1 97.19 72 GLY B CA 1
ATOM 2763 C C . GLY B 1 72 ? 7.918 -8.133 -19.75 1 97.19 72 GLY B C 1
ATOM 2764 O O . GLY B 1 72 ? 8.539 -9.18 -19.562 1 97.19 72 GLY B O 1
ATOM 2765 N N . GLY B 1 73 ? 6.598 -8.117 -20.031 1 98.06 73 GLY B N 1
ATOM 2766 C CA . GLY B 1 73 ? 5.852 -9.328 -20.359 1 98.06 73 GLY B CA 1
ATOM 2767 C C . GLY B 1 73 ? 5.273 -10.016 -19.141 1 98.06 73 GLY B C 1
ATOM 2768 O O . GLY B 1 73 ? 5.207 -11.242 -19.078 1 98.06 73 GLY B O 1
ATOM 2769 N N . TYR B 1 74 ? 4.797 -9.242 -18.156 1 98.75 74 TYR B N 1
ATOM 2770 C CA . TYR B 1 74 ? 4.402 -9.859 -16.906 1 98.75 74 TYR B CA 1
ATOM 2771 C C . TYR B 1 74 ? 2.885 -9.977 -16.797 1 98.75 74 TYR B C 1
ATOM 2773 O O . TYR B 1 74 ? 2.355 -10.438 -15.789 1 98.75 74 TYR B O 1
ATOM 2781 N N . ASP B 1 75 ? 2.156 -9.477 -17.906 1 98.88 75 ASP B N 1
ATOM 2782 C CA . ASP B 1 75 ? 0.725 -9.758 -17.953 1 98.88 75 ASP B CA 1
ATOM 2783 C C . ASP B 1 75 ? 0.46 -11.258 -18.062 1 98.88 75 ASP B C 1
ATOM 2785 O O . ASP B 1 75 ? 1.258 -11.992 -18.641 1 98.88 75 ASP B O 1
ATOM 2789 N N . LYS B 1 76 ? -0.659 -11.703 -17.547 1 98.88 76 LYS B N 1
ATOM 2790 C CA . LYS B 1 76 ? -0.897 -13.125 -17.359 1 98.88 76 LYS B CA 1
ATOM 2791 C C . LYS B 1 76 ? -1.093 -13.844 -18.688 1 98.88 76 LYS B C 1
ATOM 2793 O O . LYS B 1 76 ? -0.86 -15.055 -18.781 1 98.88 76 LYS B O 1
ATOM 2798 N N . LYS B 1 77 ? -1.495 -13.156 -19.75 1 98.88 77 LYS B N 1
ATOM 2799 C CA . LYS B 1 77 ? -1.547 -13.781 -21.062 1 98.88 77 LYS B CA 1
ATOM 2800 C C . LYS B 1 77 ? -0.153 -14.188 -21.531 1 98.88 77 LYS B C 1
ATOM 2802 O O . LYS B 1 77 ? 0.042 -15.305 -22.031 1 98.88 77 LYS B O 1
ATOM 2807 N N . THR B 1 78 ? 0.79 -13.258 -21.344 1 98.81 78 THR B N 1
ATOM 2808 C CA . THR B 1 78 ? 2.164 -13.516 -21.75 1 98.81 78 THR B CA 1
ATOM 2809 C C . THR B 1 78 ? 2.787 -14.617 -20.891 1 98.81 78 THR B C 1
ATOM 2811 O O . THR B 1 78 ? 3.441 -15.523 -21.422 1 98.81 78 THR B O 1
ATOM 2814 N N . VAL B 1 79 ? 2.574 -14.555 -19.609 1 98.94 79 VAL B N 1
ATOM 2815 C CA . VAL B 1 79 ? 3.145 -15.555 -18.703 1 98.94 79 VAL B CA 1
ATOM 2816 C C . VAL B 1 79 ? 2.545 -16.922 -19 1 98.94 79 VAL B C 1
ATOM 2818 O O . VAL B 1 79 ? 3.25 -17.938 -18.969 1 98.94 79 VAL B O 1
ATOM 2821 N N . ALA B 1 80 ? 1.251 -16.969 -19.297 1 98.94 80 ALA B N 1
ATOM 2822 C CA . ALA B 1 80 ? 0.603 -18.219 -19.703 1 98.94 80 ALA B CA 1
ATOM 2823 C C . ALA B 1 80 ? 1.214 -18.766 -20.984 1 98.94 80 ALA B C 1
ATOM 2825 O O . ALA B 1 80 ? 1.351 -19.984 -21.156 1 98.94 80 ALA B O 1
ATOM 2826 N N . HIS B 1 81 ? 1.526 -17.859 -21.875 1 98.81 81 HIS B N 1
ATOM 2827 C CA . HIS B 1 81 ? 2.178 -18.281 -23.109 1 98.81 81 HIS B CA 1
ATOM 2828 C C . HIS B 1 81 ? 3.512 -18.969 -22.828 1 98.81 81 HIS B C 1
ATOM 2830 O O . HIS B 1 81 ? 3.865 -19.953 -23.484 1 98.81 81 HIS B O 1
ATOM 2836 N N . ASP B 1 82 ? 4.297 -18.453 -21.891 1 98.88 82 ASP B N 1
ATOM 2837 C CA . ASP B 1 82 ? 5.531 -19.109 -21.484 1 98.88 82 ASP B CA 1
ATOM 2838 C C . ASP B 1 82 ? 5.27 -20.562 -21.062 1 98.88 82 ASP B C 1
ATOM 2840 O O . ASP B 1 82 ? 5.992 -21.469 -21.453 1 98.88 82 ASP B O 1
ATOM 2844 N N . VAL B 1 83 ? 4.242 -20.734 -20.219 1 98.88 83 VAL B N 1
ATOM 2845 C CA . VAL B 1 83 ? 3.898 -22.047 -19.688 1 98.88 83 VAL B CA 1
ATOM 2846 C C . VAL B 1 83 ? 3.494 -22.969 -20.844 1 98.88 83 VAL B C 1
ATOM 2848 O O . VAL B 1 83 ? 3.91 -24.125 -20.891 1 98.88 83 VAL B O 1
ATOM 2851 N N . ARG B 1 84 ? 2.697 -22.469 -21.781 1 98.88 84 ARG B N 1
ATOM 2852 C CA . ARG B 1 84 ? 2.27 -23.266 -22.922 1 98.88 84 ARG B CA 1
ATOM 2853 C C . ARG B 1 84 ? 3.467 -23.75 -23.734 1 98.88 84 ARG B C 1
ATOM 2855 O O . ARG B 1 84 ? 3.533 -24.906 -24.141 1 98.88 84 ARG B O 1
ATOM 2862 N N . ARG B 1 85 ? 4.387 -22.812 -23.984 1 98.69 85 ARG B N 1
ATOM 2863 C CA . ARG B 1 85 ? 5.578 -23.172 -24.75 1 98.69 85 ARG B CA 1
ATOM 2864 C C . ARG B 1 85 ? 6.355 -24.281 -24.047 1 98.69 85 ARG B C 1
ATOM 2866 O O . ARG B 1 85 ? 6.883 -25.172 -24.719 1 98.69 85 ARG B O 1
ATOM 2873 N N . LEU B 1 86 ? 6.445 -24.188 -22.719 1 98.81 86 LEU B N 1
ATOM 2874 C CA . LEU B 1 86 ? 7.098 -25.25 -21.969 1 98.81 86 LEU B CA 1
ATOM 2875 C C . LEU B 1 86 ? 6.383 -26.578 -22.188 1 98.81 86 LEU B C 1
ATOM 2877 O O . LEU B 1 86 ? 7.02 -27.609 -22.453 1 98.81 86 LEU B O 1
ATOM 2881 N N . VAL B 1 87 ? 5.07 -26.578 -22.078 1 98.81 87 VAL B N 1
ATOM 2882 C CA . VAL B 1 87 ? 4.25 -27.781 -22.25 1 98.81 87 VAL B CA 1
ATOM 2883 C C . VAL B 1 87 ? 4.48 -28.375 -23.625 1 98.81 87 VAL B C 1
ATOM 2885 O O . VAL B 1 87 ? 4.695 -29.578 -23.766 1 98.81 87 VAL B O 1
ATOM 2888 N N . GLU B 1 88 ? 4.473 -27.484 -24.641 1 98.38 88 GLU B N 1
ATOM 2889 C CA . GLU B 1 88 ? 4.715 -27.922 -26.016 1 98.38 88 GLU B CA 1
ATOM 2890 C C . GLU B 1 88 ? 6.113 -28.516 -26.172 1 98.38 88 GLU B C 1
ATOM 2892 O O . GLU B 1 88 ? 6.289 -29.547 -26.828 1 98.38 88 GLU B O 1
ATOM 2897 N N . THR B 1 89 ? 7.047 -27.859 -25.609 1 98.12 89 THR B N 1
ATOM 2898 C CA . THR B 1 89 ? 8.43 -28.312 -25.672 1 98.12 89 THR B CA 1
ATOM 2899 C C . THR B 1 89 ? 8.578 -29.703 -25.078 1 98.12 89 THR B C 1
ATOM 2901 O O . THR B 1 89 ? 9.383 -30.516 -25.562 1 98.12 89 THR B O 1
ATOM 2904 N N . LEU B 1 90 ? 7.746 -30.016 -24.094 1 98.19 90 LEU B N 1
ATOM 2905 C CA . LEU B 1 90 ? 7.824 -31.297 -23.406 1 98.19 90 LEU B CA 1
ATOM 2906 C C . LEU B 1 90 ? 6.973 -32.344 -24.109 1 98.19 90 LEU B C 1
ATOM 2908 O O . LEU B 1 90 ? 6.879 -33.469 -23.656 1 98.19 90 LEU B O 1
ATOM 2912 N N . GLY B 1 91 ? 6.262 -31.969 -25.172 1 98.06 91 GLY B N 1
ATOM 2913 C CA . GLY B 1 91 ? 5.605 -32.906 -26.062 1 98.06 91 GLY B CA 1
ATOM 2914 C C . GLY B 1 91 ? 4.152 -33.156 -25.719 1 98.06 91 GLY B C 1
ATOM 2915 O O . GLY B 1 91 ? 3.58 -34.188 -26.109 1 98.06 91 GLY B O 1
ATOM 2916 N N . HIS B 1 92 ? 3.572 -32.281 -24.953 1 98.19 92 HIS B N 1
ATOM 2917 C CA . HIS B 1 92 ? 2.184 -32.469 -24.562 1 98.19 92 HIS B CA 1
ATOM 2918 C C . HIS B 1 92 ? 1.255 -31.531 -25.328 1 98.19 92 HIS B C 1
ATOM 2920 O O . HIS B 1 92 ? 1.613 -30.375 -25.594 1 98.19 92 HIS B O 1
ATOM 2926 N N . SER B 1 93 ? 0.013 -31.984 -25.641 1 96.62 93 SER B N 1
ATOM 2927 C CA . SER B 1 93 ? -0.972 -31.188 -26.375 1 96.62 93 SER B CA 1
ATOM 2928 C C . SER B 1 93 ? -2.131 -30.781 -25.453 1 96.62 93 SER B C 1
ATOM 2930 O O . SER B 1 93 ? -2.85 -29.828 -25.75 1 96.62 93 SER B O 1
ATOM 2932 N N . ALA B 1 94 ? -2.375 -31.641 -24.391 1 97.12 94 ALA B N 1
ATOM 2933 C CA . ALA B 1 94 ? -3.395 -31.328 -23.391 1 97.12 94 ALA B CA 1
ATOM 2934 C C . ALA B 1 94 ? -2.867 -31.562 -21.984 1 97.12 94 ALA B C 1
ATOM 2936 O O . ALA B 1 94 ? -2.141 -32.531 -21.734 1 97.12 94 ALA B O 1
ATOM 2937 N N . VAL B 1 95 ? -3.24 -30.703 -21.062 1 98.5 95 VAL B N 1
ATOM 2938 C CA . VAL B 1 95 ? -2.699 -30.797 -19.719 1 98.5 95 VAL B CA 1
ATOM 2939 C C . VAL B 1 95 ? -3.781 -30.438 -18.703 1 98.5 95 VAL B C 1
ATOM 2941 O O . VAL B 1 95 ? -4.801 -29.844 -19.047 1 98.5 95 VAL B O 1
ATOM 2944 N N . HIS B 1 96 ? -3.623 -30.906 -17.438 1 98.81 96 HIS B N 1
ATOM 2945 C CA . HIS B 1 96 ? -4.27 -30.297 -16.281 1 98.81 96 HIS B CA 1
ATOM 2946 C C . HIS B 1 96 ? -3.471 -29.109 -15.773 1 98.81 96 HIS B C 1
ATOM 2948 O O . HIS B 1 96 ? -2.256 -29.203 -15.586 1 98.81 96 HIS B O 1
ATOM 2954 N N . VAL B 1 97 ? -4.098 -28 -15.586 1 98.94 97 VAL B N 1
ATOM 2955 C CA . VAL B 1 97 ? -3.391 -26.828 -15.102 1 98.94 97 VAL B CA 1
ATOM 2956 C C . VAL B 1 97 ? -3.896 -26.469 -13.703 1 98.94 97 VAL B C 1
ATOM 2958 O O . VAL B 1 97 ? -5.102 -26.281 -13.5 1 98.94 97 VAL B O 1
ATOM 2961 N N . VAL B 1 98 ? -3.01 -26.406 -12.742 1 98.94 98 VAL B N 1
ATOM 2962 C CA . VAL B 1 98 ? -3.285 -26.047 -11.352 1 98.94 98 VAL B CA 1
ATOM 2963 C C . VAL B 1 98 ? -2.498 -24.797 -10.977 1 98.94 98 VAL B C 1
ATOM 2965 O O . VAL B 1 98 ? -1.273 -24.75 -11.117 1 98.94 98 VAL B O 1
ATOM 2968 N N . GLY B 1 99 ? -3.182 -23.781 -10.539 1 98.94 99 GLY B N 1
ATOM 2969 C CA . GLY B 1 99 ? -2.51 -22.547 -10.164 1 98.94 99 GLY B CA 1
ATOM 2970 C C . GLY B 1 99 ? -2.906 -22.047 -8.789 1 98.94 99 GLY B C 1
ATOM 2971 O O . GLY B 1 99 ? -4.07 -22.141 -8.398 1 98.94 99 GLY B O 1
ATOM 2972 N N . HIS B 1 100 ? -1.962 -21.5 -8.086 1 98.88 100 HIS B N 1
ATOM 2973 C CA . HIS B 1 100 ? -2.146 -20.891 -6.773 1 98.88 100 HIS B CA 1
ATOM 2974 C C . HIS B 1 100 ? -1.874 -19.391 -6.824 1 98.88 100 HIS B C 1
ATOM 2976 O O . HIS B 1 100 ? -0.823 -18.953 -7.309 1 98.88 100 HIS B O 1
ATOM 2982 N N . ASP B 1 101 ? -2.859 -18.547 -6.285 1 98.25 101 ASP B N 1
ATOM 2983 C CA . ASP B 1 101 ? -2.633 -17.109 -6.141 1 98.25 101 ASP B CA 1
ATOM 2984 C C . ASP B 1 101 ? -2.32 -16.469 -7.492 1 98.25 101 ASP B C 1
ATOM 2986 O O . ASP B 1 101 ? -3.123 -16.547 -8.422 1 98.25 101 ASP B O 1
ATOM 2990 N N . ILE B 1 102 ? -1.156 -15.938 -7.754 1 98.5 102 ILE B N 1
ATOM 2991 C CA . ILE B 1 102 ? -0.796 -15.375 -9.055 1 98.5 102 ILE B CA 1
ATOM 2992 C C . ILE B 1 102 ? -0.758 -16.484 -10.102 1 98.5 102 ILE B C 1
ATOM 2994 O O . ILE B 1 102 ? -1.094 -16.266 -11.266 1 98.5 102 ILE B O 1
ATOM 2998 N N . GLY B 1 103 ? -0.323 -17.641 -9.664 1 98.88 103 GLY B N 1
ATOM 2999 C CA . GLY B 1 103 ? -0.335 -18.797 -10.562 1 98.88 103 GLY B CA 1
ATOM 3000 C C . GLY B 1 103 ? -1.73 -19.188 -11.008 1 98.88 103 GLY B C 1
ATOM 3001 O O . GLY B 1 103 ? -1.911 -19.719 -12.102 1 98.88 103 GLY B O 1
ATOM 3002 N N . ALA B 1 104 ? -2.695 -18.953 -10.141 1 98.88 104 ALA B N 1
ATOM 3003 C CA . ALA B 1 104 ? -4.086 -19.219 -10.516 1 98.88 104 ALA B CA 1
ATOM 3004 C C . ALA B 1 104 ? -4.535 -18.281 -11.633 1 98.88 104 ALA B C 1
ATOM 3006 O O . ALA B 1 104 ? -5.223 -18.703 -12.562 1 98.88 104 ALA B O 1
ATOM 3007 N N . ALA B 1 105 ? -4.109 -17.031 -11.531 1 98.88 105 ALA B N 1
ATOM 3008 C CA . ALA B 1 105 ? -4.418 -16.078 -12.594 1 98.88 105 ALA B CA 1
ATOM 3009 C C . ALA B 1 105 ? -3.775 -16.5 -13.914 1 98.88 105 ALA B C 1
ATOM 3011 O O . ALA B 1 105 ? -4.375 -16.344 -14.977 1 98.88 105 ALA B O 1
ATOM 3012 N N . VAL B 1 106 ? -2.586 -17.031 -13.812 1 98.94 106 VAL B N 1
ATOM 3013 C CA . VAL B 1 106 ? -1.888 -17.531 -14.992 1 98.94 106 VAL B CA 1
ATOM 3014 C C . VAL B 1 106 ? -2.609 -18.75 -15.547 1 98.94 106 VAL B C 1
ATOM 3016 O O . VAL B 1 106 ? -2.779 -18.891 -16.766 1 98.94 106 VAL B O 1
ATOM 3019 N N . ALA B 1 107 ? -3.053 -19.625 -14.664 1 98.94 107 ALA B N 1
ATOM 3020 C CA . ALA B 1 107 ? -3.795 -20.828 -15.078 1 98.94 107 ALA B CA 1
ATOM 3021 C C . ALA B 1 107 ? -5.07 -20.438 -15.828 1 98.94 107 ALA B C 1
ATOM 3023 O O . ALA B 1 107 ? -5.387 -21.031 -16.859 1 98.94 107 ALA B O 1
ATOM 3024 N N . TYR B 1 108 ? -5.758 -19.469 -15.328 1 98.94 108 TYR B N 1
ATOM 3025 C CA . TYR B 1 108 ? -6.961 -19 -16.016 1 98.94 108 TYR B CA 1
ATOM 3026 C C . TYR B 1 108 ? -6.629 -18.484 -17.406 1 98.94 108 TYR B C 1
ATOM 3028 O O . TYR B 1 108 ? -7.301 -18.828 -18.375 1 98.94 108 TYR B O 1
ATOM 3036 N N . ALA B 1 109 ? -5.617 -17.609 -17.469 1 98.94 109 ALA B N 1
ATOM 3037 C CA . ALA B 1 109 ? -5.23 -17.047 -18.766 1 98.94 109 ALA B CA 1
ATOM 3038 C C . ALA B 1 109 ? -4.883 -18.156 -19.75 1 98.94 109 ALA B C 1
ATOM 3040 O O . ALA B 1 109 ? -5.246 -18.078 -20.922 1 98.94 109 ALA B O 1
ATOM 3041 N N . TYR B 1 110 ? -4.156 -19.172 -19.25 1 98.94 110 TYR B N 1
ATOM 3042 C CA . TYR B 1 110 ? -3.822 -20.328 -20.078 1 98.94 110 TYR B CA 1
ATOM 3043 C C . TYR B 1 110 ? -5.082 -21.016 -20.594 1 98.94 110 TYR B C 1
ATOM 3045 O O . TYR B 1 110 ? -5.258 -21.188 -21.797 1 98.94 110 TYR B O 1
ATOM 3053 N N . ALA B 1 111 ? -6 -21.344 -19.734 1 98.94 111 ALA B N 1
ATOM 3054 C CA . ALA B 1 111 ? -7.207 -22.094 -20.062 1 98.94 111 ALA B CA 1
ATOM 3055 C C . ALA B 1 111 ? -8.117 -21.297 -21 1 98.94 111 ALA B C 1
ATOM 3057 O O . ALA B 1 111 ? -8.758 -21.859 -21.875 1 98.94 111 ALA B O 1
ATOM 3058 N N . ALA B 1 112 ? -8.156 -20 -20.797 1 98.94 112 ALA B N 1
ATOM 3059 C CA . ALA B 1 112 ? -9.055 -19.156 -21.578 1 98.94 112 ALA B CA 1
ATOM 3060 C C . ALA B 1 112 ? -8.516 -18.938 -22.984 1 98.94 112 ALA B C 1
ATOM 3062 O O . ALA B 1 112 ? -9.289 -18.859 -23.953 1 98.94 112 ALA B O 1
ATOM 3063 N N . GLN B 1 113 ? -7.188 -18.844 -23.125 1 98.81 113 GLN B N 1
ATOM 3064 C CA . GLN B 1 113 ? -6.586 -18.609 -24.422 1 98.81 113 GLN B CA 1
ATOM 3065 C C . GLN B 1 113 ? -6.594 -19.875 -25.266 1 98.81 113 GLN B C 1
ATOM 3067 O O . GLN B 1 113 ? -6.738 -19.812 -26.5 1 98.81 113 GLN B O 1
ATOM 3072 N N . TRP B 1 114 ? -6.43 -21.016 -24.625 1 98.75 114 TRP B N 1
ATOM 3073 C CA . TRP B 1 114 ? -6.328 -22.297 -25.328 1 98.75 114 TRP B CA 1
ATOM 3074 C C . TRP B 1 114 ? -7.176 -23.359 -24.656 1 98.75 114 TRP B C 1
ATOM 3076 O O . TRP B 1 114 ? -6.652 -24.391 -24.203 1 98.75 114 TRP B O 1
ATOM 3086 N N . PRO B 1 115 ? -8.516 -23.203 -24.703 1 98.62 115 PRO B N 1
ATOM 3087 C CA . PRO B 1 115 ? -9.406 -24.062 -23.938 1 98.62 115 PRO B CA 1
ATOM 3088 C C . PRO B 1 115 ? -9.312 -25.531 -24.359 1 98.62 115 PRO B C 1
ATOM 3090 O O . PRO B 1 115 ? -9.461 -26.422 -23.516 1 98.62 115 PRO B O 1
ATOM 3093 N N . SER B 1 116 ? -9.016 -25.812 -25.547 1 98.25 116 SER B N 1
ATOM 3094 C CA . SER B 1 116 ? -8.977 -27.188 -26.047 1 98.25 116 SER B CA 1
ATOM 3095 C C . SER B 1 116 ? -7.719 -27.906 -25.562 1 98.25 116 SER B C 1
ATOM 3097 O O . SER B 1 116 ? -7.625 -29.141 -25.672 1 98.25 116 SER B O 1
ATOM 3099 N N . GLU B 1 117 ? -6.77 -27.172 -25.016 1 98.69 117 GLU B N 1
ATOM 3100 C CA . GLU B 1 117 ? -5.504 -27.75 -24.562 1 98.69 117 GLU B CA 1
ATOM 3101 C C . GLU B 1 117 ? -5.504 -27.969 -23.062 1 98.69 117 GLU B C 1
ATOM 3103 O O . GLU B 1 117 ? -4.508 -28.438 -22.5 1 98.69 117 GLU B O 1
ATOM 3108 N N . VAL B 1 118 ? -6.613 -27.703 -22.406 1 98.69 118 VAL B N 1
ATOM 3109 C CA . VAL B 1 118 ? -6.695 -27.812 -20.953 1 98.69 118 VAL B CA 1
ATOM 3110 C C . VAL B 1 118 ? -7.785 -28.828 -20.578 1 98.69 118 VAL B C 1
ATOM 3112 O O . VAL B 1 118 ? -8.961 -28.609 -20.875 1 98.69 118 VAL B O 1
ATOM 3115 N N . GLN B 1 119 ? -7.344 -29.875 -19.953 1 98.25 119 GLN B N 1
ATOM 3116 C CA . GLN B 1 119 ? -8.289 -30.922 -19.562 1 98.25 119 GLN B CA 1
ATOM 3117 C C . GLN B 1 119 ? -9.102 -30.484 -18.344 1 98.25 119 GLN B C 1
ATOM 3119 O O . GLN B 1 119 ? -10.312 -30.688 -18.297 1 98.25 119 GLN B O 1
ATOM 3124 N N . THR B 1 120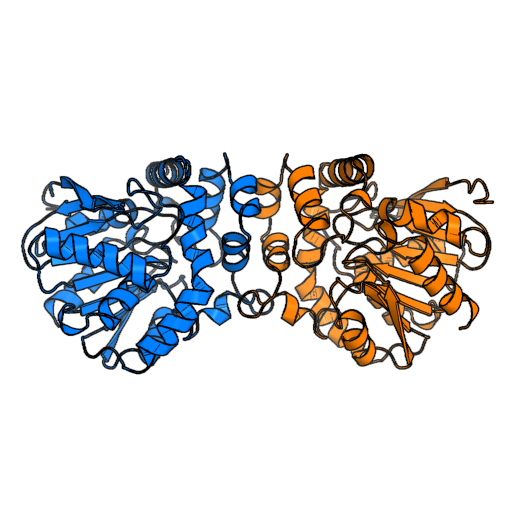 ? -8.477 -29.984 -17.359 1 98.62 120 THR B N 1
ATOM 3125 C CA . THR B 1 120 ? -9.094 -29.375 -16.188 1 98.62 120 THR B CA 1
ATOM 3126 C C . THR B 1 120 ? -8.281 -28.188 -15.703 1 98.62 120 THR B C 1
ATOM 3128 O O . THR B 1 120 ? -7.086 -28.078 -15.992 1 98.62 120 THR B O 1
ATOM 3131 N N . MET B 1 121 ? -8.906 -27.312 -15.055 1 98.62 121 MET B N 1
ATOM 3132 C CA . MET B 1 121 ? -8.25 -26.156 -14.453 1 98.62 121 MET B CA 1
ATOM 3133 C C . MET B 1 121 ? -8.555 -26.062 -12.961 1 98.62 121 MET B C 1
ATOM 3135 O O . MET B 1 121 ? -9.695 -26.25 -12.547 1 98.62 121 MET B O 1
ATOM 3139 N N . THR B 1 122 ? -7.574 -25.906 -12.148 1 98.88 122 THR B N 1
ATOM 3140 C CA . THR B 1 122 ? -7.75 -25.688 -10.711 1 98.88 122 THR B CA 1
ATOM 3141 C C . THR B 1 122 ? -7.27 -24.297 -10.312 1 98.88 122 THR B C 1
ATOM 3143 O O . THR B 1 122 ? -6.176 -23.875 -10.695 1 98.88 122 THR B O 1
ATOM 3146 N N . PHE B 1 123 ? -8.094 -23.609 -9.602 1 98.88 123 PHE B N 1
ATOM 3147 C CA . PHE B 1 123 ? -7.906 -22.25 -9.141 1 98.88 123 PHE B CA 1
ATOM 3148 C C . PHE B 1 123 ? -7.836 -22.188 -7.621 1 98.88 123 PHE B C 1
ATOM 3150 O O . PHE B 1 123 ? -8.852 -22.328 -6.941 1 98.88 123 PHE B O 1
ATOM 3157 N N . ILE B 1 124 ? -6.605 -21.922 -7.082 1 98.81 124 ILE B N 1
ATOM 3158 C CA . ILE B 1 124 ? -6.395 -22.062 -5.645 1 98.81 124 ILE B CA 1
ATOM 3159 C C . ILE B 1 124 ? -6.129 -20.703 -5.023 1 98.81 124 ILE B C 1
ATOM 3161 O O . ILE B 1 124 ? -5.172 -20.016 -5.395 1 98.81 124 ILE B O 1
ATOM 3165 N N . GLU B 1 125 ? -6.906 -20.25 -4.051 1 98.25 125 GLU B N 1
ATOM 3166 C CA . GLU B 1 125 ? -6.66 -19.125 -3.156 1 98.25 125 GLU B CA 1
ATOM 3167 C C . GLU B 1 125 ? -6.309 -17.859 -3.938 1 98.25 125 GLU B C 1
ATOM 3169 O O . GLU B 1 125 ? -5.254 -17.266 -3.719 1 98.25 125 GLU B O 1
ATOM 3174 N N . SER B 1 126 ? -7.227 -17.391 -4.852 1 97.75 126 SER B N 1
ATOM 3175 C CA . SER B 1 126 ? -7.012 -16.203 -5.672 1 97.75 126 SER B CA 1
ATOM 3176 C C . SER B 1 126 ? -8.336 -15.555 -6.059 1 97.75 126 SER B C 1
ATOM 3178 O O . SER B 1 126 ? -9.391 -15.93 -5.543 1 97.75 126 SER B O 1
ATOM 3180 N N . SER B 1 127 ? -8.289 -14.477 -6.707 1 97.44 127 SER B N 1
ATOM 3181 C CA . SER B 1 127 ? -9.375 -13.766 -7.371 1 97.44 127 SER B CA 1
ATOM 3182 C C . SER B 1 127 ? -8.914 -13.133 -8.68 1 97.44 127 SER B C 1
ATOM 3184 O O . SER B 1 127 ? -7.777 -12.664 -8.773 1 97.44 127 SER B O 1
ATOM 3186 N N . LEU B 1 128 ? -9.789 -13.203 -9.602 1 98.06 128 LEU B N 1
ATOM 3187 C CA . LEU B 1 128 ? -9.422 -12.758 -10.945 1 98.06 128 LEU B CA 1
ATOM 3188 C C . LEU B 1 128 ? -9.719 -11.273 -11.125 1 98.06 128 LEU B C 1
ATOM 3190 O O . LEU B 1 128 ? -10.836 -10.82 -10.852 1 98.06 128 LEU B O 1
ATOM 3194 N N . SER B 1 129 ? -8.727 -10.516 -11.609 1 98.31 129 SER B N 1
ATOM 3195 C CA . SER B 1 129 ? -8.984 -9.109 -11.914 1 98.31 129 SER B CA 1
ATOM 3196 C C . SER B 1 129 ? -10.055 -8.953 -12.984 1 98.31 129 SER B C 1
ATOM 3198 O O . SER B 1 129 ? -10.086 -9.719 -13.953 1 98.31 129 SER B O 1
ATOM 3200 N N . GLY B 1 130 ? -10.922 -8.047 -12.812 1 98.31 130 GLY B N 1
ATOM 3201 C CA . GLY B 1 130 ? -12.078 -7.906 -13.68 1 98.31 130 GLY B CA 1
ATOM 3202 C C . GLY B 1 130 ? -13.297 -8.672 -13.195 1 98.31 130 GLY B C 1
ATOM 3203 O O . GLY B 1 130 ? -14.414 -8.438 -13.664 1 98.31 130 GLY B O 1
ATOM 3204 N N . PHE B 1 131 ? -13.109 -9.508 -12.234 1 98.44 131 PHE B N 1
ATOM 3205 C CA . PHE B 1 131 ? -14.195 -10.367 -11.789 1 98.44 131 PHE B CA 1
ATOM 3206 C C . PHE B 1 131 ? -14.156 -10.555 -10.273 1 98.44 131 PHE B C 1
ATOM 3208 O O . PHE B 1 131 ? -14.422 -11.641 -9.766 1 98.44 131 PHE B O 1
ATOM 3215 N N . GLY B 1 132 ? -13.781 -9.492 -9.562 1 96.69 132 GLY B N 1
ATOM 3216 C CA . GLY B 1 132 ? -13.922 -9.516 -8.109 1 96.69 132 GLY B CA 1
ATOM 3217 C C . GLY B 1 132 ? -12.641 -9.164 -7.383 1 96.69 132 GLY B C 1
ATOM 3218 O O . GLY B 1 132 ? -12.664 -8.797 -6.207 1 96.69 132 GLY B O 1
ATOM 3219 N N . GLN B 1 133 ? -11.43 -9.281 -8.031 1 97.62 133 GLN B N 1
ATOM 3220 C CA . GLN B 1 133 ? -10.164 -9.023 -7.367 1 97.62 133 GLN B CA 1
ATOM 3221 C C . GLN B 1 133 ? -10.062 -7.574 -6.902 1 97.62 133 GLN B C 1
ATOM 3223 O O . GLN B 1 133 ? -9.312 -7.262 -5.977 1 97.62 133 GLN B O 1
ATOM 3228 N N . GLU B 1 134 ? -10.82 -6.684 -7.551 1 97.38 134 GLU B N 1
ATOM 3229 C CA . GLU B 1 134 ? -10.781 -5.262 -7.219 1 97.38 134 GLU B CA 1
ATOM 3230 C C . GLU B 1 134 ? -11.172 -5.023 -5.762 1 97.38 134 GLU B C 1
ATOM 3232 O O . GLU B 1 134 ? -10.688 -4.078 -5.133 1 97.38 134 GLU B O 1
ATOM 3237 N N . GLU B 1 135 ? -11.992 -5.867 -5.211 1 95.19 135 GLU B N 1
ATOM 3238 C CA . GLU B 1 135 ? -12.398 -5.75 -3.812 1 95.19 135 GLU B CA 1
ATOM 3239 C C . GLU B 1 135 ? -11.195 -5.867 -2.877 1 95.19 135 GLU B C 1
ATOM 3241 O O . GLU B 1 135 ? -11.141 -5.211 -1.836 1 95.19 135 GLU B O 1
ATOM 3246 N N . LEU B 1 136 ? -10.258 -6.66 -3.281 1 95.81 136 LEU B N 1
ATOM 3247 C CA . LEU B 1 136 ? -9.07 -6.906 -2.469 1 95.81 136 LEU B CA 1
ATOM 3248 C C . LEU B 1 136 ? -8.086 -5.746 -2.574 1 95.81 136 LEU B C 1
ATOM 3250 O O . LEU B 1 136 ? -7.121 -5.672 -1.814 1 95.81 136 LEU B O 1
ATOM 3254 N N . MET B 1 137 ? -8.344 -4.82 -3.475 1 97.44 137 MET B N 1
ATOM 3255 C CA . MET B 1 137 ? -7.438 -3.703 -3.729 1 97.44 137 MET B CA 1
ATOM 3256 C C . MET B 1 137 ? -7.941 -2.434 -3.049 1 97.44 137 MET B C 1
ATOM 3258 O O . MET B 1 137 ? -7.332 -1.369 -3.186 1 97.44 137 MET B O 1
ATOM 3262 N N . ASP B 1 138 ? -9.055 -2.449 -2.332 1 97.38 138 ASP B N 1
ATOM 3263 C CA . ASP B 1 138 ? -9.688 -1.324 -1.648 1 97.38 138 ASP B CA 1
ATOM 3264 C C . ASP B 1 138 ? -9.492 -1.42 -0.137 1 97.38 138 ASP B C 1
ATOM 3266 O O . ASP B 1 138 ? -10.32 -1.996 0.566 1 97.38 138 ASP B O 1
ATOM 3270 N N . VAL B 1 139 ? -8.469 -0.779 0.417 1 97.25 139 VAL B N 1
ATOM 3271 C CA . VAL B 1 139 ? -8.102 -0.945 1.819 1 97.25 139 VAL B CA 1
ATOM 3272 C C . V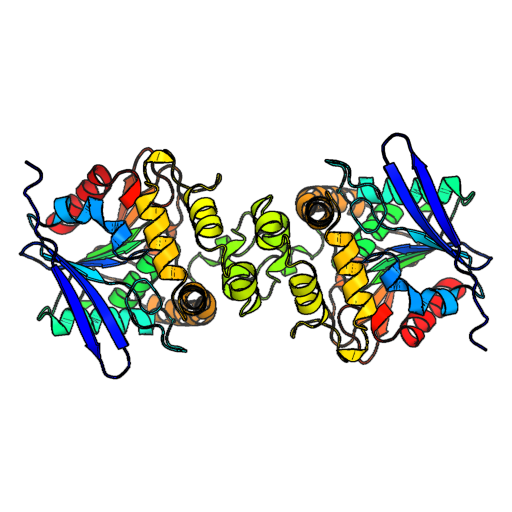AL B 1 139 ? -9.117 -0.231 2.709 1 97.25 139 VAL B C 1
ATOM 3274 O O . VAL B 1 139 ? -9.188 -0.492 3.912 1 97.25 139 VAL B O 1
ATOM 3277 N N . ALA B 1 140 ? -9.891 0.718 2.199 1 96.94 140 ALA B N 1
ATOM 3278 C CA . ALA B 1 140 ? -10.953 1.354 2.98 1 96.94 140 ALA B CA 1
ATOM 3279 C C . ALA B 1 140 ? -12.039 0.351 3.348 1 96.94 140 ALA B C 1
ATOM 3281 O O . ALA B 1 140 ? -12.797 0.566 4.297 1 96.94 140 ALA B O 1
ATOM 3282 N N . ASN B 1 141 ? -12.109 -0.756 2.576 1 95.44 141 ASN B N 1
ATOM 3283 C CA . ASN B 1 141 ? -13.172 -1.739 2.775 1 95.44 141 ASN B CA 1
ATOM 3284 C C . ASN B 1 141 ? -12.609 -3.146 2.947 1 95.44 141 ASN B C 1
ATOM 3286 O O . ASN B 1 141 ? -13.172 -4.113 2.432 1 95.44 141 ASN B O 1
ATOM 3290 N N . GLY B 1 142 ? -11.492 -3.221 3.52 1 92.69 142 GLY B N 1
ATOM 3291 C CA . GLY B 1 142 ? -10.984 -4.508 3.963 1 92.69 142 GLY B CA 1
ATOM 3292 C C . GLY B 1 142 ? -9.992 -5.125 2.994 1 92.69 142 GLY B C 1
ATOM 3293 O O . GLY B 1 142 ? -9.562 -6.266 3.176 1 92.69 142 GLY B O 1
ATOM 3294 N N . GLY B 1 143 ? -9.594 -4.434 1.927 1 94.44 143 GLY B N 1
ATOM 3295 C CA . GLY B 1 143 ? -8.602 -4.934 0.989 1 94.44 143 GLY B CA 1
ATOM 3296 C C . GLY B 1 143 ? -7.207 -5 1.576 1 94.44 143 GLY B C 1
ATOM 3297 O O . GLY B 1 143 ? -6.965 -4.5 2.678 1 94.44 143 GLY B O 1
ATOM 3298 N N . SER B 1 144 ? -6.359 -5.59 0.807 1 95.81 144 SER B N 1
ATOM 3299 C CA . SER B 1 144 ? -4.992 -5.828 1.264 1 95.81 144 SER B CA 1
ATOM 3300 C C . SER B 1 144 ? -4.043 -4.758 0.735 1 95.81 144 SER B C 1
ATOM 3302 O O . SER B 1 144 ? -4.109 -4.387 -0.438 1 95.81 144 SER B O 1
ATOM 3304 N N . TRP B 1 145 ? -3.09 -4.363 1.552 1 97.31 145 TRP B N 1
ATOM 3305 C CA . TRP B 1 145 ? -2.217 -3.236 1.25 1 97.31 145 TRP B CA 1
ATOM 3306 C C . TRP B 1 145 ? -1.195 -3.609 0.18 1 97.31 145 TRP B C 1
ATOM 3308 O O . TRP B 1 145 ? -0.682 -2.74 -0.527 1 97.31 145 TRP B O 1
ATOM 3318 N N . HIS B 1 146 ? -0.927 -4.883 0.015 1 96.69 146 HIS B N 1
ATOM 3319 C CA . HIS B 1 146 ? 0.215 -5.273 -0.805 1 96.69 146 HIS B CA 1
ATOM 3320 C C . HIS B 1 146 ? -0.066 -5.047 -2.285 1 96.69 146 HIS B C 1
ATOM 3322 O O . HIS B 1 146 ? 0.863 -4.941 -3.09 1 96.69 146 HIS B O 1
ATOM 3328 N N . PHE B 1 147 ? -1.401 -5.027 -2.672 1 97.69 147 PHE B N 1
ATOM 3329 C CA . PHE B 1 147 ? -1.686 -4.773 -4.078 1 97.69 147 PHE B CA 1
ATOM 3330 C C . PHE B 1 147 ? -1.117 -3.428 -4.512 1 97.69 147 PHE B C 1
ATOM 3332 O O . PHE B 1 147 ? -0.359 -3.35 -5.48 1 97.69 147 PHE B O 1
ATOM 3339 N N . GLY B 1 148 ? -1.438 -2.418 -3.719 1 98.12 148 GLY B N 1
ATOM 3340 C CA . GLY B 1 148 ? -0.908 -1.101 -4.031 1 98.12 148 GLY B CA 1
ATOM 3341 C C . GLY B 1 148 ? 0.6 -1.015 -3.896 1 98.12 148 GLY B C 1
ATOM 3342 O O . GLY B 1 148 ? 1.28 -0.491 -4.781 1 98.12 148 GLY B O 1
ATOM 3343 N N . PHE B 1 149 ? 1.136 -1.543 -2.82 1 98.56 149 PHE B N 1
ATOM 3344 C CA . PHE B 1 149 ? 2.57 -1.49 -2.562 1 98.56 149 PHE B CA 1
ATOM 3345 C C . PHE B 1 149 ? 3.346 -2.184 -3.676 1 98.56 149 PHE B C 1
ATOM 3347 O O . PHE B 1 149 ? 4.332 -1.643 -4.184 1 98.56 149 PHE B O 1
ATOM 3354 N N . ASN B 1 150 ? 2.887 -3.35 -4.098 1 98.56 150 ASN B N 1
ATOM 3355 C CA . ASN B 1 150 ? 3.582 -4.117 -5.125 1 98.56 150 ASN B CA 1
ATOM 3356 C C . ASN B 1 150 ? 3.508 -3.432 -6.484 1 98.56 150 ASN B C 1
ATOM 3358 O O . ASN B 1 150 ? 4.363 -3.652 -7.344 1 98.56 150 ASN B O 1
ATOM 3362 N N . MET B 1 151 ? 2.584 -2.551 -6.664 1 97.75 151 MET B N 1
ATOM 3363 C CA . MET B 1 151 ? 2.398 -1.877 -7.949 1 97.75 151 MET B CA 1
ATOM 3364 C C . MET B 1 151 ? 3.111 -0.53 -7.965 1 97.75 151 MET B C 1
ATOM 3366 O O . MET B 1 151 ? 3.178 0.13 -9 1 97.75 151 MET B O 1
ATOM 3370 N N . ALA B 1 152 ? 3.666 -0.067 -6.844 1 96.12 152 ALA B N 1
ATOM 3371 C CA . ALA B 1 152 ? 4.102 1.3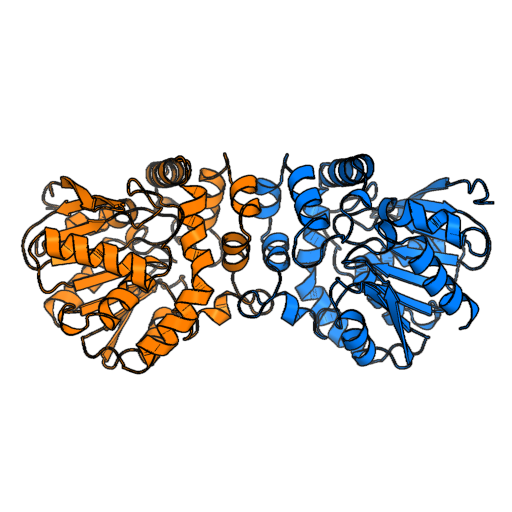11 -6.629 1 96.12 152 ALA B CA 1
ATOM 3372 C C . ALA B 1 152 ? 5.352 1.624 -7.449 1 96.12 152 ALA B C 1
ATOM 3374 O O . ALA B 1 152 ? 5.688 2.793 -7.656 1 96.12 152 ALA B O 1
ATOM 3375 N N . GLY B 1 153 ? 6.086 0.611 -8.016 1 93.38 153 GLY B N 1
ATOM 3376 C CA . GLY B 1 153 ? 7.27 0.858 -8.828 1 93.38 153 GLY B CA 1
ATOM 3377 C C . GLY B 1 153 ? 8.562 0.73 -8.039 1 93.38 153 GLY B C 1
ATOM 3378 O O . GLY B 1 153 ? 8.656 -0.083 -7.121 1 93.38 153 GLY B O 1
ATOM 3379 N N . ASP B 1 154 ? 9.555 1.544 -8.344 1 95.5 154 ASP B N 1
ATOM 3380 C CA . ASP B 1 154 ? 10.922 1.385 -7.859 1 95.5 154 ASP B CA 1
ATOM 3381 C C . ASP B 1 154 ? 10.984 1.523 -6.34 1 95.5 154 ASP B C 1
ATOM 3383 O O . ASP B 1 154 ? 11.836 0.909 -5.688 1 95.5 154 ASP B O 1
ATOM 3387 N N . ILE B 1 155 ? 10.094 2.285 -5.773 1 97.81 155 ILE B N 1
ATOM 3388 C CA . ILE B 1 155 ? 10.133 2.545 -4.34 1 97.81 155 ILE B CA 1
ATOM 3389 C C . ILE B 1 155 ? 9.922 1.241 -3.572 1 97.81 155 ILE B C 1
ATOM 3391 O O . ILE B 1 155 ? 10.539 1.021 -2.525 1 97.81 155 ILE B O 1
ATOM 3395 N N . SER B 1 156 ? 9.039 0.358 -4.105 1 98.25 156 SER B N 1
ATOM 3396 C CA . SER B 1 156 ? 8.836 -0.935 -3.459 1 98.25 156 SER B CA 1
ATOM 3397 C C . SER B 1 156 ? 10.117 -1.763 -3.463 1 98.25 156 SER B C 1
ATOM 3399 O O . SER B 1 156 ? 10.5 -2.33 -2.438 1 98.25 156 SER B O 1
ATOM 3401 N N . GLU B 1 157 ? 10.766 -1.818 -4.66 1 98.38 157 GLU B N 1
ATOM 3402 C CA . GLU B 1 157 ? 12.031 -2.537 -4.762 1 98.38 157 GLU B CA 1
ATOM 3403 C C . GLU B 1 157 ? 13.07 -1.967 -3.799 1 98.38 157 GLU B C 1
ATOM 3405 O O . GLU B 1 157 ? 13.742 -2.715 -3.082 1 98.38 157 GLU B O 1
ATOM 3410 N N . ASP B 1 158 ? 13.141 -0.627 -3.738 1 98.25 158 ASP B N 1
ATOM 3411 C CA . ASP B 1 158 ? 14.18 0.018 -2.939 1 98.25 158 ASP B CA 1
ATOM 3412 C C . ASP B 1 158 ? 13.938 -0.195 -1.446 1 98.25 158 ASP B C 1
ATOM 3414 O O . ASP B 1 158 ? 14.883 -0.368 -0.675 1 98.25 158 ASP B O 1
ATOM 3418 N N . LEU B 1 159 ? 12.719 -0.184 -1.022 1 98.5 159 LEU B N 1
ATOM 3419 C CA . LEU B 1 159 ? 12.398 -0.388 0.387 1 98.5 159 LEU B CA 1
ATOM 3420 C C . LEU B 1 159 ? 12.641 -1.84 0.792 1 98.5 159 LEU B C 1
ATOM 3422 O O . LEU B 1 159 ? 13.031 -2.115 1.929 1 98.5 159 LEU B O 1
ATOM 3426 N N . VAL B 1 160 ? 12.461 -2.822 -0.149 1 98.69 160 VAL B N 1
ATOM 3427 C CA . VAL B 1 160 ? 12.5 -4.238 0.194 1 98.69 160 VAL B CA 1
ATOM 3428 C C . VAL B 1 160 ? 13.922 -4.777 0.008 1 98.69 160 VAL B C 1
ATOM 3430 O O . VAL B 1 160 ? 14.281 -5.809 0.58 1 98.69 160 VAL B O 1
ATOM 3433 N N . ARG B 1 161 ? 14.727 -4.09 -0.831 1 98.44 161 ARG B N 1
ATOM 3434 C CA . ARG B 1 161 ? 16.062 -4.57 -1.134 1 98.44 161 ARG B CA 1
ATOM 3435 C C . ARG B 1 161 ? 16.859 -4.84 0.145 1 98.44 161 ARG B C 1
ATOM 3437 O O . ARG B 1 161 ? 17 -3.953 0.991 1 98.44 161 ARG B O 1
ATOM 3444 N N . GLY B 1 162 ? 17.359 -6.066 0.259 1 98.19 162 GLY B N 1
ATOM 3445 C CA . GLY B 1 162 ? 18.094 -6.48 1.441 1 98.19 162 GLY B CA 1
ATOM 3446 C C . GLY B 1 162 ? 17.203 -6.938 2.576 1 98.19 162 GLY B C 1
ATOM 3447 O O . GLY B 1 162 ? 17.688 -7.355 3.629 1 98.19 162 GLY B O 1
ATOM 3448 N N . ARG B 1 163 ? 15.875 -6.852 2.385 1 98.5 163 ARG B N 1
ATOM 3449 C CA . ARG B 1 163 ? 14.898 -7.238 3.396 1 98.5 163 ARG B CA 1
A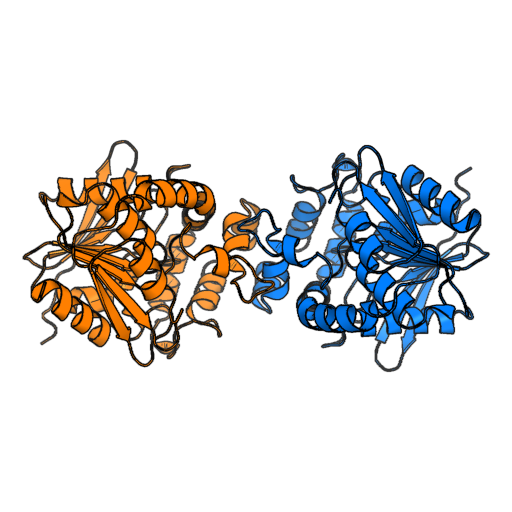TOM 3450 C C . ARG B 1 163 ? 13.867 -8.195 2.82 1 98.5 163 ARG B C 1
ATOM 3452 O O . ARG B 1 163 ? 12.719 -8.234 3.273 1 98.5 163 ARG B O 1
ATOM 3459 N N . GLU B 1 164 ? 14.242 -8.945 1.792 1 98.69 164 GLU B N 1
ATOM 3460 C CA . GLU B 1 164 ? 13.344 -9.875 1.118 1 98.69 164 GLU B CA 1
ATOM 3461 C C . GLU B 1 164 ? 12.797 -10.914 2.094 1 98.69 164 GLU B C 1
ATOM 3463 O O . GLU B 1 164 ? 11.594 -11.18 2.113 1 98.69 164 GLU B O 1
ATOM 3468 N N . ARG B 1 165 ? 13.68 -11.469 2.926 1 98.62 165 ARG B N 1
ATOM 3469 C CA . ARG B 1 165 ? 13.281 -12.5 3.877 1 98.62 165 ARG B CA 1
ATOM 3470 C C . ARG B 1 165 ? 12.258 -11.961 4.871 1 98.62 165 ARG B C 1
ATOM 3472 O O . ARG B 1 165 ? 11.312 -12.656 5.23 1 98.62 165 ARG B O 1
ATOM 3479 N N . LEU B 1 166 ? 12.469 -10.727 5.301 1 98.12 166 LEU B N 1
ATOM 3480 C CA . LEU B 1 166 ? 11.539 -10.062 6.215 1 98.12 166 LEU B CA 1
ATOM 3481 C C . LEU B 1 166 ? 10.156 -9.938 5.586 1 98.12 166 LEU B C 1
ATOM 3483 O O . LEU B 1 166 ? 9.156 -10.305 6.207 1 98.12 166 LEU B O 1
ATOM 3487 N N . LEU B 1 167 ? 10.117 -9.43 4.395 1 98.31 167 LEU B N 1
ATOM 3488 C CA . LEU B 1 167 ? 8.844 -9.242 3.709 1 98.31 167 LEU B CA 1
ATOM 3489 C C . LEU B 1 167 ? 8.141 -10.578 3.502 1 98.31 167 LEU B C 1
ATOM 3491 O O . LEU B 1 167 ? 6.949 -10.711 3.799 1 98.31 167 LEU B O 1
ATOM 3495 N N . ILE B 1 168 ? 8.844 -11.562 3.023 1 98.38 168 ILE B N 1
ATOM 3496 C CA . ILE B 1 168 ? 8.281 -12.867 2.693 1 98.38 168 ILE B CA 1
ATOM 3497 C C . ILE B 1 168 ? 7.742 -13.523 3.959 1 98.38 168 ILE B C 1
ATOM 3499 O O . ILE B 1 168 ? 6.617 -14.031 3.971 1 98.38 168 ILE B O 1
ATOM 3503 N N . GLU B 1 169 ? 8.547 -13.539 4.957 1 97.81 169 GLU B N 1
ATOM 3504 C CA . GLU B 1 169 ? 8.109 -14.148 6.211 1 97.81 169 GLU B CA 1
ATOM 3505 C C . GLU B 1 169 ? 6.871 -13.453 6.762 1 97.81 169 GLU B C 1
ATOM 3507 O O . GLU B 1 169 ? 5.934 -14.109 7.219 1 97.81 169 GLU B O 1
ATOM 3512 N N . TYR B 1 170 ? 6.895 -12.148 6.742 1 97.38 170 TYR B N 1
ATOM 3513 C CA . TYR B 1 170 ? 5.723 -11.406 7.18 1 97.38 170 TYR B CA 1
ATOM 3514 C C . TYR B 1 170 ? 4.488 -11.805 6.379 1 97.38 170 TYR B C 1
ATOM 3516 O O . TYR B 1 170 ? 3.432 -12.086 6.953 1 97.38 170 TYR B O 1
ATOM 3524 N N . TRP B 1 171 ? 4.652 -11.883 5.082 1 94.94 171 TRP B N 1
ATOM 3525 C CA . TRP B 1 171 ? 3.51 -12.156 4.215 1 94.94 171 TRP B CA 1
ATOM 3526 C C . TRP B 1 171 ? 2.957 -13.555 4.465 1 94.94 171 TRP B C 1
ATOM 3528 O O . TRP B 1 171 ? 1.746 -13.734 4.605 1 94.94 171 TRP B O 1
ATOM 3538 N N . MET B 1 172 ? 3.785 -14.484 4.527 1 97 172 MET B N 1
ATOM 3539 C CA . MET B 1 172 ? 3.338 -15.875 4.613 1 97 172 MET B CA 1
ATOM 3540 C C . MET B 1 172 ? 2.781 -16.188 6 1 97 172 MET B C 1
ATOM 3542 O O . MET B 1 172 ? 1.944 -17.078 6.156 1 97 172 MET B O 1
ATOM 3546 N N . ARG B 1 173 ? 3.158 -15.406 7.004 1 95.88 173 ARG B N 1
ATOM 3547 C CA . ARG B 1 173 ? 2.742 -15.695 8.375 1 95.88 173 ARG B CA 1
ATOM 3548 C C . ARG B 1 173 ? 1.815 -14.602 8.898 1 95.88 173 ARG B C 1
ATOM 3550 O O . ARG B 1 173 ? 1.55 -14.531 10.102 1 95.88 173 ARG B O 1
ATOM 3557 N N . ARG B 1 174 ? 1.346 -13.758 8.039 1 92.12 174 ARG B N 1
ATOM 3558 C CA . ARG B 1 174 ? 0.518 -12.633 8.453 1 92.12 174 ARG B CA 1
ATOM 3559 C C . ARG B 1 174 ? -0.755 -13.109 9.141 1 92.12 174 ARG B C 1
ATOM 3561 O O . ARG B 1 174 ? -1.206 -14.234 8.914 1 92.12 174 ARG B O 1
ATOM 3568 N N . THR B 1 175 ? -1.385 -12.219 9.875 1 87.06 175 THR B N 1
ATOM 3569 C CA . THR B 1 175 ? -2.482 -12.562 10.773 1 87.06 175 THR B CA 1
ATOM 3570 C C . THR B 1 175 ? -3.783 -12.734 9.992 1 87.06 175 THR B C 1
ATOM 3572 O O . THR B 1 175 ? -4.691 -13.438 10.445 1 87.06 175 THR B O 1
ATOM 3575 N N . THR B 1 176 ? -3.965 -12.141 8.891 1 87.06 176 THR B N 1
ATOM 3576 C CA . THR B 1 176 ? -5.234 -12.125 8.172 1 87.06 176 THR B CA 1
ATOM 3577 C C . THR B 1 176 ? -5.453 -13.453 7.449 1 87.06 176 THR B C 1
ATOM 3579 O O . THR B 1 176 ? -6.398 -14.188 7.758 1 87.06 176 THR B O 1
ATOM 3582 N N . VAL B 1 177 ? -4.531 -13.82 6.504 1 92.62 177 VAL B N 1
ATOM 3583 C CA . VAL B 1 177 ? -4.777 -15.016 5.699 1 92.62 177 VAL B CA 1
ATOM 3584 C C . VAL B 1 177 ? -3.506 -15.859 5.629 1 92.62 177 VAL B C 1
ATOM 3586 O O . VAL B 1 177 ? -3.396 -16.766 4.789 1 92.62 177 VAL B O 1
ATOM 3589 N N . GLY B 1 178 ? -2.555 -15.625 6.457 1 95.5 178 GLY B N 1
ATOM 3590 C CA . GLY B 1 178 ? -1.327 -16.406 6.465 1 95.5 178 GLY B CA 1
ATOM 3591 C C . GLY B 1 178 ? -1.533 -17.844 6.914 1 95.5 178 GLY B C 1
ATOM 3592 O O . GLY B 1 178 ? -2.668 -18.281 7.133 1 95.5 178 GLY B O 1
ATOM 3593 N N . VAL B 1 179 ? -0.462 -18.594 6.973 1 97.94 179 VAL B N 1
ATOM 3594 C CA . VAL B 1 179 ? -0.52 -20 7.355 1 97.94 179 VAL B CA 1
ATOM 3595 C C . VAL B 1 179 ? -1.1 -20.125 8.758 1 97.94 179 VAL B C 1
ATOM 3597 O O . VAL B 1 179 ? -0.832 -19.297 9.633 1 97.94 179 VAL B O 1
ATOM 3600 N N . VAL B 1 180 ? -1.874 -21.156 8.977 1 97.69 180 VAL B N 1
ATOM 3601 C CA . VAL B 1 180 ? -2.473 -21.422 10.281 1 97.69 180 VAL B CA 1
ATOM 3602 C C . VAL B 1 180 ? -1.399 -21.906 11.25 1 97.69 180 VAL B C 1
ATOM 3604 O O . VAL B 1 180 ? -1.308 -21.422 12.383 1 97.69 180 VAL B O 1
ATOM 3607 N N . ASP B 1 181 ? -0.625 -22.906 10.828 1 97.31 181 ASP B N 1
ATOM 3608 C CA . ASP B 1 181 ? 0.538 -23.406 11.555 1 97.31 181 ASP B CA 1
ATOM 3609 C C . ASP B 1 181 ? 1.825 -22.766 11.031 1 97.31 181 ASP B C 1
ATOM 3611 O O . ASP B 1 181 ? 2.299 -23.125 9.945 1 97.31 181 ASP B O 1
ATOM 3615 N N . PRO B 1 182 ? 2.354 -21.859 11.742 1 95.38 182 PRO B N 1
ATOM 3616 C CA . PRO B 1 182 ? 3.541 -21.172 11.234 1 95.38 182 PRO B CA 1
ATOM 3617 C C . PRO B 1 182 ? 4.699 -22.125 10.945 1 95.38 182 PRO B C 1
ATOM 3619 O O . PRO B 1 182 ? 5.598 -21.781 10.172 1 95.38 182 PRO B O 1
ATOM 3622 N N . THR B 1 183 ? 4.68 -23.266 11.531 1 96.31 183 THR B N 1
ATOM 3623 C CA . THR B 1 183 ? 5.773 -24.203 11.32 1 96.31 183 THR B CA 1
ATOM 3624 C C . THR B 1 183 ? 5.59 -24.969 10.008 1 96.31 183 THR B C 1
ATOM 3626 O O . THR B 1 183 ? 6.488 -25.688 9.578 1 96.31 183 THR B O 1
ATOM 3629 N N . SER B 1 184 ? 4.418 -24.766 9.344 1 97 184 SER B N 1
ATOM 3630 C CA . SER B 1 184 ? 4.156 -25.438 8.078 1 97 184 SER B CA 1
ATOM 3631 C C . SER B 1 184 ? 5.066 -24.906 6.973 1 97 184 SER B C 1
ATOM 3633 O O . SER B 1 184 ? 5.27 -25.562 5.953 1 97 184 SER B O 1
ATOM 3635 N N . VAL B 1 185 ? 5.578 -23.703 7.113 1 97.44 185 VAL B N 1
ATOM 3636 C CA . VAL B 1 185 ? 6.605 -23.141 6.234 1 97.44 185 VAL B CA 1
ATOM 3637 C C . VAL B 1 185 ? 7.949 -23.125 6.957 1 97.44 185 VAL B C 1
ATOM 3639 O O . VAL B 1 185 ? 8.18 -22.281 7.82 1 97.44 185 VAL B O 1
ATOM 3642 N N . GLU B 1 186 ? 8.781 -23.984 6.543 1 97.25 186 GLU B N 1
ATOM 3643 C CA . GLU B 1 186 ? 10.07 -24.141 7.215 1 97.25 186 GLU B CA 1
ATOM 3644 C C . GLU B 1 186 ? 10.992 -22.953 6.902 1 97.25 186 GLU B C 1
ATOM 3646 O O . GLU B 1 186 ? 10.867 -22.328 5.852 1 97.25 186 GLU B O 1
ATOM 3651 N N . PRO B 1 187 ? 11.977 -22.719 7.801 1 97.38 187 PRO B N 1
ATOM 3652 C CA . PRO B 1 187 ? 12.953 -21.656 7.539 1 97.38 187 PRO B CA 1
ATOM 3653 C C . PRO B 1 187 ? 13.664 -21.828 6.199 1 97.38 187 PRO B C 1
ATOM 3655 O O . PRO B 1 187 ? 13.922 -20.828 5.512 1 97.38 187 PRO B O 1
ATOM 3658 N N . ASP B 1 188 ? 13.898 -23.062 5.812 1 97.5 188 ASP B N 1
ATOM 3659 C CA . ASP B 1 188 ? 14.586 -23.312 4.551 1 97.5 188 ASP B CA 1
ATOM 3660 C C . ASP B 1 188 ? 13.742 -22.844 3.365 1 97.5 188 ASP B C 1
ATOM 3662 O O . ASP B 1 188 ? 14.273 -22.391 2.352 1 97.5 188 ASP B O 1
ATOM 3666 N N . ALA B 1 189 ? 12.5 -23.047 3.482 1 98.31 189 ALA B N 1
ATOM 3667 C CA . ALA B 1 189 ? 11.609 -22.578 2.424 1 98.31 189 ALA B CA 1
ATOM 3668 C C . ALA B 1 189 ? 11.633 -21.047 2.322 1 98.31 189 ALA B C 1
ATOM 3670 O O . ALA B 1 189 ? 11.75 -20.5 1.228 1 98.31 189 ALA B O 1
ATOM 3671 N N . LEU B 1 190 ? 11.539 -20.406 3.469 1 98.44 190 LEU B N 1
ATOM 3672 C CA . LEU B 1 190 ? 11.609 -18.953 3.494 1 98.44 190 LEU B CA 1
ATOM 3673 C C . LEU B 1 190 ? 12.93 -18.469 2.914 1 98.44 190 LEU B C 1
ATOM 3675 O O . LEU B 1 190 ? 12.961 -17.5 2.15 1 98.44 190 LEU B O 1
ATOM 3679 N N . ASP B 1 191 ? 14.008 -19.141 3.273 1 98.56 191 ASP B N 1
ATOM 3680 C CA . ASP B 1 191 ? 15.328 -18.781 2.768 1 98.56 191 ASP B CA 1
ATOM 3681 C C . ASP B 1 191 ? 15.398 -18.938 1.251 1 98.56 191 ASP B C 1
ATOM 3683 O O . ASP B 1 191 ? 16 -18.125 0.559 1 98.56 191 ASP B O 1
ATOM 3687 N N . GLU B 1 192 ? 14.766 -19.969 0.778 1 98.56 192 GLU B N 1
ATOM 3688 C CA . GLU B 1 192 ? 14.758 -20.203 -0.661 1 98.56 192 GLU B CA 1
ATOM 3689 C C . GLU B 1 192 ? 13.984 -19.125 -1.403 1 98.56 192 GLU B C 1
ATOM 3691 O O . GLU B 1 192 ? 14.438 -18.625 -2.441 1 98.56 192 GLU B O 1
ATOM 3696 N N . TYR B 1 193 ? 12.867 -18.797 -0.937 1 98.81 193 TYR B N 1
ATOM 3697 C CA . TYR B 1 193 ? 12.086 -17.734 -1.562 1 98.81 193 TYR B CA 1
ATOM 3698 C C . TYR B 1 193 ? 12.828 -16.406 -1.507 1 98.81 193 TYR B C 1
ATOM 3700 O O . TYR B 1 193 ? 12.828 -15.648 -2.479 1 98.81 193 TYR B O 1
ATOM 3708 N N . ALA B 1 194 ? 13.469 -16.156 -0.376 1 98.81 194 ALA B N 1
ATOM 3709 C CA . ALA B 1 194 ? 14.242 -14.922 -0.224 1 98.81 194 ALA B CA 1
ATOM 3710 C C . ALA B 1 194 ? 15.422 -14.891 -1.188 1 98.81 194 ALA B C 1
ATOM 3712 O O . ALA B 1 194 ? 15.695 -13.867 -1.817 1 98.81 194 ALA B O 1
ATOM 3713 N N . ARG B 1 195 ? 16.125 -16 -1.27 1 98.62 195 ARG B N 1
ATOM 3714 C CA . ARG B 1 195 ? 17.25 -16.125 -2.209 1 98.62 195 ARG B CA 1
ATOM 3715 C C . ARG B 1 195 ? 16.797 -15.789 -3.629 1 98.62 195 ARG B C 1
ATOM 3717 O O . ARG B 1 195 ? 17.469 -15.039 -4.34 1 98.62 195 ARG B O 1
ATOM 3724 N N . ALA B 1 196 ? 15.688 -16.359 -4.012 1 98.69 196 ALA B N 1
ATOM 3725 C CA . ALA B 1 196 ? 15.172 -16.188 -5.363 1 98.69 196 ALA B CA 1
ATOM 3726 C C . ALA B 1 196 ? 14.805 -14.719 -5.617 1 98.69 196 ALA B C 1
ATOM 3728 O O . ALA B 1 196 ? 15.164 -14.156 -6.652 1 98.69 196 ALA B O 1
ATOM 3729 N N . MET B 1 197 ? 14.141 -14.109 -4.691 1 98.56 197 MET B N 1
ATOM 3730 C CA . MET B 1 197 ? 13.664 -12.734 -4.848 1 98.56 197 MET B CA 1
ATOM 3731 C C . MET B 1 197 ? 14.836 -11.75 -4.812 1 98.56 197 MET B C 1
ATOM 3733 O O . MET B 1 197 ? 14.766 -10.68 -5.418 1 98.56 197 MET B O 1
ATOM 3737 N N . ALA B 1 198 ? 15.922 -12.125 -4.188 1 98.62 198 ALA B N 1
ATOM 3738 C CA . ALA B 1 198 ? 17.062 -11.234 -3.992 1 98.62 198 ALA B CA 1
ATOM 3739 C C . ALA B 1 198 ? 17.984 -11.242 -5.211 1 98.62 198 ALA B C 1
ATOM 3741 O O . ALA B 1 198 ? 18.922 -10.453 -5.293 1 98.62 198 ALA B O 1
ATOM 3742 N N . GLN B 1 199 ? 17.734 -12.109 -6.176 1 98.38 199 GLN B N 1
ATOM 3743 C CA . GLN B 1 199 ? 18.547 -12.148 -7.391 1 98.38 199 GLN B CA 1
ATOM 3744 C C . GLN B 1 199 ? 18.438 -10.844 -8.172 1 98.38 199 GLN B C 1
ATOM 3746 O O . GLN B 1 199 ? 17.453 -10.109 -8.016 1 98.38 199 GLN B O 1
ATOM 3751 N N . PRO B 1 200 ? 19.484 -10.578 -9.016 1 97.62 200 PRO B N 1
ATOM 3752 C CA . PRO B 1 200 ? 19.328 -9.422 -9.906 1 97.62 200 PRO B CA 1
ATOM 3753 C C . PRO B 1 200 ? 18.031 -9.469 -10.711 1 97.62 200 PRO B C 1
ATOM 3755 O O . PRO B 1 200 ? 17.75 -10.469 -11.375 1 97.62 200 PRO B O 1
ATOM 3758 N N . GLY B 1 201 ? 17.203 -8.453 -10.539 1 97.81 201 GLY B N 1
ATOM 3759 C CA . GLY B 1 201 ? 15.93 -8.375 -11.242 1 97.81 201 GLY B CA 1
ATOM 3760 C C . GLY B 1 201 ? 14.805 -9.094 -10.516 1 97.81 201 GLY B C 1
ATOM 3761 O O . GLY B 1 201 ? 13.641 -9.016 -10.93 1 97.81 201 GLY B O 1
ATOM 3762 N N . GLY B 1 202 ? 15.125 -9.859 -9.453 1 98.5 202 GLY B N 1
ATOM 3763 C CA . GLY B 1 202 ? 14.133 -10.664 -8.758 1 98.5 202 GLY B CA 1
ATOM 3764 C C . GLY B 1 202 ? 13.016 -9.836 -8.148 1 98.5 202 GLY B C 1
ATOM 3765 O O . GLY B 1 202 ? 11.844 -10.195 -8.258 1 98.5 202 GLY B O 1
ATOM 3766 N N . LEU B 1 203 ? 13.391 -8.711 -7.473 1 98.69 203 LEU B N 1
ATOM 3767 C CA . LEU B 1 203 ? 12.367 -7.828 -6.926 1 98.69 203 LEU B CA 1
ATOM 3768 C C . LEU B 1 203 ? 11.516 -7.227 -8.039 1 98.69 203 LEU B C 1
ATOM 3770 O O . LEU B 1 203 ? 10.289 -7.25 -7.965 1 98.69 203 LEU B O 1
ATOM 3774 N N . ARG B 1 204 ? 12.172 -6.75 -9.086 1 98.31 204 ARG B N 1
ATOM 3775 C CA . ARG B 1 204 ? 11.453 -6.16 -10.219 1 98.31 204 ARG B CA 1
ATOM 3776 C C . ARG B 1 204 ? 10.492 -7.164 -10.836 1 98.31 204 ARG B C 1
ATOM 3778 O O . ARG B 1 204 ? 9.32 -6.855 -11.062 1 98.31 204 ARG B O 1
ATOM 3785 N N . GLY B 1 205 ? 11.016 -8.336 -11.156 1 98.5 205 GLY B N 1
ATOM 3786 C CA . GLY B 1 205 ? 10.18 -9.367 -11.758 1 98.5 205 GLY B CA 1
ATOM 3787 C C . GLY B 1 205 ? 9.016 -9.781 -10.875 1 98.5 205 GLY B C 1
ATOM 3788 O O . GLY B 1 205 ? 7.887 -9.93 -11.359 1 98.5 205 GLY B O 1
ATOM 3789 N N . SER B 1 206 ? 9.305 -9.953 -9.578 1 98.06 206 SER B N 1
ATOM 3790 C CA . SER B 1 206 ? 8.289 -10.336 -8.609 1 98.06 206 SER B CA 1
ATOM 3791 C C . SER B 1 206 ? 7.16 -9.312 -8.547 1 98.06 206 SER B C 1
ATOM 3793 O O . SER B 1 206 ? 5.984 -9.664 -8.648 1 98.06 206 SER B O 1
ATOM 3795 N N . PHE B 1 207 ? 7.473 -8.023 -8.469 1 98.69 207 PHE B N 1
ATOM 3796 C CA . PHE B 1 207 ? 6.484 -6.965 -8.336 1 98.69 207 PHE B CA 1
ATOM 3797 C C . PHE B 1 207 ? 5.805 -6.688 -9.672 1 98.69 207 PHE B C 1
ATOM 3799 O O . PHE B 1 207 ? 4.641 -6.285 -9.711 1 98.69 207 PHE B O 1
ATOM 3806 N N . ALA B 1 208 ? 6.488 -6.98 -10.789 1 98.69 208 ALA B N 1
ATOM 3807 C CA . ALA B 1 208 ? 5.938 -6.73 -12.117 1 98.69 208 ALA B CA 1
ATOM 3808 C C . ALA B 1 208 ? 4.691 -7.574 -12.359 1 98.69 208 ALA B C 1
ATOM 3810 O O . ALA B 1 208 ? 3.795 -7.172 -13.102 1 98.69 208 ALA B O 1
ATOM 3811 N N . LEU B 1 209 ? 4.625 -8.695 -11.688 1 98.62 209 LEU B N 1
ATOM 3812 C CA . LEU B 1 209 ? 3.438 -9.531 -11.797 1 98.62 209 LEU B CA 1
ATOM 3813 C C . LEU B 1 209 ? 2.203 -8.797 -11.289 1 98.62 209 LEU B C 1
ATOM 3815 O O . LEU B 1 209 ? 1.098 -9.008 -11.797 1 98.62 209 LEU B O 1
ATOM 3819 N N . TYR B 1 210 ? 2.352 -7.953 -10.32 1 98.5 210 TYR B N 1
ATOM 3820 C CA . TYR B 1 210 ? 1.253 -7.148 -9.797 1 98.5 210 TYR B CA 1
ATOM 3821 C C . TYR B 1 210 ? 1.049 -5.891 -10.633 1 98.5 210 TYR B C 1
ATOM 3823 O O . TYR B 1 210 ? -0.086 -5.457 -10.844 1 98.5 210 TYR B O 1
ATOM 3831 N N . ARG B 1 211 ? 2.113 -5.316 -11.133 1 98.25 211 ARG B N 1
ATOM 3832 C CA . ARG B 1 211 ? 2.023 -4.098 -11.938 1 98.25 211 ARG B CA 1
ATOM 3833 C C . ARG B 1 211 ? 1.261 -4.352 -13.234 1 98.25 211 ARG B C 1
ATOM 3835 O O . ARG B 1 211 ? 0.732 -3.416 -13.836 1 98.25 211 ARG B O 1
ATOM 3842 N N . ALA B 1 212 ? 1.15 -5.598 -13.594 1 98.69 212 ALA B N 1
ATOM 3843 C CA . ALA B 1 212 ? 0.48 -5.969 -14.844 1 98.69 212 ALA B CA 1
ATOM 3844 C C . ALA B 1 212 ? -1.025 -6.105 -14.63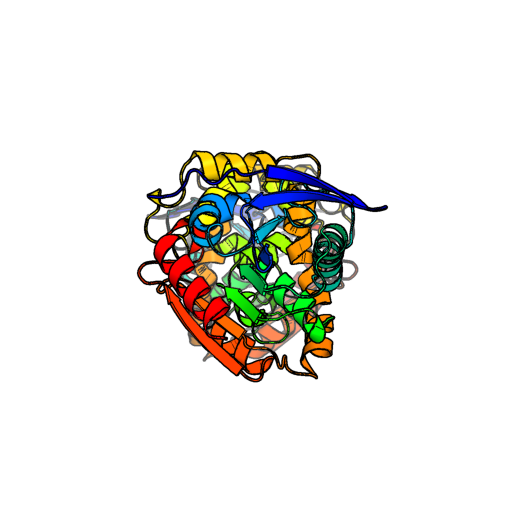3 1 98.69 212 ALA B C 1
ATOM 3846 O O . ALA B 1 212 ? -1.776 -6.293 -15.594 1 98.69 212 ALA B O 1
ATOM 3847 N N . ILE B 1 213 ? -1.508 -5.973 -13.43 1 98.62 213 ILE B N 1
ATOM 3848 C CA . ILE B 1 213 ? -2.889 -6.293 -13.086 1 98.62 213 ILE B CA 1
ATOM 3849 C C . ILE B 1 213 ? -3.842 -5.418 -13.891 1 98.62 213 ILE B C 1
ATOM 3851 O O . ILE B 1 213 ? -4.871 -5.895 -14.383 1 98.62 213 ILE B O 1
ATOM 3855 N N . PRO B 1 214 ? -3.545 -4.109 -14.102 1 98.12 214 PRO B N 1
ATOM 3856 C CA . PRO B 1 214 ? -4.473 -3.338 -14.93 1 98.12 214 PRO B CA 1
ATOM 3857 C C . PRO B 1 214 ? -4.637 -3.918 -16.328 1 98.12 214 PRO B C 1
ATOM 3859 O O . PRO B 1 214 ? -5.75 -3.979 -16.859 1 98.12 214 PRO B O 1
ATOM 3862 N N . GLN B 1 215 ? -3.523 -4.34 -16.906 1 98.69 215 GLN B N 1
ATOM 3863 C CA . GLN B 1 215 ? -3.613 -5.012 -18.203 1 98.69 215 GLN B CA 1
ATOM 3864 C C . GLN B 1 215 ? -4.355 -6.34 -18.094 1 98.69 215 GLN B C 1
ATOM 3866 O O . GLN B 1 215 ? -5.168 -6.68 -18.953 1 98.69 215 GLN B O 1
ATOM 3871 N N . ASP B 1 216 ? -4.082 -7.09 -17.062 1 98.88 216 ASP B N 1
ATOM 3872 C CA . ASP B 1 216 ? -4.77 -8.359 -16.828 1 98.88 216 ASP B CA 1
ATOM 3873 C C . ASP B 1 216 ? -6.277 -8.148 -16.734 1 98.88 216 ASP B C 1
ATOM 3875 O O . ASP B 1 216 ? -7.055 -8.977 -17.219 1 98.88 216 ASP B O 1
ATOM 3879 N N . ARG B 1 217 ? -6.699 -7.125 -16.047 1 98.69 217 ARG B N 1
ATOM 3880 C CA . ARG B 1 217 ? -8.117 -6.812 -15.883 1 98.69 217 ARG B CA 1
ATOM 3881 C C . ARG B 1 217 ? -8.797 -6.66 -17.234 1 98.69 217 ARG B C 1
ATOM 3883 O O . ARG B 1 217 ? -9.852 -7.254 -17.484 1 98.69 217 ARG B O 1
ATOM 3890 N N . ALA B 1 218 ? -8.188 -5.859 -18.078 1 98.75 218 ALA B N 1
ATOM 3891 C CA . ALA B 1 218 ? -8.727 -5.672 -19.422 1 98.75 218 ALA B CA 1
ATOM 3892 C C . ALA B 1 218 ? -8.75 -6.992 -20.188 1 98.75 218 ALA B C 1
ATOM 3894 O O . ALA B 1 218 ? -9.75 -7.324 -20.828 1 98.75 218 ALA B O 1
ATOM 3895 N N . ASP B 1 219 ? -7.684 -7.727 -20.109 1 98.88 219 ASP B N 1
ATOM 3896 C CA . ASP B 1 219 ? -7.578 -9.008 -20.797 1 98.88 219 ASP B CA 1
ATOM 3897 C C . ASP B 1 219 ? -8.617 -10 -20.266 1 98.88 219 ASP B C 1
ATOM 3899 O O . ASP B 1 219 ? -9.266 -10.703 -21.047 1 98.88 219 ASP B O 1
ATOM 3903 N N . ASN B 1 220 ? -8.75 -10.062 -18.969 1 98.88 220 ASN B N 1
ATOM 3904 C CA . ASN B 1 220 ? -9.711 -10.977 -18.375 1 98.88 220 ASN B CA 1
ATOM 3905 C C . ASN B 1 220 ? -11.141 -10.648 -18.781 1 98.88 220 ASN B C 1
ATOM 3907 O O . ASN B 1 220 ? -11.953 -11.555 -18.984 1 98.88 220 ASN B O 1
ATOM 3911 N N . ARG B 1 221 ? -11.453 -9.383 -18.875 1 98.62 221 ARG B N 1
ATOM 3912 C CA . ARG B 1 221 ? -12.797 -9.008 -19.312 1 98.62 221 ARG B CA 1
ATOM 3913 C C . ARG B 1 221 ? -13.078 -9.5 -20.719 1 98.62 221 ARG B C 1
ATOM 3915 O O . ARG B 1 221 ? -14.188 -9.93 -21.016 1 98.62 221 ARG B O 1
ATOM 3922 N N . GLU B 1 222 ? -12.055 -9.422 -21.547 1 98.75 222 GLU B N 1
ATOM 3923 C CA . GLU B 1 222 ? -12.195 -9.938 -22.906 1 98.75 222 GLU B CA 1
ATOM 3924 C C . GLU B 1 222 ? -12.289 -11.461 -22.906 1 98.75 222 GLU B C 1
ATOM 3926 O O . GLU B 1 222 ? -13.195 -12.031 -23.516 1 98.75 222 GLU B O 1
ATOM 3931 N N . LEU B 1 223 ? -11.414 -12.102 -22.234 1 98.75 223 LEU B N 1
ATOM 3932 C CA . LEU B 1 223 ? -11.383 -13.562 -22.172 1 98.75 223 LEU B CA 1
ATOM 3933 C C . LEU B 1 223 ? -12.648 -14.109 -21.516 1 98.75 223 LEU B C 1
ATOM 3935 O O . LEU B 1 223 ? -13.156 -15.156 -21.906 1 98.75 223 LEU B O 1
ATOM 3939 N N . GLY B 1 224 ? -13.117 -13.359 -20.547 1 98.38 224 GLY B N 1
ATOM 3940 C CA . GLY B 1 224 ? -14.25 -13.797 -19.734 1 98.38 224 GLY B CA 1
ATOM 3941 C C . GLY B 1 224 ? -15.57 -13.703 -20.469 1 98.38 224 GLY B C 1
ATOM 3942 O O . GLY B 1 224 ? -16.609 -14.156 -19.969 1 98.38 224 GLY B O 1
ATOM 3943 N N . ARG B 1 225 ? -15.562 -13.141 -21.688 1 98.12 225 ARG B N 1
ATOM 3944 C CA . ARG B 1 225 ? -16.781 -13.109 -22.5 1 98.12 225 ARG B CA 1
ATOM 3945 C C . ARG B 1 225 ? -17.234 -14.523 -22.859 1 98.12 225 ARG B C 1
ATOM 3947 O O . ARG B 1 225 ? -18.406 -14.75 -23.125 1 98.12 225 ARG B O 1
ATOM 3954 N N . THR B 1 226 ? -16.312 -15.445 -22.938 1 98.5 226 THR B N 1
ATOM 3955 C CA . THR B 1 226 ? -16.594 -16.859 -23.125 1 98.5 226 THR B CA 1
ATOM 3956 C C . THR B 1 226 ? -16.188 -17.672 -21.891 1 98.5 226 THR B C 1
ATOM 3958 O O . THR B 1 226 ? -15.016 -17.703 -21.531 1 98.5 226 THR B O 1
ATOM 3961 N N . LYS B 1 227 ? -17.109 -18.312 -21.344 1 98.69 227 LYS B N 1
ATOM 3962 C CA . LYS B 1 227 ? -16.828 -19.094 -20.125 1 98.69 227 LYS B CA 1
ATOM 3963 C C . LYS B 1 227 ? -16.016 -20.344 -20.469 1 98.69 227 LYS B C 1
ATOM 3965 O O . LYS B 1 227 ? -16.172 -20.922 -21.531 1 98.69 227 LYS B O 1
ATOM 3970 N N . LEU B 1 228 ? -15.172 -20.688 -19.5 1 98.81 228 LEU B N 1
ATOM 3971 C CA . LEU B 1 228 ? -14.453 -21.953 -19.625 1 98.81 228 LEU B CA 1
ATOM 3972 C C . LEU B 1 228 ? -15.422 -23.125 -19.656 1 98.81 228 LEU B C 1
ATOM 3974 O O . LEU B 1 228 ? -16.312 -23.234 -18.812 1 98.81 228 LEU B O 1
ATOM 3978 N N . ALA B 1 229 ? -15.242 -24.047 -20.547 1 98.25 229 ALA B N 1
ATOM 3979 C CA . ALA B 1 229 ? -16.156 -25.172 -20.703 1 98.25 229 ALA B CA 1
ATOM 3980 C C . ALA B 1 229 ? -15.633 -26.406 -19.969 1 98.25 229 ALA B C 1
ATOM 3982 O O . ALA B 1 229 ? -16.406 -27.297 -19.625 1 98.25 229 ALA B O 1
ATOM 3983 N N . MET B 1 230 ? -14.25 -26.484 -19.828 1 98.25 230 MET B N 1
ATOM 3984 C CA . MET B 1 230 ? -13.688 -27.641 -19.141 1 98.25 230 MET B CA 1
ATOM 3985 C C . MET B 1 230 ? -13.992 -27.594 -17.656 1 98.25 230 MET B C 1
ATOM 3987 O O . MET B 1 230 ? -14.312 -26.531 -17.109 1 98.25 230 MET B O 1
ATOM 3991 N N . PRO B 1 231 ? -13.93 -28.719 -16.922 1 98.44 231 PRO B N 1
ATOM 3992 C CA . PRO B 1 231 ? -14.156 -28.703 -15.477 1 98.44 231 PRO B CA 1
ATOM 3993 C C . PRO B 1 231 ? -13.164 -27.812 -14.727 1 98.44 231 PRO B C 1
ATOM 3995 O O . PRO B 1 231 ? -11.977 -27.812 -15.047 1 98.44 231 PRO B O 1
ATOM 3998 N N . VAL B 1 232 ? -13.656 -27.062 -13.773 1 98.81 232 VAL B N 1
ATOM 3999 C CA . VAL B 1 232 ? -12.844 -26.156 -12.961 1 98.81 232 VAL B CA 1
ATOM 4000 C C . VAL B 1 232 ? -13.016 -26.516 -11.484 1 98.81 232 VAL B C 1
ATOM 4002 O O . VAL B 1 232 ? -14.133 -26.719 -11.016 1 98.81 232 VAL B O 1
ATOM 4005 N N . LEU B 1 233 ? -11.938 -26.625 -10.781 1 98.81 233 LEU B N 1
ATOM 4006 C CA . LEU B 1 233 ? -11.93 -26.781 -9.336 1 98.81 233 LEU B CA 1
ATOM 4007 C C . LEU B 1 233 ? -11.438 -25.516 -8.656 1 98.81 233 LEU B C 1
ATOM 4009 O O . LEU B 1 233 ? -10.328 -25.047 -8.93 1 98.81 233 LEU B O 1
ATOM 4013 N N . ALA B 1 234 ? -12.258 -24.922 -7.852 1 98.75 234 ALA B N 1
ATOM 4014 C CA . ALA B 1 234 ? -11.867 -23.812 -7 1 98.75 234 ALA B CA 1
ATOM 4015 C C . ALA B 1 234 ? -11.531 -24.281 -5.59 1 98.75 234 ALA B C 1
ATOM 4017 O O . ALA B 1 234 ? -12.367 -24.906 -4.926 1 98.75 234 ALA B O 1
ATOM 4018 N N . VAL B 1 235 ? -10.32 -24 -5.129 1 98.75 235 VAL B N 1
ATOM 4019 C CA . VAL B 1 235 ? -9.867 -24.469 -3.826 1 98.75 235 VAL B CA 1
ATOM 4020 C C . VAL B 1 235 ? -9.578 -23.281 -2.916 1 98.75 235 VAL B C 1
ATOM 4022 O O . VAL B 1 235 ? -8.969 -22.297 -3.344 1 98.75 235 VAL B O 1
ATOM 4025 N N . GLU B 1 236 ? -9.984 -23.359 -1.722 1 98.19 236 GLU B N 1
ATOM 4026 C CA . GLU B 1 236 ? -9.75 -22.328 -0.722 1 98.19 236 GLU B CA 1
ATOM 4027 C C . GLU B 1 236 ? -9.328 -22.938 0.614 1 98.19 236 GLU B C 1
ATOM 4029 O O . GLU B 1 236 ? -9.719 -24.062 0.944 1 98.19 236 GLU B O 1
ATOM 4034 N N . GLY B 1 237 ? -8.438 -22.25 1.324 1 97.88 237 GLY B N 1
ATOM 4035 C CA . GLY B 1 237 ? -8.188 -22.609 2.711 1 97.88 237 GLY B CA 1
ATOM 4036 C C . GLY B 1 237 ? -9.281 -22.156 3.654 1 97.88 237 GLY B C 1
ATOM 4037 O O . GLY B 1 237 ? -9.852 -21.078 3.486 1 97.88 237 GLY B O 1
ATOM 4038 N N . GLU B 1 238 ? -9.562 -22.922 4.637 1 97.19 238 GLU B N 1
ATOM 4039 C CA . GLU B 1 238 ? -10.594 -22.609 5.617 1 97.19 238 GLU B CA 1
ATOM 4040 C C . GLU B 1 238 ? -10.367 -21.219 6.223 1 97.19 238 GLU B C 1
ATOM 4042 O O . GLU B 1 238 ? -11.32 -20.5 6.516 1 97.19 238 GLU B O 1
ATOM 4047 N N . HIS B 1 239 ? -9.125 -20.859 6.355 1 96.38 239 HIS B N 1
ATOM 4048 C CA . HIS B 1 239 ? -8.75 -19.594 6.957 1 96.38 239 HIS B CA 1
ATOM 4049 C C . HIS B 1 239 ? -8.039 -18.688 5.953 1 96.38 239 HIS B C 1
ATOM 4051 O O . HIS B 1 239 ? -7.258 -17.812 6.336 1 96.38 239 HIS B O 1
ATOM 4057 N N . GLY B 1 240 ? -8.203 -18.984 4.645 1 96.06 240 GLY B N 1
ATOM 4058 C CA . GLY B 1 240 ? -7.617 -18.172 3.588 1 96.06 240 GLY B CA 1
ATOM 4059 C C . GLY B 1 240 ? -8.547 -17.094 3.082 1 96.06 240 GLY B C 1
ATOM 4060 O O . GLY B 1 240 ? -9.219 -16.422 3.873 1 96.06 240 GLY B O 1
ATOM 4061 N N . GLN B 1 241 ? -8.477 -16.844 1.823 1 90.81 241 GLN B N 1
ATOM 4062 C CA . GLN B 1 241 ? -9.359 -15.875 1.173 1 90.81 241 GLN B CA 1
ATOM 4063 C C . GLN B 1 241 ? -10.734 -16.484 0.894 1 90.81 241 GLN B C 1
ATOM 4065 O O . GLN B 1 241 ? -11.156 -16.578 -0.26 1 90.81 241 GLN B O 1
ATOM 4070 N N . ALA B 1 242 ? -11.484 -16.719 1.914 1 84.12 242 ALA B N 1
ATOM 4071 C CA . ALA B 1 242 ? -12.711 -17.516 1.864 1 84.12 242 ALA B CA 1
ATOM 4072 C C . ALA B 1 242 ? -13.727 -16.875 0.91 1 84.12 242 ALA B C 1
ATOM 4074 O O . ALA B 1 242 ? -14.016 -15.688 1.001 1 84.12 242 ALA B O 1
ATOM 4075 N N . GLY B 1 243 ? -14.109 -17.656 0 1 89.69 243 GLY B N 1
ATOM 4076 C CA . GLY B 1 243 ? -15.203 -17.312 -0.888 1 89.69 243 GLY B CA 1
ATOM 4077 C C . GLY B 1 243 ? -14.75 -16.672 -2.182 1 89.69 243 GLY B C 1
ATOM 4078 O O . GLY B 1 243 ? -15.492 -16.625 -3.162 1 89.69 243 GLY B O 1
ATOM 4079 N N . HIS B 1 244 ? -13.562 -16.25 -2.305 1 93.25 244 HIS B N 1
ATOM 4080 C CA . HIS B 1 244 ? -13.125 -15.461 -3.453 1 93.25 244 HIS B CA 1
ATOM 4081 C C . HIS B 1 244 ? -12.867 -16.344 -4.668 1 93.25 244 HIS B C 1
ATOM 4083 O O . HIS B 1 244 ? -13.297 -16.016 -5.777 1 93.25 244 HIS B O 1
ATOM 4089 N N . SER B 1 245 ? -12.195 -17.5 -4.441 1 97.75 245 SER B N 1
ATOM 4090 C CA . SER B 1 245 ? -11.867 -18.375 -5.559 1 97.75 245 SER B CA 1
ATOM 4091 C C . SER B 1 245 ? -13.133 -18.938 -6.207 1 97.75 245 SER B C 1
ATOM 4093 O O . SER B 1 245 ? -13.266 -18.922 -7.43 1 97.75 245 SER B O 1
ATOM 4095 N N . THR B 1 246 ? -14.023 -19.406 -5.359 1 98 246 THR B N 1
ATOM 4096 C CA . THR B 1 246 ? -15.258 -20 -5.863 1 98 246 THR B CA 1
ATOM 4097 C C . THR B 1 246 ? -16.109 -18.953 -6.57 1 98 246 THR B C 1
ATOM 4099 O O . THR B 1 246 ? -16.578 -19.188 -7.691 1 98 246 THR B O 1
ATOM 4102 N N . GLU B 1 247 ? -16.281 -17.797 -5.996 1 97.56 247 GLU B N 1
ATOM 4103 C CA . GLU B 1 247 ? -17.141 -16.75 -6.543 1 97.56 247 GLU B CA 1
ATOM 4104 C C . GLU B 1 247 ? -16.609 -16.234 -7.879 1 97.56 247 GLU B C 1
ATOM 4106 O O . GLU B 1 247 ? -17.375 -16.047 -8.828 1 97.56 247 GLU B O 1
ATOM 4111 N N . THR B 1 248 ? -15.352 -16.062 -7.961 1 98.19 248 THR B N 1
ATOM 4112 C CA . THR B 1 248 ? -14.781 -15.516 -9.188 1 98.19 248 THR B CA 1
ATOM 4113 C C . THR B 1 248 ? -14.852 -16.547 -10.32 1 98.19 248 THR B C 1
ATOM 4115 O O . THR B 1 248 ? -15.156 -16.188 -11.461 1 98.19 248 THR B O 1
ATOM 4118 N N . MET B 1 249 ? -14.609 -17.812 -9.992 1 98.56 249 MET B N 1
ATOM 4119 C CA . MET B 1 249 ? -14.602 -18.828 -11.039 1 98.56 249 MET B CA 1
ATOM 4120 C C . MET B 1 249 ? -16.016 -19.094 -11.547 1 98.56 249 MET B C 1
ATOM 4122 O O . MET B 1 249 ? -16.203 -19.391 -12.727 1 98.56 249 MET B O 1
ATOM 4126 N N . LYS B 1 250 ? -17.016 -18.938 -10.688 1 98.5 250 LYS B N 1
ATOM 4127 C CA . LYS B 1 250 ? -18.391 -19.125 -11.109 1 98.5 250 LYS B CA 1
ATOM 4128 C C . LYS B 1 250 ? -18.797 -18.094 -12.148 1 98.5 250 LYS B C 1
ATOM 4130 O O . LYS B 1 250 ? -19.734 -18.312 -12.93 1 98.5 250 LYS B O 1
ATOM 4135 N N . LYS B 1 251 ? -18.109 -17 -12.18 1 98.44 251 LYS B N 1
ATOM 4136 C CA . LYS B 1 251 ? -18.422 -15.938 -13.141 1 98.44 251 LYS B CA 1
ATOM 4137 C C . LYS B 1 251 ? -17.812 -16.25 -14.508 1 98.44 251 LYS B C 1
ATOM 4139 O O . LYS B 1 251 ? -18.297 -15.75 -15.531 1 98.44 251 LYS B O 1
ATOM 4144 N N . VAL B 1 252 ? -16.75 -17.156 -14.555 1 98.81 252 VAL B N 1
ATOM 4145 C CA . VAL B 1 252 ? -16 -17.25 -15.805 1 98.81 252 VAL B CA 1
ATOM 4146 C C . VAL B 1 252 ? -15.914 -18.703 -16.25 1 98.81 252 VAL B C 1
ATOM 4148 O O . VAL B 1 252 ? -15.203 -19.031 -17.203 1 98.81 252 VAL B O 1
ATOM 4151 N N . ALA B 1 253 ? -16.547 -19.656 -15.594 1 98.81 253 ALA B N 1
ATOM 4152 C CA . ALA B 1 253 ? -16.516 -21.078 -15.961 1 98.81 253 ALA B CA 1
ATOM 4153 C C . ALA B 1 253 ? -17.906 -21.703 -15.82 1 98.81 253 ALA B C 1
ATOM 4155 O O . ALA B 1 253 ? -18.672 -21.312 -14.945 1 98.81 253 ALA B O 1
ATOM 4156 N N . ASP B 1 254 ? -18.25 -22.688 -16.625 1 98.5 254 ASP B N 1
ATOM 4157 C CA . ASP B 1 254 ? -19.578 -23.297 -16.672 1 98.5 254 ASP B CA 1
ATOM 4158 C C . ASP B 1 254 ? -19.734 -24.344 -15.578 1 98.5 254 ASP B C 1
ATOM 4160 O O . ASP B 1 254 ? -20.828 -24.547 -15.055 1 98.5 254 ASP B O 1
ATOM 4164 N N . HIS B 1 255 ? -18.672 -25.047 -15.305 1 97.88 255 HIS B N 1
ATOM 4165 C CA . HIS B 1 255 ? -18.703 -26.141 -14.352 1 97.88 255 HIS B CA 1
ATOM 4166 C C . HIS B 1 255 ? -17.641 -25.969 -13.266 1 97.88 255 HIS B C 1
ATOM 4168 O O . HIS B 1 255 ? -16.484 -26.328 -13.461 1 97.88 255 HIS B O 1
ATOM 4174 N N . VAL B 1 256 ? -18.078 -25.5 -12.117 1 98.44 256 VAL B N 1
ATOM 4175 C CA . VAL B 1 256 ? -17.156 -25.203 -11.023 1 98.44 256 VAL B CA 1
ATOM 4176 C C . VAL B 1 256 ? -17.469 -26.094 -9.828 1 98.44 256 VAL B C 1
ATOM 4178 O O . VAL B 1 256 ? -18.594 -26.125 -9.344 1 98.44 256 VAL B O 1
ATOM 4181 N N . THR B 1 257 ? -16.531 -26.891 -9.445 1 97.69 257 THR B N 1
ATOM 4182 C CA . THR B 1 257 ? -16.531 -27.594 -8.164 1 97.69 257 THR B CA 1
ATOM 4183 C C . THR B 1 257 ? -15.664 -26.844 -7.148 1 97.69 257 THR B C 1
ATOM 4185 O O . THR B 1 257 ? -14.703 -26.172 -7.523 1 97.69 257 THR B O 1
ATOM 4188 N N . SER B 1 258 ? -16.047 -26.938 -5.91 1 97.81 258 SER B N 1
ATOM 4189 C CA . SER B 1 258 ? -15.281 -26.234 -4.879 1 97.81 258 SER B CA 1
ATOM 4190 C C . SER B 1 258 ? -14.758 -27.219 -3.832 1 97.81 258 SER B C 1
ATOM 4192 O O . SER B 1 258 ? -15.344 -28.281 -3.611 1 97.81 258 SER B O 1
ATOM 4194 N N . ALA B 1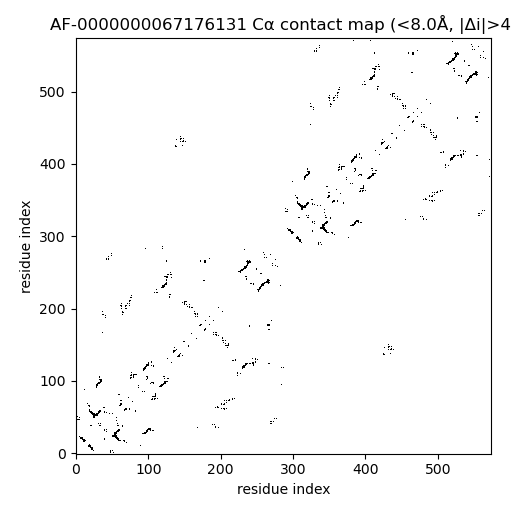 259 ? -13.664 -26.906 -3.27 1 98 259 ALA B N 1
ATOM 4195 C CA . ALA B 1 259 ? -13.078 -27.625 -2.143 1 98 259 ALA B CA 1
ATOM 4196 C C . ALA B 1 259 ? -12.492 -26.656 -1.119 1 98 259 ALA B C 1
ATOM 4198 O O . ALA B 1 259 ? -11.953 -25.609 -1.484 1 98 259 ALA B O 1
ATOM 4199 N N . VAL B 1 260 ? -12.617 -27 0.143 1 98.12 260 VAL B N 1
ATOM 4200 C CA . VAL B 1 260 ? -12.023 -26.234 1.237 1 98.12 260 VAL B CA 1
ATOM 4201 C C . VAL B 1 260 ? -10.992 -27.094 1.967 1 98.12 260 VAL B C 1
ATOM 4203 O O . VAL B 1 260 ? -11.289 -28.234 2.346 1 98.12 260 VAL B O 1
ATOM 4206 N N . ILE B 1 261 ? -9.789 -26.672 2.086 1 98.38 261 ILE B N 1
ATOM 4207 C CA . ILE B 1 261 ? -8.758 -27.359 2.852 1 98.38 261 ILE B CA 1
ATOM 4208 C C . ILE B 1 261 ? -8.82 -26.922 4.316 1 98.38 261 ILE B C 1
ATOM 4210 O O . ILE B 1 261 ? -8.555 -25.766 4.637 1 98.38 261 ILE B O 1
ATOM 4214 N N . ALA B 1 262 ? -9.141 -27.859 5.176 1 96.75 262 ALA B N 1
ATOM 4215 C CA . ALA B 1 262 ? -9.297 -27.562 6.598 1 96.75 262 ALA B CA 1
ATOM 4216 C C . ALA B 1 262 ? -7.973 -27.141 7.223 1 96.75 262 ALA B C 1
ATOM 4218 O O . ALA B 1 262 ? -6.922 -27.703 6.902 1 96.75 262 ALA B O 1
ATOM 4219 N N . ARG B 1 263 ? -8.023 -26.172 8.133 1 96.75 263 ARG B N 1
ATOM 4220 C CA . ARG B 1 263 ? -6.891 -25.688 8.914 1 96.75 263 ARG B CA 1
ATOM 4221 C C . ARG B 1 263 ? -5.797 -25.125 8.016 1 96.75 263 ARG B C 1
ATOM 4223 O O . ARG B 1 263 ? -4.609 -25.297 8.289 1 96.75 263 ARG B O 1
ATOM 4230 N N . ALA B 1 264 ? -6.152 -24.594 6.871 1 97.75 264 ALA B N 1
ATOM 4231 C CA . ALA B 1 264 ? -5.195 -23.953 5.98 1 97.75 264 ALA B CA 1
ATOM 4232 C C . ALA B 1 264 ? -5.566 -22.484 5.746 1 97.75 264 ALA B C 1
ATOM 4234 O O . ALA B 1 264 ? -6.75 -22.141 5.738 1 97.75 264 ALA B O 1
ATOM 4235 N N . GLY B 1 265 ? -4.531 -21.719 5.652 1 98 265 GLY B N 1
ATOM 4236 C CA . GLY B 1 265 ? -4.68 -20.344 5.164 1 98 265 GLY B CA 1
ATOM 4237 C C . GLY B 1 265 ? -4.43 -20.219 3.674 1 98 265 GLY B C 1
ATOM 4238 O O . GLY B 1 265 ? -4.949 -21 2.879 1 98 265 GLY B O 1
ATOM 4239 N N . HIS B 1 266 ? -3.652 -19.219 3.314 1 97.94 266 HIS B N 1
ATOM 4240 C CA . HIS B 1 266 ? -3.482 -18.828 1.92 1 97.94 266 HIS B CA 1
ATOM 4241 C C . HIS B 1 266 ? -2.551 -19.781 1.185 1 97.94 266 HIS B C 1
ATOM 4243 O O . HIS B 1 266 ? -2.469 -19.75 -0.045 1 97.94 266 HIS B O 1
ATOM 4249 N N . TYR B 1 267 ? -1.833 -20.719 1.896 1 98.44 267 TYR B N 1
ATOM 4250 C CA . TYR B 1 267 ? -0.798 -21.547 1.272 1 98.44 267 TYR B CA 1
ATOM 4251 C C . TYR B 1 267 ? -1.043 -23.016 1.534 1 98.44 267 TYR B C 1
ATOM 4253 O O . TYR B 1 267 ? -0.202 -23.703 2.127 1 98.44 267 TYR B O 1
ATOM 4261 N N . PRO B 1 268 ? -2.086 -23.547 0.943 1 98.44 268 PRO B N 1
ATOM 4262 C CA . PRO B 1 268 ? -2.453 -24.922 1.277 1 98.44 268 PRO B CA 1
ATOM 4263 C C . PRO B 1 268 ? -1.39 -25.938 0.86 1 98.44 268 PRO B C 1
ATOM 4265 O O . PRO B 1 268 ? -1.227 -26.969 1.512 1 98.44 268 PRO B O 1
ATOM 4268 N N . ALA B 1 269 ? -0.594 -25.719 -0.195 1 98.69 269 ALA B N 1
ATOM 4269 C CA . ALA B 1 269 ? 0.461 -26.625 -0.616 1 98.69 269 ALA B CA 1
ATOM 4270 C C . ALA B 1 269 ? 1.539 -26.75 0.457 1 98.69 269 ALA B C 1
ATOM 4272 O O . ALA B 1 269 ? 2.148 -27.812 0.613 1 98.69 269 ALA B O 1
ATOM 4273 N N . GLU B 1 270 ? 1.769 -25.672 1.19 1 98.31 270 GLU B N 1
ATOM 4274 C CA . GLU B 1 270 ? 2.734 -25.656 2.285 1 98.31 270 GLU B CA 1
ATOM 4275 C C . GLU B 1 270 ? 2.123 -26.219 3.568 1 98.31 270 GLU B C 1
ATOM 4277 O O . GLU B 1 270 ? 2.783 -26.938 4.316 1 98.31 270 GLU B O 1
ATOM 4282 N N . GLU B 1 271 ? 0.862 -25.953 3.771 1 98.38 271 GLU B N 1
ATOM 4283 C CA . GLU B 1 271 ? 0.233 -26.172 5.07 1 98.38 271 GLU B CA 1
ATOM 4284 C C . GLU B 1 271 ? -0.324 -27.594 5.184 1 98.38 271 GLU B C 1
ATOM 4286 O O . GLU B 1 271 ? -0.086 -28.281 6.176 1 98.38 271 GLU B O 1
ATOM 4291 N N . ASN B 1 272 ? -1.05 -28 4.168 1 98.31 272 ASN B N 1
ATOM 4292 C CA . ASN B 1 272 ? -1.756 -29.266 4.156 1 98.31 272 ASN B CA 1
ATOM 4293 C C . ASN B 1 272 ? -1.615 -29.969 2.809 1 98.31 272 ASN B C 1
ATOM 4295 O O . ASN B 1 272 ? -2.613 -30.25 2.137 1 98.31 272 ASN B O 1
ATOM 4299 N N . PRO B 1 273 ? -0.354 -30.328 2.51 1 98.56 273 PRO B N 1
ATOM 4300 C CA . PRO B 1 273 ? -0.084 -30.875 1.178 1 98.56 273 PRO B CA 1
ATOM 4301 C C . PRO B 1 273 ? -0.851 -32.156 0.902 1 98.56 273 PRO B C 1
ATOM 4303 O O . PRO B 1 273 ? -1.288 -32.406 -0.228 1 98.56 273 PRO B O 1
ATOM 4306 N N . ALA B 1 274 ? -1.028 -33 1.845 1 98.5 274 ALA B N 1
ATOM 4307 C CA . ALA B 1 274 ? -1.727 -34.281 1.633 1 98.5 274 ALA B CA 1
ATOM 4308 C C . ALA B 1 274 ? -3.199 -34.031 1.312 1 98.5 274 ALA B C 1
ATOM 4310 O O . ALA B 1 274 ? -3.75 -34.656 0.398 1 98.5 274 ALA B O 1
ATOM 4311 N N . GLU B 1 275 ? -3.838 -33.188 2.086 1 98.56 275 GLU B N 1
ATOM 4312 C CA . GLU B 1 275 ? -5.242 -32.844 1.848 1 98.56 275 GLU B CA 1
ATOM 4313 C C . GLU B 1 275 ? -5.434 -32.188 0.493 1 98.56 275 GLU B C 1
ATOM 4315 O O . GLU B 1 275 ? -6.383 -32.5 -0.232 1 98.56 275 GLU B O 1
ATOM 4320 N N . LEU B 1 276 ? -4.551 -31.25 0.19 1 98.75 276 LEU B N 1
ATOM 4321 C CA . LEU B 1 276 ? -4.625 -30.594 -1.11 1 98.75 276 LEU B CA 1
ATOM 4322 C C . LEU B 1 276 ? -4.43 -31.594 -2.24 1 98.75 276 LEU B C 1
ATOM 4324 O O . LEU B 1 276 ? -5.191 -31.609 -3.209 1 98.75 276 LEU B O 1
ATOM 4328 N N . ALA B 1 277 ? -3.426 -32.469 -2.123 1 98.69 277 ALA B N 1
ATOM 4329 C CA . ALA B 1 277 ? -3.152 -33.469 -3.148 1 98.69 277 ALA B CA 1
ATOM 4330 C C . ALA B 1 277 ? -4.344 -34.406 -3.328 1 98.69 277 ALA B C 1
ATOM 4332 O O . ALA B 1 277 ? -4.66 -34.812 -4.449 1 98.69 277 ALA B O 1
ATOM 4333 N N . ALA B 1 278 ? -4.957 -34.719 -2.246 1 98.25 278 ALA B N 1
ATOM 4334 C CA . ALA B 1 278 ? -6.133 -35.594 -2.322 1 98.25 278 ALA B CA 1
ATOM 4335 C C . ALA B 1 278 ? -7.258 -34.938 -3.104 1 98.25 278 ALA B C 1
ATOM 4337 O O . ALA B 1 278 ? -7.898 -35.562 -3.947 1 98.25 278 ALA B O 1
ATOM 4338 N N . ALA B 1 279 ? -7.527 -33.656 -2.801 1 98.25 279 ALA B N 1
ATOM 4339 C CA . ALA B 1 279 ? -8.547 -32.906 -3.531 1 98.25 279 ALA B CA 1
ATOM 4340 C C . ALA B 1 279 ? -8.211 -32.844 -5.02 1 98.25 279 ALA B C 1
ATOM 4342 O O . ALA B 1 279 ? -9.086 -33.031 -5.867 1 98.25 279 ALA B O 1
ATOM 4343 N N . LEU B 1 280 ? -6.934 -32.594 -5.305 1 98.56 280 LEU B N 1
ATOM 4344 C CA . LEU B 1 280 ? -6.492 -32.5 -6.695 1 98.56 280 LEU B CA 1
ATOM 4345 C C . LEU B 1 280 ? -6.656 -33.844 -7.395 1 98.56 280 LEU B C 1
ATOM 4347 O O . LEU B 1 280 ? -7.215 -33.906 -8.492 1 98.56 280 LEU B O 1
ATOM 4351 N N . ARG B 1 281 ? -6.215 -34.906 -6.766 1 97.06 281 ARG B N 1
ATOM 4352 C CA . ARG B 1 281 ? -6.277 -36.25 -7.352 1 97.06 281 ARG B CA 1
ATOM 4353 C C . ARG B 1 281 ? -7.715 -36.656 -7.684 1 97.06 281 ARG B C 1
ATOM 4355 O O . ARG B 1 281 ? -7.996 -37.125 -8.789 1 97.06 281 ARG B O 1
ATOM 4362 N N . GLY B 1 282 ? -8.578 -36.406 -6.668 1 95.62 282 GLY B N 1
ATOM 4363 C CA . GLY B 1 282 ? -9.977 -36.719 -6.891 1 95.62 282 GLY B CA 1
ATOM 4364 C C . GLY B 1 282 ? -10.578 -36 -8.078 1 95.62 282 GLY B C 1
ATOM 4365 O O . GLY B 1 282 ? -11.32 -36.562 -8.867 1 95.62 282 GLY B O 1
ATOM 4366 N N . PHE B 1 283 ? -10.211 -34.812 -8.289 1 97.69 283 PHE B N 1
ATOM 4367 C CA . PHE B 1 283 ? -10.75 -33.969 -9.352 1 97.69 283 PHE B CA 1
ATOM 4368 C C . PHE B 1 283 ? -10.133 -34.344 -10.695 1 97.69 283 PHE B C 1
ATOM 4370 O O . PHE B 1 283 ? -10.844 -34.438 -11.703 1 97.69 283 PHE B O 1
ATOM 4377 N N . LEU B 1 284 ? -8.758 -34.5 -10.711 1 96.5 284 LEU B N 1
ATOM 4378 C CA . LEU B 1 284 ? -8.016 -34.781 -11.945 1 96.5 284 LEU B CA 1
ATOM 4379 C C . LEU B 1 284 ? -8.398 -36.125 -12.523 1 96.5 284 LEU B C 1
ATOM 4381 O O . LEU B 1 284 ? -8.414 -36.312 -13.75 1 96.5 284 LEU B O 1
ATOM 4385 N N . LEU B 1 285 ? -8.711 -37.125 -11.625 1 90.88 285 LEU B N 1
ATOM 4386 C CA . LEU B 1 285 ? -9.055 -38.469 -12.07 1 90.88 285 LEU B CA 1
ATOM 4387 C C . LEU B 1 285 ? -10.547 -38.562 -12.391 1 90.88 285 LEU B C 1
ATOM 4389 O O . LEU B 1 285 ? -10.961 -39.438 -13.156 1 90.88 285 LEU B O 1
ATOM 4393 N N . GLY B 1 286 ? -11.43 -37.938 -11.562 1 79.56 286 GLY B N 1
ATOM 4394 C CA . GLY B 1 286 ? -12.875 -38.031 -11.711 1 79.56 286 GLY B CA 1
ATOM 4395 C C . GLY B 1 286 ? -13.43 -37.125 -12.805 1 79.56 286 GLY B C 1
ATOM 4396 O O . GLY B 1 286 ? -14.633 -37.188 -13.102 1 79.56 286 GLY B O 1
ATOM 4397 N N . GLY B 1 287 ? -12.68 -36.344 -13.336 1 54.88 287 GLY B N 1
ATOM 4398 C CA . GLY B 1 287 ? -13.242 -35.5 -14.367 1 54.88 287 GLY B CA 1
ATOM 4399 C C . GLY B 1 287 ? -13.703 -36.25 -15.594 1 54.88 287 GLY B C 1
ATOM 4400 O O . GLY B 1 287 ? -13.32 -37.438 -15.781 1 54.88 287 GLY B O 1
#

Secondary structure (DSSP, 8-state):
----PPPEEEEEE-SS-EEEEEEE--SEEEEEE--TT--GGGGTTTHHHHTTTEEEEEEPPTTSTTS---SS--SHHHHHHHHHHHHHHTT-S-EEEEEETHHHHHHHHHHHH-GGGEEEEEEES---TTTTGGGGGBGGGT--HHHHHHHS-HHHHHHHTT-HHHHHHHHHT-TTTS-SSGGGS-HHHHHHHHHHHTSTTHHHHHHHHHHTHHHHHHHHHHHTTS-B-S-EEEEEETTSSTTHHHHHHHHHBSSEEEEEETT--S-HHHH-HHHHHHHHHHHHHH-/----PPPEEEEEE-SS-EEEEEEEE-SEEEEEE--TT--GGGGTTTHHHHTTTEEEEEEPPTTSTTS---SS--SHHHHHHHHHHHHHHTT-SSEEEEEETHHHHHHHHHHHH-GGGEEEEEEES---TTTTGGGGGBGGGT--HHHHHHHS-HHHHHHHTT-HHHHHHHHHT-TTTS-SSGGGS-HHHHHHHHHHHTSTTHHHHHHHHHHTHHHHHHHHHHHTTS-B-S-EEEEEETTSSTTHHHHHHHHHBSSEEEEEETT--S-HHHH-HHHHHHHHHHHHHH-

InterPro domains:
  IPR000073 Alpha/beta hydrolase fold-1 [PF00561] (29-273)
  IPR000073 Alpha/beta hydrolase fold-1 [PR00111] (53-68)
  IPR000073 Alpha/beta hydrolase fold-1 [PR00111] (97-110)
  IPR000073 Alpha/beta hydrolase fold-1 [PR00111] (111-124)
  IPR000639 Epoxide hydrolase-like [PR00412] (34-52)
  IPR000639 Epoxide hydrolase-like [PR00412] (97-110)
  IPR000639 Epoxide hydrolase-like [PR00412] (261-283)
  IPR029058 Alpha/Beta hydrolase fold [G3DSA:3.40.50.1820] (9-284)
  IPR029058 Alpha/Beta hydrolase fold [SSF53474] (14-284)
  IPR050266 AB hydrolase superfamily [PTHR43798] (21-284)

Sequence (574 aa):
MTSDVTLVHDSAYFDDLKMHYVRAGAGEPVVLLHGWPQTWYAWRKVIPLLAGEFEVIVPDLRGCGDTSKPSGGYDKKTVAHDVRRLVETLGHSAVHVVGHDIGAAVAYAYAAQWPSEVQTMTFIESSLSGFGQEELMDVANGGSWHFGFNMAGDISEDLVRGRERLLIEYWMRRTTVGVVDPTSVEPDALDEYARAMAQPGGLRGSFALYRAIPQDRADNRELGRTKLAMPVLAVEGEHGQAGHSTETMKKVADHVTSAVIARAGHYPAEENPAELAAALRGFLLGGMTSDVTLVHDSAYFDDLKMHYVRAGAGEPVVLLHGWPQTWYAWRKVIPLLAGEFEVIVPDLRGCGDTSKPSGGYDKKTVAHDVRRLVETLGHSAVHVVGHDIGAAVAYAYAAQWPSEVQTMTFIESSLSGFGQEELMDVANGGSWHFGFNMAGDISEDLVRGRERLLIEYWMRRTTVGVVDPTSVEPDALDEYARAMAQPGGLRGSFALYRAIPQDRADNRELGRTKLAMPVLAVEGEHGQAGHSTETMKKVADHVTSAVIARAGHYPAEENPAELAAALRGFLLGG

Solvent-accessible surface area (backbone atoms only — not comparable to full-atom values): 28054 Å² total; per-residue (Å²): 124,88,61,88,65,66,76,43,78,50,69,50,82,53,99,83,39,45,36,24,32,36,34,28,56,49,63,62,40,34,37,45,32,42,29,80,81,45,25,40,69,50,40,62,64,28,48,59,70,46,21,82,62,18,19,36,39,26,37,20,52,77,13,23,43,78,13,39,47,60,98,68,67,47,31,32,61,51,44,18,48,53,53,50,51,52,41,47,74,73,73,47,74,57,31,31,35,35,9,26,32,60,16,16,47,23,35,49,35,35,38,59,75,40,52,89,34,32,62,32,41,33,34,26,38,34,53,40,47,72,48,64,30,52,56,45,26,20,41,74,74,75,18,45,33,58,57,30,39,41,44,64,48,68,62,42,43,62,45,35,60,96,36,44,50,60,54,50,52,47,57,52,54,31,88,79,34,15,40,69,52,64,76,42,59,44,71,67,55,49,50,49,32,24,56,27,39,66,37,91,46,13,46,57,22,52,29,34,49,50,54,22,40,69,60,33,19,57,50,38,52,60,47,42,73,53,55,38,76,47,51,32,39,19,31,30,17,66,46,20,58,68,66,36,23,49,56,26,44,58,71,34,30,75,40,71,45,75,48,71,42,78,80,11,6,52,45,37,44,48,56,39,20,68,62,49,38,48,54,47,48,54,49,74,68,66,103,125,86,61,89,66,65,75,44,78,49,70,50,82,53,100,83,39,45,34,26,31,37,34,28,58,48,62,61,41,34,38,46,32,40,29,81,82,46,25,41,69,49,41,61,64,28,50,59,71,45,20,83,63,17,17,36,39,26,38,21,52,75,13,22,42,78,13,40,48,58,98,68,65,46,31,34,61,51,43,18,47,53,54,49,51,51,42,47,73,72,71,46,76,56,30,32,34,34,9,27,30,60,16,17,49,23,35,48,36,36,37,60,75,40,50,89,33,31,64,32,40,32,34,26,38,34,54,40,46,71,48,63,30,52,56,43,26,20,41,74,70,76,19,46,32,60,56,29,39,41,43,63,50,67,63,44,45,64,43,35,60,96,36,45,50,58,53,51,52,47,58,52,54,31,87,80,35,15,40,68,54,66,76,43,60,44,70,67,55,49,50,49,34,22,54,26,39,65,37,91,46,11,46,58,21,53,30,35,48,51,55,20,41,70,60,32,19,56,49,37,51,60,49,43,73,53,56,38,77,46,50,30,39,19,31,31,17,66,46,20,59,68,63,36,23,50,56,27,43,58,71,34,30,75,40,70,45,73,48,70,42,78,80,10,8,52,45,38,45,49,56,39,21,67,63,49,38,49,56,48,50,54,50,73,69,68,102

Nearest PDB structures (foldseek):
  6kxr-assembly2_C  TM=9.255E-01  e=2.847E-29  Streptomyces ambofaciens ATCC 23877
  7clz-assembly2_D  TM=9.154E-01  e=1.278E-29  Streptomyces ambofaciens ATCC 23877
  6kxh-assembly2_C  TM=9.135E-01  e=1.062E-29  Streptomyces ambofaciens ATCC 23877
  7ac0-assembly1_HHH  TM=9.038E-01  e=9.184E-29  Corynebacterium sp. C12
  6y9g-assembly2_B  TM=8.048E-01  e=4.147E-18  synthetic construct

Organism: Mycolicibacterium smegmatis (strain ATCC 700084 / mc(2)155) (NCBI:txid246196)

Radius of gyration: 27.35 Å; Cα contacts (8 Å, |Δi|>4): 1304; chains: 2; bounding box: 43×89×59 Å

pLDDT: mean 96.81, std 6.68, range [37.12, 99.0]

Foldseek 3Di:
DLPPWDKDWDWDDDPQKTKIKIKTAAEAEEEEAEAPLAFLVLQVQQRSLCRPHHIYIYIGFALWAPMDQDPDQLALLSRLVVVVVVCVVVPAQAHAYEYAALGLLNQLSNCLVCVVRYQEYEREQYAAQLQQCVQLVDVVNPHDPVLCLLQVPPVSVVVCAVPLLVVQLCVQCPDQFHWLDSPLQPPVRSVSSSVGCNPVSNSVSSSNNSNCRVVRNVVCVVSQVAAREHAYEYEAEPREPPPRRQRRNVSRHDHYHYYYDYRTGSRCSSHPSNSVSVVVVCVVVVD/DLPPWDKDWDWDDDPQKTKIKIKTAAEAEEEEAEAPPAFLVLQVQQRSLCRPHHIYIYIGFALWAPMDPDPDQLALLSRLVVVVVVCVVVPAQAHAYEYAALGLLNQLSNCLVCVVRYQEYEREQYAAALQQCVQLVDVVNPHDPVLCLLQVPPVSVVVCAVPLLVVQLCVQCPDQFHWLDSPLQPPVRSVSSSVGCNPVSNSVSSSNNSNCRVVRNVVCVVSQVAAREHAYEYEAEPREPPPRRQRRNVSRHDHYHYYYDYRGGSRCSSHPSNSVSVVVVCVVVVD